Protein AF-A0A0F9KUA9-F1 (afdb_monomer_lite)

Sequence (643 aa):
MSDSLEKLKPSRFKREIIPFIIISVITISSLIYFSYQDSTGSIIYSPEIPIINIELSNEISNSSQQCFIKFEPISFEFMQTNWANRYLAADIRRRNSDGGFSFELYQNENLFDIRDDDDWLLLPSGNNLAALRIKMAFDVYNMLRENSPNYRLPNSKLVEVYINGKYQGFYLLSERIDRKMMNLDQENFVNIEENDIIFKASNWEGDFYNIPNSTDSQWDQIFPNAINFSHVPLYLTQYIHNASEEDFFNEDSGIFTIFDKNSIIDNLLFGLLIGHEIIEGSSFYLINNHKIDPGFFILPWNFEKSFGFYEDGIIPSDLWLNGEKNEINSVVWSKLYYRLLFPKNSSTNQKFIIEIKNRWNSIRTNFWKSDNLIAYFDNLYSSIHKAIIRTSNSEDFVLNFAENIRNWLNIRGNLIDEILNEQATIFTNDLEAPYRANPEVFGFSSSTARRNYFKSAVLFSTQEIHEVSVVIQRDYFDDMVLRKLDPYRWNERLFMPSIITIDNYSMDNVGFRIRSNYNRNYPKDSFKLKFSETEFYLGDNSYKNIPENKDRRFLGLRRLNLRAAPTDFSFMNEVTGYEIYKILGIPHTRISWTKLYITEIDENGNIVKPKEYKGLYLLTEDIDKTFLNYNFKNPEGNLYKTC

InterPro domains:
  IPR014867 Spore coat protein CotH/Invasin CotH2/3/7 [PF08757] (113-409)
  IPR014867 Spore coat protein CotH/Invasin CotH2/3/7 [PF08757] (513-642)
  IPR014867 Spore coat protein CotH/Invasin CotH2/3/7 [PTHR40050] (489-642)

pLDDT: mean 85.86, std 12.48, range [37.69, 98.38]

Secondary structure (DSSP, 8-state):
--------PPPHHHHHHHHHHHHHHHHHHHHHHHHHHHHHT---PPPSS-EEEEE-SS---SS-EEEEEEEE-SSHHHHTSTTBTSEEEEEEEE-TTTS-EEEEEEEEEEGGGS-EEEEEEEEE-TTTTHHHHHHHHHHHHHTTGGG-TTS-PPPEEEEEEEETTEEEEEEEEE--SSTTTTTPPPP-SSSGGG--EEEE--SGGGG--PPPSSSS-SSEEEESSSS--THHHHHHHHHHHHS-HHHHT-TTTSHHHHB-HHHHHHHHHHHHHHT-GGGGT-SEEEEE-TTSSS-EEEEE--TTS-TTEETTEE--TTTTEETTTTEE------HHHHHHH--SSTTTTHHHHHHHHHHHHHHHHHT--HHHHHHHHHHHHHHTHHHHHHH-S-HHHHHHHHHHHHHHHHHHHHHHHHHHHSTT-EE----S-S--S-TTTBS-SSHHHHHHHHHHHGGG-SSS-EEEEEEEEHHHHHHHHHHTT-TT-SGGG--EEEEEEETTEEEEEEEEEEE-SSGGGSSS-EEEEETT--EEEEETTEEEE-GGGGG--BTTBSEEEEE--TT-TTS-HHHHHHHHHHHTT-----EEEEEEEEEEE-TTS-EEEEEEEEEEEEEEE--SHHHHHHHBS---S------

Structure (mmCIF, N/CA/C/O backbone):
data_AF-A0A0F9KUA9-F1
#
_entry.id   AF-A0A0F9KUA9-F1
#
loop_
_atom_site.group_PDB
_atom_site.id
_atom_site.type_symbol
_atom_site.label_atom_id
_atom_site.label_alt_id
_atom_site.label_comp_id
_atom_site.label_asym_id
_atom_site.label_entity_id
_atom_site.label_seq_id
_atom_site.pdbx_PDB_ins_code
_atom_site.Cartn_x
_atom_site.Cartn_y
_atom_site.Cartn_z
_atom_site.occupancy
_atom_site.B_iso_or_equiv
_atom_site.auth_seq_id
_atom_site.auth_comp_id
_atom_site.auth_asym_id
_atom_site.auth_atom_id
_atom_site.pdbx_PDB_model_num
ATOM 1 N N . MET A 1 1 ? -100.866 21.939 23.675 1.00 41.53 1 MET A N 1
ATOM 2 C CA . MET A 1 1 ? -100.216 20.620 23.505 1.00 41.53 1 MET A CA 1
ATOM 3 C C . MET A 1 1 ? -98.831 20.865 22.929 1.00 41.53 1 MET A C 1
ATOM 5 O O . MET A 1 1 ? -98.735 21.664 22.012 1.00 41.53 1 MET A O 1
ATOM 9 N N . SER A 1 2 ? -97.828 20.204 23.516 1.00 37.69 2 SER A N 1
ATOM 10 C CA . SER A 1 2 ? -96.374 20.246 23.256 1.00 37.69 2 SER A CA 1
ATOM 11 C C . SER A 1 2 ? -95.643 21.564 23.543 1.00 37.69 2 SER A C 1
ATOM 13 O O . SER A 1 2 ? -95.377 22.353 22.639 1.00 37.69 2 SER A O 1
ATOM 15 N N . ASP A 1 3 ? -95.267 21.730 24.813 1.00 39.53 3 ASP A N 1
ATOM 16 C CA . ASP A 1 3 ? -94.182 22.615 25.232 1.00 39.53 3 ASP A CA 1
ATOM 17 C C . ASP A 1 3 ? -92.817 22.037 24.838 1.00 39.53 3 ASP A C 1
ATOM 19 O O . ASP A 1 3 ? -92.579 20.826 24.826 1.00 39.53 3 ASP A O 1
ATOM 23 N N . SER A 1 4 ? -91.941 22.964 24.484 1.00 39.31 4 SER A N 1
ATOM 24 C CA . SER A 1 4 ? -90.611 22.820 23.913 1.00 39.31 4 SER A CA 1
ATOM 25 C C . SER A 1 4 ? -89.591 22.169 24.853 1.00 39.31 4 SER A C 1
ATOM 27 O O . SER A 1 4 ? -89.305 22.689 25.929 1.00 39.31 4 SER A O 1
ATOM 29 N N . LEU A 1 5 ? -88.949 21.090 24.389 1.00 40.50 5 LEU A N 1
ATOM 30 C CA . LEU A 1 5 ? -87.692 20.594 24.953 1.00 40.50 5 LEU A CA 1
ATOM 31 C C . LEU A 1 5 ? -86.553 21.582 24.639 1.00 40.50 5 LEU A C 1
ATOM 33 O O . LEU A 1 5 ? -86.027 21.616 23.523 1.00 40.50 5 LEU A O 1
ATOM 37 N N . GLU A 1 6 ? -86.127 22.348 25.641 1.00 41.94 6 GLU A N 1
ATOM 38 C CA . GLU A 1 6 ? -84.818 22.998 25.648 1.00 41.94 6 GLU A CA 1
ATOM 39 C C . GLU A 1 6 ? -83.709 21.933 25.643 1.00 41.94 6 GLU A C 1
ATOM 41 O O . GLU A 1 6 ? -83.516 21.175 26.595 1.00 41.94 6 GLU A O 1
ATOM 46 N N . LYS A 1 7 ? -82.939 21.874 24.552 1.00 45.97 7 LYS A N 1
ATOM 47 C CA . LYS A 1 7 ? -81.674 21.134 24.503 1.00 45.97 7 LYS A CA 1
ATOM 48 C C . LYS A 1 7 ? -80.641 21.853 25.375 1.00 45.97 7 LYS A C 1
ATOM 50 O O . LYS A 1 7 ? -80.093 22.879 24.973 1.00 45.97 7 LYS A O 1
ATOM 55 N N . LEU A 1 8 ? -80.332 21.278 26.535 1.00 45.28 8 LEU A N 1
ATOM 56 C CA . LEU A 1 8 ? -79.187 21.645 27.372 1.00 45.28 8 LEU A CA 1
ATOM 57 C C . LEU A 1 8 ? -77.886 21.585 26.548 1.00 45.28 8 LEU A C 1
ATOM 59 O O . LEU A 1 8 ? -77.398 20.510 26.195 1.00 45.28 8 LEU A O 1
ATOM 63 N N . LYS A 1 9 ? -77.313 22.753 26.231 1.00 49.97 9 LYS A N 1
ATOM 64 C CA . LYS A 1 9 ? -75.947 22.872 25.699 1.00 49.97 9 LYS A CA 1
ATOM 65 C C . LYS A 1 9 ? -74.958 22.355 26.758 1.00 49.97 9 LYS A C 1
ATOM 67 O O . LYS A 1 9 ? -75.071 22.762 27.915 1.00 49.97 9 LYS A O 1
ATOM 72 N N . PRO A 1 10 ? -73.963 21.519 26.403 1.00 50.31 10 PRO A N 1
ATOM 73 C CA . PRO A 1 10 ? -72.904 21.160 27.340 1.00 50.31 10 PRO A CA 1
ATOM 74 C C . PRO A 1 10 ? -72.169 22.436 27.766 1.00 50.31 10 PRO A C 1
ATOM 76 O O . PRO A 1 10 ? -71.852 23.283 26.926 1.00 50.31 10 PRO A O 1
ATOM 79 N N . SER A 1 11 ? -71.949 22.599 29.074 1.00 54.81 11 SER A N 1
ATOM 80 C CA . SER A 1 11 ? -71.312 23.791 29.634 1.00 54.81 11 SER A CA 1
ATOM 81 C C . SER A 1 11 ? -69.968 24.051 28.949 1.00 54.81 11 SER A C 1
ATOM 83 O O . SER A 1 11 ? -69.199 23.124 28.683 1.00 54.81 11 SER A O 1
ATOM 85 N N . ARG A 1 12 ? -69.681 25.327 28.662 1.00 54.50 12 ARG A N 1
ATOM 86 C CA . ARG A 1 12 ? -68.444 25.802 28.008 1.00 54.50 12 ARG A CA 1
ATOM 87 C C . ARG A 1 12 ? -67.177 25.206 28.650 1.00 54.50 12 ARG A C 1
ATOM 89 O O . ARG A 1 12 ? -66.224 24.891 27.952 1.00 54.50 12 ARG A O 1
ATOM 96 N N . PHE A 1 13 ? -67.252 24.920 29.950 1.00 56.72 13 PHE A N 1
ATOM 97 C CA . PHE A 1 13 ? -66.224 24.274 30.764 1.00 56.72 13 PHE A CA 1
ATOM 98 C C . PHE A 1 13 ? -65.814 22.868 30.275 1.00 56.72 13 PHE A C 1
ATOM 100 O O . PHE A 1 13 ? -64.638 22.530 30.294 1.00 56.72 13 PHE A O 1
ATOM 107 N N . LYS A 1 14 ? -66.745 22.042 29.770 1.00 54.00 14 LYS A N 1
ATOM 108 C CA . LYS A 1 14 ? -66.417 20.686 29.279 1.00 54.00 14 LYS A CA 1
ATOM 109 C C . LYS A 1 14 ? -65.752 20.681 27.898 1.00 54.00 14 LYS A C 1
ATOM 111 O O . LYS A 1 14 ? -65.076 19.715 27.561 1.00 54.00 14 LYS A O 1
ATOM 116 N N . ARG A 1 15 ? -65.936 21.737 27.096 1.00 57.16 15 ARG A N 1
ATOM 117 C CA . ARG A 1 15 ? -65.458 21.797 25.703 1.00 57.16 15 ARG A CA 1
ATOM 118 C C . ARG A 1 15 ? -63.973 22.156 25.585 1.00 57.16 15 ARG A C 1
ATOM 120 O O . ARG A 1 15 ? -63.352 21.775 24.603 1.00 57.16 15 ARG A O 1
ATOM 127 N N . GLU A 1 16 ? -63.419 22.831 26.590 1.00 62.31 16 GLU A N 1
ATOM 128 C CA . GLU A 1 16 ? -62.005 23.240 26.637 1.00 62.31 16 GLU A CA 1
ATOM 129 C C . GLU A 1 16 ? -61.139 22.285 27.477 1.00 62.31 16 GLU A C 1
ATOM 131 O O . GLU A 1 16 ? -59.962 22.103 27.182 1.00 62.31 16 GLU A O 1
ATOM 136 N N . ILE A 1 17 ? -61.728 21.592 28.459 1.00 71.00 17 ILE A N 1
ATOM 137 C CA . ILE A 1 17 ? -61.003 20.652 29.331 1.00 71.00 17 ILE A CA 1
ATOM 138 C C . ILE A 1 17 ? -60.661 19.339 28.623 1.00 71.00 17 ILE A C 1
ATOM 140 O O . ILE A 1 17 ? -59.581 18.801 28.838 1.00 71.00 17 ILE A O 1
ATOM 144 N N . ILE A 1 18 ? -61.542 18.814 27.765 1.00 72.50 18 ILE A N 1
ATOM 145 C CA . ILE A 1 18 ? -61.289 17.539 27.072 1.00 72.50 18 ILE A CA 1
ATOM 146 C C . ILE A 1 18 ? -60.042 17.612 26.165 1.00 72.50 18 ILE A C 1
ATOM 148 O O . ILE A 1 18 ? -59.184 16.740 26.300 1.00 72.50 18 ILE A O 1
ATOM 152 N N . PRO A 1 19 ? -59.868 18.634 25.300 1.00 76.12 19 PRO A N 1
ATOM 153 C CA . PRO A 1 19 ? -58.634 18.802 24.532 1.00 76.12 19 PRO A CA 1
ATOM 154 C C . PRO A 1 19 ? -57.399 18.937 25.424 1.00 76.12 19 PRO A C 1
ATOM 156 O O . PRO A 1 19 ? -56.366 18.350 25.122 1.00 76.12 19 PRO A O 1
ATOM 159 N N . PHE A 1 20 ? -57.517 19.660 26.542 1.00 76.94 20 PHE A N 1
ATOM 160 C CA . PHE A 1 20 ? -56.413 19.857 27.478 1.00 76.94 20 PHE A CA 1
ATOM 161 C C . PHE A 1 20 ? -55.989 18.540 28.131 1.00 76.94 20 PHE A C 1
ATOM 163 O O . PHE A 1 20 ? -54.808 18.223 28.143 1.00 76.94 20 PHE A O 1
ATOM 170 N N . ILE A 1 21 ? -56.948 17.722 28.579 1.00 79.31 21 ILE A N 1
ATOM 171 C CA . ILE A 1 21 ? -56.683 16.386 29.127 1.00 79.31 21 ILE A CA 1
ATOM 172 C C . ILE A 1 21 ? -56.036 15.489 28.069 1.00 79.31 21 ILE A C 1
ATOM 174 O O . ILE A 1 21 ? -55.079 14.793 28.384 1.00 79.31 21 ILE A O 1
ATOM 178 N N . ILE A 1 22 ? -56.504 15.519 26.818 1.00 79.19 22 ILE A N 1
ATOM 179 C CA . ILE A 1 22 ? -55.914 14.714 25.738 1.00 79.19 22 ILE A CA 1
ATOM 180 C C . ILE A 1 22 ? -54.466 15.144 25.469 1.00 79.19 22 ILE A C 1
ATOM 182 O O . ILE A 1 22 ? -53.582 14.294 25.406 1.00 79.19 22 ILE A O 1
ATOM 186 N N . ILE A 1 23 ? -54.198 16.450 25.377 1.00 79.38 23 ILE A N 1
ATOM 187 C CA . ILE A 1 23 ? -52.842 16.983 25.180 1.00 79.38 23 ILE A CA 1
ATOM 188 C C . ILE A 1 23 ? -51.949 16.633 26.372 1.00 79.38 23 ILE A C 1
ATOM 190 O O . ILE A 1 23 ? -50.814 16.207 26.167 1.00 79.38 23 ILE A O 1
ATOM 194 N N . SER A 1 24 ? -52.454 16.751 27.603 1.00 75.75 24 SER A N 1
ATOM 195 C CA . SER A 1 24 ? -51.740 16.370 28.826 1.00 75.75 24 SER A CA 1
ATOM 196 C C . SER A 1 24 ? -51.434 14.873 28.874 1.00 75.75 24 SER A C 1
ATOM 198 O O . SER A 1 24 ? -50.331 14.489 29.237 1.00 75.75 24 SER A O 1
ATOM 200 N N . VAL A 1 25 ? -52.365 14.012 28.460 1.00 82.50 25 VAL A N 1
ATOM 201 C CA . VAL A 1 25 ? -52.134 12.563 28.389 1.00 82.50 25 VAL A CA 1
ATOM 202 C C . VAL A 1 25 ? -51.090 12.236 27.324 1.00 82.50 25 VAL A C 1
ATOM 204 O O . VAL A 1 25 ? -50.194 11.442 27.594 1.00 82.50 25 VAL A O 1
ATOM 207 N N . ILE A 1 26 ? -51.144 12.872 26.150 1.00 80.75 26 ILE A N 1
ATOM 208 C CA . ILE A 1 26 ? -50.145 12.682 25.088 1.00 80.75 26 ILE A CA 1
ATOM 209 C C . ILE A 1 26 ? -48.763 13.145 25.557 1.00 80.75 26 ILE A C 1
ATOM 211 O O . ILE A 1 26 ? -47.800 12.398 25.400 1.00 80.75 26 ILE A O 1
ATOM 215 N N . THR A 1 27 ? -48.660 14.327 26.171 1.00 75.75 27 THR A N 1
ATOM 216 C CA . THR A 1 27 ? -47.388 14.869 26.691 1.00 75.75 27 THR A CA 1
ATOM 217 C C . THR A 1 27 ? -46.825 14.033 27.833 1.00 75.75 27 THR A C 1
ATOM 219 O O . THR A 1 27 ? -45.641 13.725 27.817 1.00 75.75 27 THR A O 1
ATOM 222 N N . ILE A 1 28 ? -47.651 13.588 28.782 1.00 77.31 28 ILE A N 1
ATOM 223 C CA . ILE A 1 28 ? -47.204 12.713 29.877 1.00 77.31 28 ILE A CA 1
ATOM 224 C C . ILE A 1 28 ? -46.783 11.342 29.338 1.00 77.31 28 ILE A C 1
ATOM 226 O O . ILE A 1 28 ? -45.756 10.819 29.754 1.00 77.31 28 ILE A O 1
ATOM 230 N N . SER A 1 29 ? -47.517 10.779 28.375 1.00 74.44 29 SER A N 1
ATOM 231 C CA . SER A 1 29 ? -47.159 9.493 27.758 1.00 74.44 29 SER A CA 1
ATOM 232 C C . SER A 1 29 ? -45.855 9.585 26.969 1.00 74.44 29 SER A C 1
ATOM 234 O O . SER A 1 29 ? -45.046 8.665 27.022 1.00 74.44 29 SER A O 1
ATOM 236 N N . SER A 1 30 ? -45.618 10.702 26.278 1.00 65.50 30 SER A N 1
ATOM 237 C CA . SER A 1 30 ? -44.354 10.931 25.572 1.00 65.50 30 SER A CA 1
ATOM 238 C C . SER A 1 30 ? -43.199 11.195 26.539 1.00 65.50 30 SER A C 1
ATOM 240 O O . SER A 1 30 ? -42.134 10.629 26.342 1.00 65.50 30 SER A O 1
ATOM 242 N N . LEU A 1 31 ? -43.406 11.936 27.632 1.00 71.69 31 LEU A N 1
ATOM 243 C CA . LEU A 1 31 ? -42.411 12.104 28.702 1.00 71.69 31 LEU A CA 1
ATOM 244 C C . LEU A 1 31 ? -42.045 10.777 29.371 1.00 71.69 31 LEU A C 1
ATOM 246 O O . LEU A 1 31 ? -40.866 10.486 29.522 1.00 71.69 31 LEU A O 1
ATOM 250 N N . ILE A 1 32 ? -43.033 9.948 29.717 1.00 72.69 32 ILE A N 1
ATOM 251 C CA . ILE A 1 32 ? -42.799 8.612 30.281 1.00 72.69 32 ILE A CA 1
ATOM 252 C C . ILE A 1 32 ? -42.063 7.730 29.270 1.00 72.69 32 ILE A C 1
ATOM 254 O O . ILE A 1 32 ? -41.144 7.018 29.656 1.00 72.69 32 ILE A O 1
ATOM 258 N N . TYR A 1 33 ? -42.418 7.802 27.984 1.00 68.56 33 TYR A N 1
ATOM 259 C CA . TYR A 1 33 ? -41.705 7.096 26.922 1.00 68.56 33 TYR A CA 1
ATOM 260 C C . TYR A 1 33 ? -40.243 7.558 26.816 1.00 68.56 33 TYR A C 1
ATOM 262 O O . TYR A 1 33 ? -39.355 6.718 26.848 1.00 68.56 33 TYR A O 1
ATOM 270 N N . PHE A 1 34 ? -39.966 8.865 26.782 1.00 56.78 34 PHE A N 1
ATOM 271 C CA . PHE A 1 34 ? -38.597 9.396 26.735 1.00 56.78 34 PHE A CA 1
ATOM 272 C C . PHE A 1 34 ? -37.784 9.045 27.991 1.00 56.78 34 PHE A C 1
ATOM 274 O O . PHE A 1 34 ? -36.655 8.584 27.871 1.00 56.78 34 PHE A O 1
ATOM 281 N N . SER A 1 35 ? -38.365 9.170 29.188 1.00 59.84 35 SER A N 1
ATOM 282 C CA . SER A 1 35 ? -37.699 8.782 30.440 1.00 59.84 35 SER A CA 1
ATOM 283 C C . SER A 1 35 ? -37.468 7.271 30.547 1.00 59.84 35 SER A C 1
ATOM 285 O O . SER A 1 35 ? -36.468 6.844 31.118 1.00 59.84 35 SER A O 1
ATOM 287 N N . TYR A 1 36 ? -38.366 6.453 29.987 1.00 62.38 36 TYR A N 1
ATOM 288 C CA . TYR A 1 36 ? -38.175 5.007 29.891 1.00 62.38 36 TYR A CA 1
ATOM 289 C C . TYR A 1 36 ? -37.010 4.669 28.948 1.00 62.38 36 TYR A C 1
ATOM 291 O O . TYR A 1 36 ? -36.153 3.883 29.339 1.00 62.38 36 TYR A O 1
ATOM 299 N N . GLN A 1 37 ? -36.913 5.326 27.785 1.00 53.31 37 GLN A N 1
ATOM 300 C CA . GLN A 1 37 ? -35.814 5.148 26.820 1.00 53.31 37 GLN A CA 1
ATOM 301 C C . GLN A 1 37 ? -34.438 5.537 27.393 1.00 53.31 37 GLN A C 1
ATOM 303 O O . GLN A 1 37 ? -33.473 4.792 27.212 1.00 53.31 37 GLN A O 1
ATOM 308 N N . ASP A 1 38 ? -34.352 6.647 28.137 1.00 46.94 38 ASP A N 1
ATOM 309 C CA . ASP A 1 38 ? -33.120 7.055 28.838 1.00 46.94 38 ASP A CA 1
ATOM 310 C C . ASP A 1 38 ? -32.713 6.039 29.920 1.00 46.94 38 ASP A C 1
ATOM 312 O O . ASP A 1 38 ? -31.528 5.793 30.138 1.00 46.94 38 ASP A O 1
ATOM 316 N N . SER A 1 39 ? -33.689 5.409 30.586 1.00 45.53 39 SER A N 1
ATOM 317 C CA . SER A 1 39 ? -33.433 4.437 31.657 1.00 45.53 39 SER A CA 1
ATOM 318 C C . SER A 1 39 ? -33.001 3.051 31.159 1.00 45.53 39 SER A C 1
ATOM 320 O O . SER A 1 39 ? -32.333 2.322 31.892 1.00 45.53 39 SER A O 1
ATOM 322 N N . THR A 1 40 ? -33.361 2.678 29.925 1.00 42.12 40 THR A N 1
ATOM 323 C CA . THR A 1 40 ? -33.035 1.374 29.319 1.00 42.12 40 THR A CA 1
ATOM 324 C C . THR A 1 40 ? -31.785 1.404 28.438 1.00 42.12 40 THR A C 1
ATOM 326 O O . THR A 1 40 ? -31.397 0.363 27.911 1.00 42.12 40 THR A O 1
ATOM 329 N N . GLY A 1 41 ? -31.146 2.568 28.257 1.00 38.41 41 GLY A N 1
ATOM 330 C CA . GLY A 1 41 ? -29.986 2.728 27.370 1.00 38.41 41 GLY A CA 1
ATOM 331 C C . GLY A 1 41 ? -30.303 2.504 25.885 1.00 38.41 41 GLY A C 1
ATOM 332 O O . GLY A 1 41 ? -29.396 2.423 25.058 1.00 38.41 41 GLY A O 1
ATOM 333 N N . SER A 1 42 ? -31.584 2.403 25.524 1.00 39.16 42 SER A N 1
ATOM 334 C CA . SER A 1 42 ? -32.049 2.226 24.151 1.00 39.16 42 SER A CA 1
ATOM 335 C C . SER A 1 42 ? -32.250 3.587 23.497 1.00 39.16 42 SER A C 1
ATOM 337 O O . SER A 1 42 ? -33.361 3.991 23.173 1.00 39.16 42 SER A O 1
ATOM 339 N N . ILE A 1 43 ? -31.160 4.318 23.276 1.00 39.78 43 ILE A N 1
ATOM 340 C CA . ILE A 1 43 ? -31.192 5.437 22.336 1.00 39.78 43 ILE A CA 1
ATOM 341 C C . ILE A 1 43 ? -31.539 4.823 20.972 1.00 39.78 43 ILE A C 1
ATOM 343 O O . ILE A 1 43 ? -30.729 4.102 20.389 1.00 39.78 43 ILE A O 1
ATOM 347 N N . ILE A 1 44 ? -32.756 5.056 20.468 1.00 41.34 44 ILE A N 1
ATOM 348 C CA . ILE A 1 44 ? -33.067 4.818 19.054 1.00 41.34 44 ILE A CA 1
ATOM 349 C C . ILE A 1 44 ? -32.252 5.855 18.284 1.00 41.34 44 ILE A C 1
ATOM 351 O O . ILE A 1 44 ? -32.687 6.985 18.058 1.00 41.34 44 ILE A O 1
ATOM 355 N N . TYR A 1 45 ? -31.017 5.492 17.954 1.00 50.19 45 TYR A N 1
ATOM 356 C CA . TYR A 1 45 ? -30.187 6.261 17.048 1.00 50.19 45 TYR A CA 1
ATOM 357 C C . TYR A 1 45 ? -30.900 6.300 15.699 1.00 50.19 45 TYR A C 1
ATOM 359 O O . TYR A 1 45 ? -31.224 5.259 15.131 1.00 50.19 45 TYR A O 1
ATOM 367 N N . SER A 1 46 ? -31.169 7.502 15.189 1.00 54.78 46 SER A N 1
ATOM 368 C CA . SER A 1 46 ? -31.491 7.640 13.770 1.00 54.78 46 SER A CA 1
ATOM 369 C C . SER A 1 46 ? -30.201 7.374 12.993 1.00 54.78 46 SER A C 1
ATOM 371 O O . SER A 1 46 ? -29.223 8.088 13.241 1.00 54.78 46 SER A O 1
ATOM 373 N N . PRO A 1 47 ? -30.153 6.346 12.130 1.00 59.53 47 PRO A N 1
ATOM 374 C CA . PRO A 1 47 ? -28.946 6.031 11.380 1.00 59.53 47 PRO A CA 1
ATOM 375 C C . PRO A 1 47 ? -28.567 7.193 10.457 1.00 59.53 47 PRO A C 1
ATOM 377 O O . PRO A 1 47 ? -29.434 7.802 9.831 1.00 59.53 47 PRO A O 1
ATOM 380 N N . GLU A 1 48 ? -27.270 7.502 10.392 1.00 81.81 48 GLU A N 1
ATOM 381 C CA . GLU A 1 48 ? -26.697 8.563 9.538 1.00 81.81 48 GLU A CA 1
ATOM 382 C C . GLU A 1 48 ? -26.137 8.015 8.215 1.00 81.81 48 GLU A C 1
ATOM 384 O O . GLU A 1 48 ? -26.037 8.743 7.226 1.00 81.81 48 GLU A O 1
ATOM 389 N N . ILE A 1 49 ? -25.888 6.701 8.166 1.00 90.94 49 ILE A N 1
ATOM 390 C CA . ILE A 1 49 ? -25.623 5.916 6.954 1.00 90.94 49 ILE A CA 1
ATOM 391 C C . ILE A 1 49 ? -26.592 4.721 6.849 1.00 90.94 49 ILE A C 1
ATOM 393 O O . ILE A 1 49 ? -27.111 4.278 7.873 1.00 90.94 49 ILE A O 1
ATOM 397 N N . PRO A 1 50 ? -26.876 4.199 5.639 1.00 94.94 50 PRO A N 1
ATOM 398 C CA . PRO A 1 50 ? -27.777 3.059 5.465 1.00 94.94 50 PRO A CA 1
ATOM 399 C C . PRO A 1 50 ? -27.384 1.843 6.310 1.00 94.94 50 PRO A C 1
ATOM 401 O O . PRO A 1 50 ? -26.198 1.600 6.528 1.00 94.94 50 PRO A O 1
ATOM 404 N N . ILE A 1 51 ? -28.370 1.050 6.724 1.00 95.44 51 ILE A N 1
ATOM 405 C CA . ILE A 1 51 ? -28.147 -0.177 7.498 1.00 95.44 51 ILE A CA 1
ATOM 406 C C . ILE A 1 51 ? -28.300 -1.404 6.595 1.00 95.44 51 ILE A C 1
ATOM 408 O O . ILE A 1 51 ? -29.182 -1.462 5.739 1.00 95.44 51 ILE A O 1
ATOM 412 N N . ILE A 1 52 ? -27.457 -2.410 6.811 1.00 97.38 52 ILE A N 1
ATOM 413 C CA . ILE A 1 52 ? -27.587 -3.755 6.259 1.00 97.38 52 ILE A CA 1
ATOM 414 C C . ILE A 1 52 ? -27.756 -4.736 7.420 1.00 97.38 52 ILE A C 1
ATOM 416 O O . ILE A 1 52 ? -26.850 -4.919 8.235 1.00 97.38 52 ILE A O 1
ATOM 420 N N . ASN A 1 53 ? -28.912 -5.389 7.480 1.00 97.31 53 ASN A N 1
ATOM 421 C CA . ASN A 1 53 ? -29.196 -6.459 8.429 1.00 97.31 53 ASN A CA 1
ATOM 422 C C . ASN A 1 53 ? -29.056 -7.808 7.726 1.00 97.31 53 ASN A C 1
ATOM 424 O O . ASN A 1 53 ? -29.701 -8.038 6.707 1.00 97.31 53 ASN A O 1
ATOM 428 N N . ILE A 1 54 ? -28.229 -8.693 8.272 1.00 97.38 54 ILE A N 1
ATOM 429 C CA . ILE A 1 54 ? -27.940 -10.016 7.718 1.00 97.38 54 ILE A CA 1
ATOM 430 C C . ILE A 1 54 ? -28.399 -11.075 8.726 1.00 97.38 54 ILE A C 1
ATOM 432 O O . ILE A 1 54 ? -27.961 -11.076 9.880 1.00 97.38 54 ILE A O 1
ATOM 436 N N . GLU A 1 55 ? -29.270 -11.982 8.289 1.00 96.44 55 GLU A N 1
ATOM 437 C CA . GLU A 1 55 ? -29.809 -13.090 9.080 1.00 96.44 55 GLU A CA 1
ATOM 438 C C . GLU A 1 55 ? -29.330 -14.440 8.543 1.00 96.44 55 GLU A C 1
ATOM 440 O O . GLU A 1 55 ? -29.483 -14.752 7.362 1.00 96.44 55 GLU A O 1
ATOM 445 N N . LEU A 1 56 ? -28.739 -15.244 9.426 1.00 93.94 56 LEU A N 1
ATOM 446 C CA . LEU A 1 56 ? -28.107 -16.530 9.120 1.00 93.94 56 LEU A CA 1
ATOM 447 C C . LEU A 1 56 ? -28.250 -17.504 10.289 1.00 93.94 56 LEU A C 1
ATOM 449 O O . LEU A 1 56 ? -28.184 -17.120 11.456 1.00 93.94 56 LEU A O 1
ATOM 453 N N . SER A 1 57 ? -28.372 -18.794 9.972 1.00 88.56 57 SER A N 1
ATOM 454 C CA . SER A 1 57 ? -28.542 -19.855 10.973 1.00 88.56 57 SER A CA 1
ATOM 455 C C . SER A 1 57 ? -27.261 -20.207 11.739 1.00 88.56 57 SER A C 1
ATOM 457 O O . SER A 1 57 ? -27.343 -20.692 12.862 1.00 88.56 57 SER A O 1
ATOM 459 N N . ASN A 1 58 ? -26.090 -19.992 11.136 1.00 85.00 58 ASN A N 1
ATOM 460 C CA . ASN A 1 58 ? -24.772 -20.351 11.672 1.00 85.00 58 ASN A CA 1
ATOM 461 C C . ASN A 1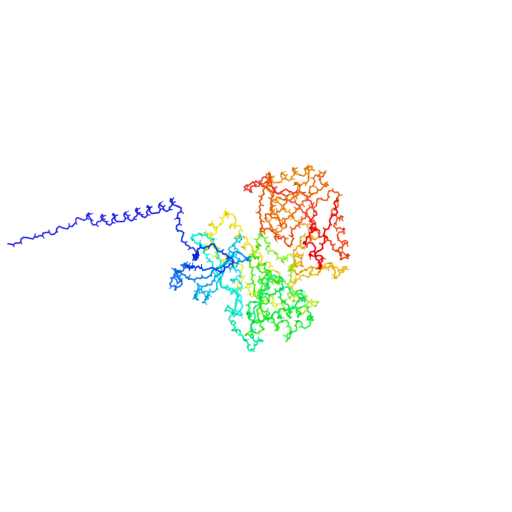 58 ? -23.796 -19.191 11.467 1.00 85.00 58 ASN A C 1
ATOM 463 O O . ASN A 1 58 ? -24.018 -18.395 10.566 1.00 85.00 58 ASN A O 1
ATOM 467 N N . GLU A 1 59 ? -22.699 -19.125 12.228 1.00 85.25 59 GLU A N 1
ATOM 468 C CA . GLU A 1 59 ? -21.655 -18.111 12.012 1.00 85.25 59 GLU A CA 1
ATOM 469 C C . GLU A 1 59 ? -21.114 -18.110 10.572 1.00 85.25 59 GLU A C 1
ATOM 471 O O . GLU A 1 59 ? -20.988 -19.164 9.934 1.00 85.25 59 GLU A O 1
ATOM 476 N N . ILE A 1 60 ? -20.773 -16.911 10.078 1.00 85.12 60 ILE A N 1
ATOM 477 C CA . ILE A 1 60 ? -20.251 -16.743 8.721 1.00 85.12 60 ILE A CA 1
ATOM 478 C C . ILE A 1 60 ? -18.872 -17.393 8.617 1.00 85.12 60 ILE A C 1
ATOM 480 O O . ILE A 1 60 ? -17.935 -17.038 9.336 1.00 85.12 60 ILE A O 1
ATOM 484 N N . SER A 1 61 ? -18.743 -18.316 7.671 1.00 87.44 61 SER A N 1
ATOM 485 C CA . SER A 1 61 ? -17.498 -19.010 7.348 1.00 87.44 61 SER A CA 1
ATOM 486 C C . SER A 1 61 ? -16.941 -18.563 5.995 1.00 87.44 61 SER A C 1
ATOM 488 O O . SER A 1 61 ? -17.560 -17.789 5.270 1.00 87.44 61 SER A O 1
ATOM 490 N N . ASN A 1 62 ? -15.777 -19.090 5.617 1.00 86.81 62 ASN A N 1
ATOM 491 C CA . ASN A 1 62 ? -15.177 -18.835 4.302 1.00 86.81 62 ASN A CA 1
ATOM 492 C C . ASN A 1 62 ? -15.882 -19.620 3.173 1.00 86.81 62 ASN A C 1
ATOM 494 O O . ASN A 1 62 ? -15.562 -19.446 1.998 1.00 86.81 62 ASN A O 1
ATOM 498 N N . SER A 1 63 ? -16.826 -20.500 3.525 1.00 89.75 63 SER A N 1
ATOM 499 C CA . SER A 1 63 ? -17.688 -21.215 2.583 1.00 89.75 63 SER A CA 1
ATOM 500 C C . SER A 1 63 ? -19.015 -20.483 2.396 1.00 89.75 63 SER A C 1
ATOM 502 O O . SER A 1 63 ? -19.485 -19.818 3.317 1.00 89.75 63 SER A O 1
ATOM 504 N N . SER A 1 64 ? -19.595 -20.607 1.199 1.00 93.06 64 SER A N 1
ATOM 505 C CA . SER A 1 64 ? -20.880 -19.987 0.865 1.00 93.06 64 SER A CA 1
ATOM 506 C C . SER A 1 64 ? -21.999 -20.516 1.761 1.00 93.06 64 SER A C 1
ATOM 508 O O . SER A 1 64 ? -22.113 -21.728 1.958 1.00 93.06 64 SER A O 1
ATOM 510 N N . GLN A 1 65 ? -22.814 -19.615 2.305 1.00 94.44 65 GLN A N 1
ATOM 511 C CA . GLN A 1 65 ? -23.920 -19.925 3.206 1.00 94.44 65 GLN A CA 1
ATOM 512 C C . GLN A 1 65 ? -25.149 -19.101 2.837 1.00 94.44 65 GLN A C 1
ATOM 514 O O . GLN A 1 65 ? -25.047 -17.895 2.635 1.00 94.44 65 GLN A O 1
ATOM 519 N N . GLN A 1 66 ? -26.313 -19.746 2.830 1.00 96.75 66 GLN A N 1
ATOM 520 C CA . GLN A 1 66 ? -27.584 -19.063 2.609 1.00 96.75 66 GLN A CA 1
ATOM 521 C C . GLN A 1 66 ? -27.882 -18.096 3.756 1.00 96.75 66 GLN A C 1
ATOM 523 O O . GLN A 1 66 ? -27.713 -18.433 4.934 1.00 96.75 66 GLN A O 1
ATOM 528 N N . CYS A 1 67 ? -28.362 -16.909 3.415 1.00 96.31 67 CYS A N 1
ATOM 529 C CA . CYS A 1 67 ? -28.769 -15.883 4.358 1.00 96.31 67 CYS A CA 1
ATOM 530 C C . CYS A 1 67 ? -29.916 -15.032 3.798 1.00 96.31 67 CYS A C 1
ATOM 532 O O . CYS A 1 67 ? -30.298 -15.128 2.628 1.00 96.31 67 CYS A O 1
ATOM 534 N N . PHE A 1 68 ? -30.468 -14.186 4.662 1.00 97.50 68 PHE A N 1
ATOM 535 C CA . PHE A 1 68 ? -31.376 -13.119 4.267 1.00 97.50 68 PHE A CA 1
ATOM 536 C C . PHE A 1 68 ? -30.747 -11.767 4.582 1.00 97.50 68 PHE A C 1
ATOM 538 O O . PHE A 1 68 ? -30.285 -11.541 5.699 1.00 97.50 68 PHE A O 1
ATOM 545 N N . ILE A 1 69 ? -30.751 -10.858 3.610 1.00 97.88 69 ILE A N 1
ATOM 546 C CA . ILE A 1 69 ? -30.173 -9.521 3.742 1.00 97.88 69 ILE A CA 1
ATOM 547 C C . ILE A 1 69 ? -31.274 -8.482 3.569 1.00 97.88 69 ILE A C 1
ATOM 549 O O . ILE A 1 69 ? -32.000 -8.493 2.579 1.00 97.88 69 ILE A O 1
ATOM 553 N N . LYS A 1 70 ? -31.395 -7.566 4.526 1.00 97.69 70 LYS A N 1
ATOM 554 C CA . LYS A 1 70 ? -32.302 -6.422 4.466 1.00 97.69 70 LYS A CA 1
ATOM 555 C C . LYS A 1 70 ? -31.500 -5.130 4.435 1.00 97.69 70 LYS A C 1
ATOM 557 O O . LYS A 1 70 ? -30.710 -4.868 5.338 1.00 97.69 70 LYS A O 1
ATOM 562 N N . PHE A 1 71 ? -31.763 -4.308 3.427 1.00 96.69 71 PHE A N 1
ATOM 563 C CA . PHE A 1 71 ? -31.148 -2.995 3.256 1.00 96.69 71 PHE A CA 1
ATOM 564 C C . PHE A 1 71 ? -32.125 -1.904 3.699 1.00 96.69 71 PHE A C 1
ATOM 566 O O . PHE A 1 71 ? -33.250 -1.836 3.207 1.00 96.69 71 PHE A O 1
ATOM 573 N N . GLU A 1 72 ? -31.702 -1.042 4.614 1.00 95.62 72 GLU A N 1
ATOM 574 C CA . GLU A 1 72 ? -32.508 0.044 5.176 1.00 95.62 72 GLU A CA 1
ATOM 575 C C . GLU A 1 72 ? -31.862 1.387 4.796 1.00 95.62 72 GLU A C 1
ATOM 577 O O . GLU A 1 72 ? -30.936 1.860 5.466 1.00 95.62 72 GLU A O 1
ATOM 582 N N . PRO A 1 73 ? -32.273 1.988 3.666 1.00 91.75 73 PRO A N 1
ATOM 583 C CA . PRO A 1 73 ? -31.732 3.262 3.220 1.00 91.75 73 PRO A CA 1
ATOM 584 C C . PRO A 1 73 ? -32.247 4.435 4.058 1.00 91.75 73 PRO A C 1
ATOM 586 O O . PRO A 1 73 ? -33.338 4.391 4.619 1.00 91.75 73 PRO A O 1
ATOM 589 N N . ILE A 1 74 ? -31.486 5.531 4.057 1.00 87.56 74 ILE A N 1
ATOM 590 C CA . ILE A 1 74 ? -31.878 6.787 4.720 1.00 87.56 74 ILE A CA 1
ATOM 591 C C . ILE A 1 74 ? -32.623 7.727 3.775 1.00 87.56 74 ILE A C 1
ATOM 593 O O . ILE A 1 74 ? -33.519 8.454 4.202 1.00 87.56 74 ILE A O 1
ATOM 597 N N . SER A 1 75 ? -32.248 7.763 2.490 1.00 85.00 75 SER A N 1
ATOM 598 C CA . SER A 1 75 ? -32.885 8.692 1.557 1.00 85.00 75 SER A CA 1
ATOM 599 C C . SER A 1 75 ? -34.315 8.246 1.258 1.00 85.00 75 SER A C 1
ATOM 601 O O . SER A 1 75 ? -34.596 7.065 1.044 1.00 85.00 75 SER A O 1
ATOM 603 N N . PHE A 1 76 ? -35.229 9.215 1.225 1.00 82.75 76 PHE A N 1
ATOM 604 C CA . PHE A 1 76 ? -36.633 8.963 0.908 1.00 82.75 76 PHE A CA 1
ATOM 605 C C . PHE A 1 76 ? -36.829 8.380 -0.494 1.00 82.75 76 PHE A C 1
ATOM 607 O O . PHE A 1 76 ? -37.727 7.569 -0.699 1.00 82.75 76 PHE A O 1
ATOM 614 N N . GLU A 1 77 ? -35.962 8.756 -1.431 1.00 86.81 77 GLU A N 1
ATOM 615 C CA . GLU A 1 77 ? -35.907 8.184 -2.775 1.00 86.81 77 GLU A CA 1
ATOM 616 C C . GLU A 1 77 ? -35.617 6.678 -2.734 1.00 86.81 77 GLU A C 1
ATOM 618 O O . GLU A 1 77 ? -36.399 5.885 -3.254 1.00 86.81 77 GLU A O 1
ATOM 623 N N . PHE A 1 78 ? -34.567 6.256 -2.021 1.00 88.19 78 PHE A N 1
ATOM 624 C CA . PHE A 1 78 ? -34.225 4.838 -1.926 1.00 88.19 78 PHE A CA 1
ATOM 625 C C . PHE A 1 78 ? -35.236 4.037 -1.106 1.00 88.19 78 PHE A C 1
ATOM 627 O O . PHE A 1 78 ? -35.459 2.869 -1.407 1.00 88.19 78 PHE A O 1
ATOM 634 N N . MET A 1 79 ? -35.905 4.638 -0.117 1.00 87.94 79 MET A N 1
ATOM 635 C CA . MET A 1 79 ? -36.953 3.955 0.656 1.00 87.94 79 MET A CA 1
ATOM 636 C C . MET A 1 79 ? -38.147 3.488 -0.192 1.00 87.94 79 MET A C 1
ATOM 638 O O . MET A 1 79 ? -38.879 2.607 0.252 1.00 87.94 79 MET A O 1
ATOM 642 N N . GLN A 1 80 ? -38.351 4.055 -1.386 1.00 86.88 80 GLN A N 1
ATOM 643 C CA . GLN A 1 80 ? -39.423 3.660 -2.310 1.00 86.88 80 GLN A CA 1
ATOM 644 C C . GLN A 1 80 ? -39.012 2.562 -3.297 1.00 86.88 80 GLN A C 1
ATOM 646 O O . GLN A 1 80 ? -39.844 2.087 -4.069 1.00 86.88 80 GLN A O 1
ATOM 651 N N . THR A 1 81 ? -37.739 2.170 -3.306 1.00 90.44 81 THR A N 1
ATOM 652 C CA . THR A 1 81 ? -37.243 1.123 -4.202 1.00 90.44 81 THR A CA 1
ATOM 653 C C . THR A 1 81 ? -37.720 -0.256 -3.756 1.00 90.44 81 THR A C 1
ATOM 655 O O . THR A 1 81 ? -37.977 -0.500 -2.577 1.00 90.44 81 THR A O 1
ATOM 658 N N . ASN A 1 82 ? -37.815 -1.189 -4.705 1.00 89.56 82 ASN A N 1
ATOM 659 C CA . ASN A 1 82 ? -38.340 -2.525 -4.427 1.00 89.56 82 ASN A CA 1
ATOM 660 C C . ASN A 1 82 ? -37.448 -3.336 -3.479 1.00 89.56 82 ASN A C 1
ATOM 662 O O . ASN A 1 82 ? -37.975 -4.161 -2.740 1.00 89.56 82 ASN A O 1
ATOM 666 N N . TRP A 1 83 ? -36.130 -3.118 -3.487 1.00 93.19 83 TRP A N 1
ATOM 667 C CA . TRP A 1 83 ? -35.176 -3.822 -2.625 1.00 93.19 83 TRP A CA 1
ATOM 668 C C . TRP A 1 83 ? -35.163 -3.312 -1.179 1.00 93.19 83 TRP A C 1
ATOM 670 O O . TRP A 1 83 ? -34.759 -4.044 -0.274 1.00 93.19 83 TRP A O 1
ATOM 680 N N . ALA A 1 84 ? -35.593 -2.071 -0.941 1.00 93.75 84 ALA A N 1
ATOM 681 C CA . ALA A 1 84 ? -35.489 -1.437 0.364 1.00 93.75 84 ALA A CA 1
ATOM 682 C C . ALA A 1 84 ? -36.447 -2.049 1.394 1.00 93.75 84 ALA A C 1
ATOM 684 O O . ALA A 1 84 ? -37.589 -2.403 1.105 1.00 93.75 84 ALA A O 1
ATOM 685 N N . ASN A 1 85 ? -35.989 -2.118 2.644 1.00 93.50 85 ASN A N 1
ATOM 686 C CA . ASN A 1 85 ? -36.772 -2.495 3.821 1.00 93.50 85 ASN A CA 1
ATOM 687 C C . ASN A 1 85 ? -37.448 -3.880 3.759 1.00 93.50 85 ASN A C 1
ATOM 689 O O . ASN A 1 85 ? -38.357 -4.153 4.547 1.00 93.50 85 ASN A O 1
ATOM 693 N N . ARG A 1 86 ? -36.968 -4.784 2.898 1.00 93.75 86 ARG A N 1
ATOM 694 C CA . ARG A 1 86 ? -37.386 -6.193 2.830 1.00 93.75 86 ARG A CA 1
ATOM 695 C C . ARG A 1 86 ? -36.183 -7.130 2.893 1.00 93.75 86 ARG A C 1
ATOM 697 O O . ARG A 1 86 ? -35.072 -6.731 2.567 1.00 93.75 86 ARG A O 1
ATOM 704 N N . TYR A 1 87 ? -36.423 -8.376 3.288 1.00 95.06 87 TYR A N 1
ATOM 705 C CA . TYR A 1 87 ? -35.400 -9.417 3.265 1.00 95.06 87 TYR A CA 1
ATOM 706 C C . TYR A 1 87 ? -35.259 -10.002 1.860 1.00 95.06 87 TYR A C 1
ATOM 708 O O . TYR A 1 87 ? -36.231 -10.487 1.279 1.00 95.06 87 TYR A O 1
ATOM 716 N N . LEU A 1 88 ? -34.038 -9.959 1.340 1.00 96.94 88 LEU A N 1
ATOM 717 C CA . LEU A 1 88 ? -33.614 -10.559 0.084 1.00 96.94 88 LEU A CA 1
ATOM 718 C C . LEU A 1 88 ? -32.843 -11.844 0.382 1.00 96.94 88 LEU A C 1
ATOM 720 O O . LEU A 1 88 ? -31.988 -11.856 1.264 1.00 96.94 88 LEU A O 1
ATOM 724 N N . ALA A 1 89 ? -33.152 -12.921 -0.337 1.00 97.38 89 ALA A N 1
ATOM 725 C CA . ALA A 1 89 ? -32.392 -14.162 -0.235 1.00 97.38 89 ALA A CA 1
ATOM 726 C C . ALA A 1 89 ? -31.031 -13.999 -0.921 1.00 97.38 89 ALA A C 1
ATOM 728 O O . ALA A 1 89 ? -30.951 -13.434 -2.017 1.00 97.38 89 ALA A O 1
ATOM 729 N N . ALA A 1 90 ? -29.981 -14.481 -0.267 1.00 97.50 90 ALA A N 1
ATOM 730 C CA . ALA A 1 90 ? -28.615 -14.345 -0.737 1.00 97.50 90 ALA A CA 1
ATOM 731 C C . ALA A 1 90 ? -27.748 -15.508 -0.258 1.00 97.50 90 ALA A C 1
ATOM 733 O O . ALA A 1 90 ? -28.075 -16.185 0.717 1.00 97.50 90 ALA A O 1
ATOM 734 N N . ASP A 1 91 ? -26.604 -15.675 -0.903 1.00 97.50 91 ASP A N 1
ATOM 735 C CA . ASP A 1 91 ? -25.497 -16.462 -0.389 1.00 97.50 91 ASP A CA 1
ATOM 736 C C . ASP A 1 91 ? -24.381 -15.518 0.073 1.00 97.50 91 ASP A C 1
ATOM 738 O O . ASP A 1 91 ? -24.005 -14.583 -0.631 1.00 97.50 91 ASP A O 1
ATOM 742 N N . ILE A 1 92 ? -23.834 -15.742 1.267 1.00 96.50 92 ILE A N 1
ATOM 743 C CA . ILE A 1 92 ? -22.752 -14.942 1.851 1.00 96.50 92 ILE A CA 1
ATOM 744 C C . ILE A 1 92 ? -21.563 -15.822 2.224 1.00 96.50 92 ILE A C 1
ATOM 746 O O . ILE A 1 92 ? -21.714 -16.965 2.652 1.00 96.50 92 ILE A O 1
ATOM 750 N N . ARG A 1 93 ? -20.356 -15.268 2.100 1.00 95.12 93 ARG A N 1
ATOM 751 C CA . ARG A 1 93 ? -19.120 -15.874 2.607 1.00 95.12 93 ARG A CA 1
ATOM 752 C C . ARG A 1 93 ? -18.181 -14.818 3.169 1.00 95.12 93 ARG A C 1
ATOM 754 O O . ARG A 1 93 ? -18.138 -13.678 2.694 1.00 95.12 93 ARG A O 1
ATOM 761 N N . ARG A 1 94 ? -17.377 -15.221 4.147 1.00 93.12 94 ARG A N 1
ATOM 762 C CA . ARG A 1 94 ? -16.253 -14.439 4.659 1.00 93.12 94 ARG A CA 1
ATOM 763 C C . ARG A 1 94 ? -15.099 -14.460 3.662 1.00 93.12 94 ARG A C 1
ATOM 765 O O . ARG A 1 94 ? -14.787 -15.489 3.065 1.00 93.12 94 ARG A O 1
ATOM 772 N N . ARG A 1 95 ? -14.458 -13.309 3.490 1.00 89.31 95 ARG A N 1
ATOM 773 C CA . ARG A 1 95 ? -13.256 -13.141 2.675 1.00 89.31 95 ARG A CA 1
ATOM 774 C C . ARG A 1 95 ? -12.019 -13.423 3.522 1.00 89.31 95 ARG A C 1
ATOM 776 O O . ARG A 1 95 ? -11.874 -12.906 4.628 1.00 89.31 95 ARG A O 1
ATOM 783 N N . ASN A 1 96 ? -11.111 -14.229 2.977 1.00 68.88 96 ASN A N 1
ATOM 784 C CA . ASN A 1 96 ? -9.905 -14.673 3.683 1.00 68.88 96 ASN A CA 1
ATOM 785 C C . ASN A 1 96 ? -8.853 -13.567 3.851 1.00 68.88 96 ASN A C 1
ATOM 787 O O . ASN A 1 96 ? -7.985 -13.701 4.706 1.00 68.88 96 ASN A O 1
ATOM 791 N N . SER A 1 97 ? -8.893 -12.526 3.014 1.00 64.69 97 SER A N 1
ATOM 792 C CA . SER A 1 97 ? -7.818 -11.536 2.892 1.00 64.69 97 SER A CA 1
ATOM 793 C C . SER A 1 97 ? -7.931 -10.363 3.861 1.00 64.69 97 SER A C 1
ATOM 795 O O . SER A 1 97 ? -6.912 -9.846 4.287 1.00 64.69 97 SER A O 1
ATOM 797 N N . ASP A 1 98 ? -9.151 -9.934 4.182 1.00 70.69 98 ASP A N 1
ATOM 798 C CA . ASP A 1 98 ? -9.416 -8.655 4.859 1.00 70.69 98 ASP A CA 1
ATOM 799 C C . ASP A 1 98 ? -10.442 -8.776 5.996 1.00 70.69 98 ASP A C 1
ATOM 801 O O . ASP A 1 98 ? -10.749 -7.801 6.671 1.00 70.69 98 ASP A O 1
ATOM 805 N N . GLY A 1 99 ? -11.005 -9.970 6.222 1.00 76.31 99 GLY A N 1
ATOM 806 C CA . GLY A 1 99 ? -12.084 -10.168 7.189 1.00 76.31 99 GLY A CA 1
ATOM 807 C C . GLY A 1 99 ? -13.434 -9.592 6.748 1.00 76.31 99 GLY A C 1
ATOM 808 O O . GLY A 1 99 ? -14.370 -9.611 7.545 1.00 76.31 99 GLY A O 1
ATOM 809 N N . GLY A 1 100 ? -13.548 -9.119 5.502 1.00 90.00 100 GLY A N 1
ATOM 810 C CA . GLY A 1 100 ? -14.789 -8.646 4.902 1.00 90.00 100 GLY A CA 1
ATOM 811 C C . GLY A 1 100 ? -15.725 -9.769 4.473 1.00 90.00 100 GLY A C 1
ATOM 812 O O . GLY A 1 100 ? -15.457 -10.958 4.670 1.00 90.00 100 GLY A O 1
ATOM 813 N N . PHE A 1 101 ? -16.815 -9.388 3.813 1.00 94.94 101 PHE A N 1
ATOM 814 C CA . PHE A 1 101 ? -17.789 -10.327 3.262 1.00 94.94 101 PHE A CA 1
ATOM 815 C C . PHE A 1 101 ? -17.965 -10.117 1.762 1.00 94.94 101 PHE A C 1
ATOM 817 O O . PHE A 1 101 ? -17.833 -9.012 1.238 1.00 94.94 101 PHE A O 1
ATOM 824 N N . SER A 1 102 ? -18.276 -11.195 1.059 1.00 95.88 102 SER A N 1
ATOM 825 C CA . SER A 1 102 ? -18.836 -11.134 -0.287 1.00 95.88 102 SER A CA 1
ATOM 826 C C . SER A 1 102 ? -20.183 -11.831 -0.259 1.00 95.88 102 SER A C 1
ATOM 828 O O . SER A 1 102 ? -20.272 -12.914 0.326 1.00 95.88 102 SER A O 1
ATOM 830 N N . PHE A 1 103 ? -21.189 -11.235 -0.884 1.00 96.25 103 PHE A N 1
ATOM 831 C CA . PHE A 1 103 ? -22.506 -11.844 -1.005 1.00 96.25 103 PHE A CA 1
ATOM 832 C C . PHE A 1 103 ? -23.007 -11.793 -2.448 1.00 96.25 103 PHE A C 1
ATOM 834 O O . PHE A 1 103 ? -22.578 -10.932 -3.220 1.00 96.25 103 PHE A O 1
ATOM 841 N N . GLU A 1 104 ? -23.870 -12.744 -2.777 1.00 97.38 104 GLU A N 1
ATOM 842 C CA . GLU A 1 104 ? -24.538 -12.916 -4.064 1.00 97.38 104 GLU A CA 1
ATOM 843 C C . GLU A 1 104 ? -26.047 -12.980 -3.800 1.00 97.38 104 GLU A C 1
ATOM 845 O O . GLU A 1 104 ? -26.527 -13.865 -3.090 1.00 97.38 104 GLU A O 1
ATOM 850 N N . LEU A 1 105 ? -26.795 -11.995 -4.288 1.00 97.19 105 LEU A N 1
ATOM 851 C CA . LEU A 1 105 ? -28.251 -11.960 -4.180 1.00 97.19 105 LEU A CA 1
ATOM 852 C C . LEU A 1 105 ? -28.870 -12.938 -5.182 1.00 97.19 105 LEU A C 1
ATOM 854 O O . LEU A 1 105 ? -28.388 -13.089 -6.296 1.00 97.19 105 LEU A O 1
ATOM 858 N N . TYR A 1 106 ? -29.999 -13.556 -4.837 1.00 97.00 106 TYR A N 1
ATOM 859 C CA . TYR A 1 106 ? -30.673 -14.486 -5.762 1.00 97.00 106 TYR A CA 1
ATOM 860 C C . TYR A 1 106 ? -31.367 -13.783 -6.939 1.00 97.00 106 TYR A C 1
ATOM 862 O O . TYR A 1 106 ? -31.867 -14.438 -7.855 1.00 97.00 106 TYR A O 1
ATOM 870 N N . GLN A 1 107 ? -31.456 -12.456 -6.887 1.00 94.94 107 GLN A N 1
ATOM 871 C CA . GLN A 1 107 ? -31.969 -11.598 -7.945 1.00 94.94 107 GLN A CA 1
ATOM 872 C C . GLN A 1 107 ? -31.070 -10.371 -8.038 1.00 94.94 107 GLN A C 1
ATOM 874 O O . GLN A 1 107 ? -30.606 -9.877 -7.010 1.00 94.94 107 GLN A O 1
ATOM 879 N N . ASN A 1 108 ? -30.872 -9.867 -9.255 1.00 94.94 108 ASN A N 1
ATOM 880 C CA . ASN A 1 108 ? -30.201 -8.591 -9.453 1.00 94.94 108 ASN A CA 1
ATOM 881 C C . ASN A 1 108 ? -31.002 -7.481 -8.776 1.00 94.94 108 ASN A C 1
ATOM 883 O O . ASN A 1 108 ? -32.227 -7.417 -8.914 1.00 94.94 108 ASN A O 1
ATOM 887 N N . GLU A 1 109 ? -30.303 -6.609 -8.060 1.00 94.50 109 GLU A N 1
ATOM 888 C CA . GLU A 1 109 ? -30.898 -5.440 -7.434 1.00 94.50 109 GLU A CA 1
ATOM 889 C C . GLU A 1 109 ? -29.992 -4.230 -7.657 1.00 94.50 109 GLU A C 1
ATOM 891 O O . GLU A 1 109 ? -28.788 -4.278 -7.409 1.00 94.50 109 GLU A O 1
ATOM 896 N N . ASN A 1 110 ? -30.575 -3.106 -8.076 1.00 93.00 110 ASN A N 1
ATOM 897 C CA . ASN A 1 110 ? -29.849 -1.844 -8.196 1.00 93.00 110 ASN A CA 1
ATOM 898 C C . ASN A 1 110 ? -29.719 -1.150 -6.831 1.00 93.00 110 ASN A C 1
ATOM 900 O O . ASN A 1 110 ? -30.422 -0.178 -6.527 1.00 93.00 110 ASN A O 1
ATOM 904 N N . LEU A 1 111 ? -28.850 -1.692 -5.975 1.00 93.56 111 LEU A N 1
ATOM 905 C CA . LEU A 1 111 ? -28.640 -1.182 -4.623 1.00 93.56 111 LEU A CA 1
ATOM 906 C C . LEU A 1 111 ? -28.017 0.220 -4.666 1.00 93.56 111 LEU A C 1
ATOM 908 O O . LEU A 1 111 ? -26.919 0.412 -5.187 1.00 93.56 111 LEU A O 1
ATOM 912 N N . PHE A 1 112 ? -28.705 1.196 -4.067 1.00 93.06 112 PHE A N 1
ATOM 913 C CA . PHE A 1 112 ? -28.250 2.590 -3.936 1.00 93.06 112 PHE A CA 1
ATOM 914 C C . PHE A 1 112 ? -27.820 3.267 -5.254 1.00 93.06 112 PHE A C 1
ATOM 916 O O . PHE A 1 112 ? -26.931 4.119 -5.229 1.00 93.06 112 PHE A O 1
ATOM 923 N N . ASP A 1 113 ? -28.421 2.882 -6.385 1.00 91.06 113 ASP A N 1
ATOM 924 C CA . ASP A 1 113 ? -28.055 3.347 -7.734 1.00 91.06 113 ASP A CA 1
ATOM 925 C C . ASP A 1 113 ? -26.583 3.120 -8.113 1.00 91.06 113 ASP A C 1
ATOM 927 O O . ASP A 1 113 ? -25.990 3.874 -8.887 1.00 91.06 113 ASP A O 1
ATOM 931 N N . ILE A 1 114 ? -25.967 2.071 -7.562 1.00 91.88 114 ILE A N 1
ATOM 932 C CA . ILE A 1 114 ? -24.592 1.699 -7.897 1.00 91.88 114 ILE A CA 1
ATOM 933 C C . ILE A 1 114 ? -24.543 0.930 -9.223 1.00 91.88 114 ILE A C 1
ATOM 935 O O . ILE A 1 114 ? -23.809 1.332 -10.130 1.00 91.88 114 ILE A O 1
ATOM 939 N N . ARG A 1 115 ? -25.280 -0.185 -9.312 1.00 90.31 115 ARG A N 1
ATOM 940 C CA . ARG A 1 115 ? -25.339 -1.103 -10.459 1.00 90.31 115 ARG A CA 1
ATOM 941 C C . ARG A 1 115 ? -26.486 -2.091 -10.252 1.00 90.31 115 ARG A C 1
ATOM 943 O O . ARG A 1 115 ? -26.660 -2.565 -9.136 1.00 90.31 115 ARG A O 1
ATOM 950 N N . ASP A 1 116 ? -27.214 -2.433 -11.315 1.00 92.50 116 ASP A N 1
ATOM 951 C CA . ASP A 1 116 ? -28.154 -3.563 -11.308 1.00 92.50 116 ASP A CA 1
ATOM 952 C C . ASP A 1 116 ? -27.379 -4.885 -11.308 1.00 92.50 116 ASP A C 1
ATOM 954 O O . ASP A 1 116 ? -26.835 -5.285 -12.342 1.00 92.50 116 ASP A O 1
ATOM 958 N N . ASP A 1 117 ? -27.248 -5.507 -10.133 1.00 93.44 117 ASP A N 1
ATOM 959 C CA . ASP A 1 117 ? -26.379 -6.667 -9.967 1.00 93.44 117 ASP A CA 1
ATOM 960 C C . ASP A 1 117 ? -26.714 -7.549 -8.762 1.00 93.44 117 ASP A C 1
ATOM 962 O O . ASP A 1 117 ? -27.361 -7.127 -7.801 1.00 93.44 117 ASP A O 1
ATOM 966 N N . ASP A 1 118 ? -26.232 -8.784 -8.814 1.00 94.44 118 ASP A N 1
ATOM 967 C CA . ASP A 1 118 ? -26.331 -9.795 -7.765 1.00 94.44 118 ASP A CA 1
ATOM 968 C C . ASP A 1 118 ? -25.079 -9.858 -6.877 1.00 94.44 118 ASP A C 1
ATOM 970 O O . ASP A 1 118 ? -25.182 -10.164 -5.690 1.00 94.44 118 ASP A O 1
ATOM 974 N N . ASP A 1 119 ? -23.909 -9.512 -7.409 1.00 94.94 119 ASP A N 1
ATOM 975 C CA . ASP A 1 119 ? -22.614 -9.696 -6.757 1.00 94.94 119 ASP A CA 1
ATOM 976 C C . ASP A 1 119 ? -22.069 -8.443 -6.053 1.00 94.94 119 ASP A C 1
ATOM 978 O O . ASP A 1 119 ? -21.647 -7.465 -6.672 1.00 94.94 119 ASP A O 1
ATOM 982 N N . TRP A 1 120 ? -21.918 -8.519 -4.729 1.00 96.19 120 TRP A N 1
ATOM 983 C CA . TRP A 1 120 ? -21.494 -7.375 -3.915 1.00 96.19 120 TRP A CA 1
ATOM 984 C C . TRP A 1 120 ? -20.360 -7.710 -2.945 1.00 96.19 120 TRP A C 1
ATOM 986 O O . TRP A 1 120 ? -20.087 -8.877 -2.628 1.00 96.19 120 TRP A O 1
ATOM 996 N N . LEU A 1 121 ? -19.667 -6.667 -2.482 1.00 96.06 121 LEU A N 1
ATOM 997 C CA . LEU A 1 121 ? -18.632 -6.727 -1.449 1.00 96.06 121 LEU A CA 1
ATOM 998 C C . LEU A 1 121 ? -18.998 -5.848 -0.255 1.00 96.06 121 LEU A C 1
ATOM 1000 O O . LEU A 1 121 ? -19.448 -4.721 -0.435 1.00 96.06 121 LEU A O 1
ATOM 1004 N N . LEU A 1 122 ? -18.710 -6.336 0.952 1.00 96.00 122 LEU A N 1
ATOM 1005 C CA . LEU A 1 122 ? -18.677 -5.556 2.188 1.00 96.00 122 LEU A CA 1
ATOM 1006 C C . LEU A 1 122 ? -17.240 -5.514 2.696 1.00 96.00 122 LEU A C 1
ATOM 1008 O O . LEU A 1 122 ? -16.742 -6.489 3.265 1.00 96.00 122 LEU A O 1
ATOM 1012 N N . LEU A 1 123 ? -16.576 -4.384 2.476 1.00 94.12 123 LEU A N 1
ATOM 1013 C CA . LEU A 1 123 ? -15.201 -4.167 2.914 1.00 94.12 123 LEU A CA 1
ATOM 1014 C C . LEU A 1 123 ? -15.211 -3.611 4.347 1.00 94.12 123 LEU A C 1
ATOM 1016 O O . LEU A 1 123 ? -15.930 -2.643 4.612 1.00 94.12 123 LEU A O 1
ATOM 1020 N N . PRO A 1 124 ? -14.471 -4.218 5.285 1.00 91.44 124 PRO A N 1
ATOM 1021 C CA . PRO A 1 124 ? -14.527 -3.841 6.686 1.00 91.44 124 PRO A CA 1
ATOM 1022 C C . PRO A 1 124 ? -13.764 -2.547 6.949 1.00 91.44 124 PRO A C 1
ATOM 1024 O O . PRO A 1 124 ? -12.847 -2.161 6.225 1.00 91.44 124 PRO A O 1
ATOM 1027 N N . SER A 1 125 ? -14.137 -1.879 8.035 1.00 86.06 125 SER A N 1
ATOM 1028 C CA . SER A 1 125 ? -13.427 -0.694 8.508 1.00 86.06 125 SER A CA 1
ATOM 1029 C C . SER A 1 125 ? -12.048 -1.022 9.100 1.00 86.06 125 SER A C 1
ATOM 1031 O O . SER A 1 125 ? -11.101 -0.263 8.910 1.00 86.06 125 SER A O 1
ATOM 1033 N N . GLY A 1 126 ? -11.888 -2.172 9.761 1.00 78.69 126 GLY A N 1
ATOM 1034 C CA . GLY A 1 126 ? -10.622 -2.548 10.405 1.00 78.69 126 GLY A CA 1
ATOM 1035 C C . GLY A 1 126 ? -10.153 -1.540 11.471 1.00 78.69 126 GLY A C 1
ATOM 1036 O O . GLY A 1 126 ? -10.905 -0.660 11.888 1.00 78.69 126 GLY A O 1
ATOM 1037 N N . ASN A 1 127 ? -8.895 -1.659 11.909 1.00 69.88 127 ASN A N 1
ATOM 1038 C CA . ASN A 1 127 ? -8.348 -0.853 13.014 1.00 69.88 127 ASN A CA 1
ATOM 1039 C C . ASN A 1 127 ? -8.154 0.630 12.662 1.00 69.88 127 ASN A C 1
ATOM 1041 O O . ASN A 1 127 ? -8.208 1.477 13.542 1.00 69.88 127 ASN A O 1
ATOM 1045 N N . ASN A 1 128 ? -7.950 0.950 11.382 1.00 77.31 128 ASN A N 1
ATOM 1046 C CA . ASN A 1 128 ? -7.613 2.296 10.922 1.00 77.31 128 ASN A CA 1
ATOM 1047 C C . ASN A 1 128 ? -8.706 2.924 10.044 1.00 77.31 128 ASN A C 1
ATOM 1049 O O . ASN A 1 128 ? -8.401 3.771 9.224 1.00 77.31 128 ASN A O 1
ATOM 1053 N N . LEU A 1 129 ? -9.973 2.529 10.149 1.00 87.94 129 LEU A N 1
ATOM 1054 C CA . LEU A 1 129 ? -11.051 3.073 9.303 1.00 87.94 129 LEU A CA 1
ATOM 1055 C C . LEU A 1 129 ? -10.815 2.905 7.783 1.00 87.94 129 LEU A C 1
ATOM 1057 O O . LEU A 1 129 ? -11.138 3.781 6.976 1.00 87.94 129 LEU A O 1
ATOM 1061 N N . ALA A 1 130 ? -10.251 1.767 7.376 1.00 88.81 130 ALA A N 1
ATOM 1062 C CA . ALA A 1 130 ? -9.933 1.405 5.998 1.00 88.81 130 ALA A CA 1
ATOM 1063 C C . ALA A 1 130 ? -11.130 1.563 5.048 1.00 88.81 130 ALA A C 1
ATOM 1065 O O . ALA A 1 130 ? -10.960 2.111 3.965 1.00 88.81 130 ALA A O 1
ATOM 1066 N N . ALA A 1 131 ? -12.348 1.191 5.458 1.00 92.19 131 ALA A N 1
ATOM 1067 C CA . ALA A 1 131 ? -13.566 1.389 4.662 1.00 92.19 131 ALA A CA 1
ATOM 1068 C C . ALA A 1 131 ? -13.769 2.855 4.224 1.00 92.19 131 ALA A C 1
ATOM 1070 O O . ALA A 1 131 ? -14.105 3.115 3.068 1.00 92.19 131 ALA A O 1
ATOM 1071 N N . LEU A 1 132 ? -13.511 3.822 5.113 1.00 92.94 132 LEU A N 1
ATOM 1072 C CA . LEU A 1 132 ? -13.580 5.249 4.785 1.00 92.94 132 LEU A CA 1
ATOM 1073 C C . LEU A 1 132 ? -12.470 5.650 3.803 1.00 92.94 132 LEU A C 1
ATOM 1075 O O . LEU A 1 132 ? -12.735 6.359 2.833 1.00 92.94 132 LEU A O 1
ATOM 1079 N N . ARG A 1 133 ? -11.236 5.182 4.026 1.00 93.69 133 ARG A N 1
ATOM 1080 C CA . ARG A 1 133 ? -10.109 5.467 3.122 1.00 93.69 133 ARG A CA 1
ATOM 1081 C C . ARG A 1 133 ? -10.305 4.866 1.733 1.00 93.69 133 ARG A C 1
ATOM 1083 O O . ARG A 1 133 ? -10.012 5.534 0.749 1.00 93.69 133 ARG A O 1
ATOM 1090 N N . ILE A 1 134 ? -10.831 3.644 1.641 1.00 94.56 134 ILE A N 1
ATOM 1091 C CA . ILE A 1 134 ? -11.145 2.983 0.369 1.00 94.56 134 ILE A CA 1
ATOM 1092 C C . ILE A 1 134 ? -12.224 3.776 -0.373 1.00 94.56 134 ILE A C 1
ATOM 1094 O O . ILE A 1 134 ? -12.047 4.055 -1.556 1.00 94.56 134 ILE A O 1
ATOM 1098 N N . LYS A 1 135 ? -13.293 4.210 0.319 1.00 95.88 135 LYS A N 1
ATOM 1099 C CA . LYS A 1 135 ? -14.323 5.089 -0.265 1.00 95.88 135 LYS A CA 1
ATOM 1100 C C . LYS A 1 135 ? -13.679 6.341 -0.851 1.00 95.88 135 LYS A C 1
ATOM 1102 O O . LYS A 1 135 ? -13.857 6.633 -2.029 1.00 95.88 135 LYS A O 1
ATOM 1107 N N . MET A 1 136 ? -12.867 7.026 -0.047 1.00 95.94 136 MET A N 1
ATOM 1108 C CA . MET A 1 136 ? -12.166 8.230 -0.473 1.00 95.94 136 MET A CA 1
ATOM 1109 C C . MET A 1 136 ? -11.262 7.972 -1.686 1.00 95.94 136 MET A C 1
ATOM 1111 O O . MET A 1 136 ? -11.318 8.728 -2.648 1.00 95.94 136 MET A O 1
ATOM 1115 N N . ALA A 1 137 ? -10.472 6.898 -1.684 1.00 96.44 137 ALA A N 1
ATOM 1116 C CA . ALA A 1 137 ? -9.603 6.539 -2.800 1.00 96.44 137 ALA A CA 1
ATOM 1117 C C . ALA A 1 137 ? -10.392 6.268 -4.092 1.00 96.44 137 ALA A C 1
ATOM 1119 O O . ALA A 1 137 ? -10.017 6.778 -5.148 1.00 96.44 137 ALA A O 1
ATOM 1120 N N . PHE A 1 138 ? -11.499 5.519 -4.008 1.00 96.25 138 PHE A N 1
ATOM 1121 C CA . PHE A 1 138 ? -12.386 5.259 -5.144 1.00 96.25 138 PHE A CA 1
ATOM 1122 C C . PHE A 1 138 ? -12.916 6.553 -5.753 1.00 96.25 138 PHE A C 1
ATOM 1124 O O . PHE A 1 138 ? -12.830 6.749 -6.965 1.00 96.25 138 PHE A O 1
ATOM 1131 N N . ASP A 1 139 ? -13.426 7.456 -4.919 1.00 95.38 139 ASP A N 1
ATOM 1132 C CA . ASP A 1 139 ? -14.019 8.699 -5.402 1.00 95.38 139 ASP A CA 1
ATOM 1133 C C . ASP A 1 139 ? -12.968 9.656 -5.962 1.00 95.38 139 ASP A C 1
ATOM 1135 O O . ASP A 1 139 ? -13.168 10.210 -7.038 1.00 95.38 139 ASP A O 1
ATOM 1139 N N . VAL A 1 140 ? -11.830 9.809 -5.275 1.00 95.06 140 VAL A N 1
ATOM 1140 C CA . VAL A 1 140 ? -10.720 10.671 -5.715 1.00 95.06 140 VAL A CA 1
ATOM 1141 C C . VAL A 1 140 ? -10.170 10.207 -7.060 1.00 95.06 140 VAL A C 1
ATOM 1143 O O . VAL A 1 140 ? -9.940 11.042 -7.933 1.00 95.06 140 VAL A O 1
ATOM 1146 N N . TYR A 1 141 ? -10.014 8.896 -7.268 1.00 95.00 141 TYR A N 1
ATOM 1147 C CA . TYR A 1 141 ? -9.637 8.355 -8.576 1.00 95.00 141 TYR A CA 1
ATOM 1148 C C . TYR A 1 141 ? -10.714 8.633 -9.629 1.00 95.00 141 TYR A C 1
ATOM 1150 O O . TYR A 1 141 ? -10.418 9.079 -10.733 1.00 95.00 141 TYR A O 1
ATOM 1158 N N . ASN A 1 142 ? -11.986 8.423 -9.280 1.00 93.31 142 ASN A N 1
ATOM 1159 C CA . ASN A 1 142 ? -13.111 8.632 -10.189 1.00 93.31 142 ASN A CA 1
ATOM 1160 C C . ASN A 1 142 ? -13.309 10.100 -10.606 1.00 93.31 142 ASN A C 1
ATOM 1162 O O . ASN A 1 142 ? -13.936 10.344 -11.635 1.00 93.31 142 ASN A O 1
ATOM 1166 N N . MET A 1 143 ? -12.744 11.071 -9.882 1.00 91.62 143 MET A N 1
ATOM 1167 C CA . MET A 1 143 ? -12.707 12.473 -10.324 1.00 91.62 143 MET A CA 1
ATOM 1168 C C . MET A 1 143 ? -11.865 12.680 -11.597 1.00 91.62 143 MET A C 1
ATOM 1170 O O . MET A 1 143 ? -12.055 13.677 -12.284 1.00 91.62 143 MET A O 1
ATOM 1174 N N . LEU A 1 144 ? -10.968 11.750 -11.950 1.00 88.88 144 LEU A N 1
ATOM 1175 C CA . LEU A 1 144 ? -10.123 11.838 -13.152 1.00 88.88 144 LEU A CA 1
ATOM 1176 C C . LEU A 1 144 ? -10.852 11.481 -14.460 1.00 88.88 144 LEU A C 1
ATOM 1178 O O . LEU A 1 144 ? -10.301 11.684 -15.545 1.00 88.88 144 LEU A O 1
ATOM 1182 N N . ARG A 1 145 ? -12.084 10.960 -14.363 1.00 74.75 145 ARG A N 1
ATOM 1183 C CA . ARG A 1 145 ? -12.845 10.307 -15.443 1.00 74.75 145 ARG A CA 1
ATOM 1184 C C . ARG A 1 145 ? -13.202 11.164 -16.654 1.00 74.75 145 ARG A C 1
ATOM 1186 O O . ARG A 1 145 ? -13.707 10.589 -17.615 1.00 74.75 145 ARG A O 1
ATOM 1193 N N . GLU A 1 146 ? -12.969 12.478 -16.651 1.00 59.62 146 GLU A N 1
ATOM 1194 C CA . GLU A 1 146 ? -13.338 13.350 -17.784 1.00 59.62 146 GLU A CA 1
ATOM 1195 C C . GLU A 1 146 ? -12.830 12.835 -19.145 1.00 59.62 146 GLU A C 1
ATOM 1197 O O . GLU A 1 146 ? -13.428 13.144 -20.172 1.00 59.62 146 GLU A O 1
ATOM 1202 N N . ASN A 1 147 ? -11.788 11.995 -19.155 1.00 54.16 147 ASN A N 1
ATOM 1203 C CA . ASN A 1 147 ? -11.146 11.520 -20.374 1.00 54.16 147 ASN A CA 1
ATOM 1204 C C . ASN A 1 147 ? -11.611 10.141 -20.882 1.00 54.16 147 ASN A C 1
ATOM 1206 O O . ASN A 1 147 ? -11.407 9.872 -22.063 1.00 54.16 147 ASN A O 1
ATOM 1210 N N . SER A 1 148 ? -12.199 9.258 -20.055 1.00 61.59 148 SER A N 1
ATOM 1211 C CA . SER A 1 148 ? -12.630 7.926 -20.523 1.00 61.59 148 SER A CA 1
ATOM 1212 C C . SER A 1 148 ? -13.510 7.161 -19.506 1.00 61.59 148 SER A C 1
ATOM 1214 O O . SER A 1 148 ? -13.053 6.854 -18.402 1.00 61.59 148 SER A O 1
ATOM 1216 N N . PRO A 1 149 ? -14.766 6.794 -19.839 1.00 62.00 149 PRO A N 1
ATOM 1217 C CA . PRO A 1 149 ? -15.715 6.206 -18.882 1.00 62.00 149 PRO A CA 1
ATOM 1218 C C . PRO A 1 149 ? -15.362 4.777 -18.436 1.00 62.00 149 PRO A C 1
ATOM 1220 O O . PRO A 1 149 ? -15.885 4.312 -17.422 1.00 62.00 149 PRO A O 1
ATOM 1223 N N . ASN A 1 150 ? -14.470 4.096 -19.162 1.00 66.00 150 ASN A N 1
ATOM 1224 C CA . ASN A 1 150 ? -14.084 2.704 -18.908 1.00 66.00 150 ASN A CA 1
ATOM 1225 C C . ASN A 1 150 ? -12.969 2.560 -17.849 1.00 66.00 150 ASN A C 1
ATOM 1227 O O . ASN A 1 150 ? -12.633 1.446 -17.462 1.00 66.00 150 ASN A O 1
ATOM 1231 N N . TYR A 1 151 ? -12.418 3.674 -17.354 1.00 80.75 151 TYR A N 1
ATOM 1232 C CA . TYR A 1 151 ? -11.270 3.713 -16.444 1.00 80.75 151 TYR A CA 1
ATOM 1233 C C . TYR A 1 151 ? -11.720 4.262 -15.100 1.00 80.75 151 TYR A C 1
ATOM 1235 O O . TYR A 1 151 ? -11.629 5.457 -14.812 1.00 80.75 151 TYR A O 1
ATOM 1243 N N . ARG A 1 152 ? -12.302 3.379 -14.291 1.00 89.62 152 ARG A N 1
ATOM 1244 C CA . ARG A 1 152 ? -12.949 3.776 -13.051 1.00 89.62 152 ARG A CA 1
ATOM 1245 C C . ARG A 1 152 ? -12.729 2.798 -11.922 1.00 89.62 152 ARG A C 1
ATOM 1247 O O . ARG A 1 152 ? -12.742 1.591 -12.133 1.00 89.62 152 ARG A O 1
ATOM 1254 N N . LEU A 1 153 ? -12.637 3.326 -10.709 1.00 94.00 153 LEU A N 1
ATOM 1255 C CA . LEU A 1 153 ? -12.754 2.517 -9.505 1.00 94.00 153 LEU A CA 1
ATOM 1256 C C . LEU A 1 153 ? -14.231 2.282 -9.142 1.00 94.00 153 LEU A C 1
ATOM 1258 O O . LEU A 1 153 ? -15.106 3.021 -9.622 1.00 94.00 153 LEU A O 1
ATOM 1262 N N . PRO A 1 154 ? -14.518 1.248 -8.329 1.00 94.38 154 PRO A N 1
ATOM 1263 C CA . PRO A 1 154 ? -15.876 0.887 -7.945 1.00 94.38 154 PRO A CA 1
ATOM 1264 C C . PRO A 1 154 ? -16.670 2.046 -7.339 1.00 94.38 154 PRO A C 1
ATOM 1266 O O . PRO A 1 154 ? -16.175 2.818 -6.516 1.00 94.38 154 PRO A O 1
ATOM 1269 N N . ASN A 1 155 ? -17.938 2.134 -7.717 1.00 94.19 155 ASN A N 1
ATOM 1270 C CA . ASN A 1 155 ? -18.937 2.888 -6.984 1.00 94.19 155 ASN A CA 1
ATOM 1271 C C . ASN A 1 155 ? -19.245 2.150 -5.675 1.00 94.19 155 ASN A C 1
ATOM 1273 O O . ASN A 1 155 ? -19.254 0.917 -5.608 1.00 94.19 155 ASN A O 1
ATOM 1277 N N . SER A 1 156 ? -19.471 2.912 -4.610 1.00 95.88 156 SER A N 1
ATOM 1278 C CA . SER A 1 156 ? -19.569 2.343 -3.269 1.00 95.88 156 SER A CA 1
ATOM 1279 C C . SER A 1 156 ? -20.360 3.227 -2.305 1.00 95.88 156 SER A C 1
ATOM 1281 O O . SER A 1 156 ? -20.564 4.422 -2.546 1.00 95.88 156 SER A O 1
ATOM 1283 N N . LYS A 1 157 ? -20.810 2.640 -1.191 1.00 95.94 157 LYS A N 1
ATOM 1284 C CA . LYS A 1 157 ? -21.608 3.292 -0.148 1.00 95.94 157 LYS A CA 1
ATOM 1285 C C . LYS A 1 157 ? -21.165 2.834 1.243 1.00 95.94 157 LYS A C 1
ATOM 1287 O O . LYS A 1 157 ? -21.067 1.638 1.497 1.00 95.94 157 LYS A O 1
ATOM 1292 N N . LEU A 1 158 ? -20.910 3.780 2.148 1.00 95.50 158 LEU A N 1
ATOM 1293 C CA . LEU A 1 158 ? -20.700 3.468 3.566 1.00 95.50 158 LEU A CA 1
ATOM 1294 C C . LEU A 1 158 ? -22.028 3.028 4.188 1.00 95.50 158 LEU A C 1
ATOM 1296 O O . LEU A 1 158 ? -23.055 3.660 3.935 1.00 95.50 158 LEU A O 1
ATOM 1300 N N . VAL A 1 159 ? -21.994 1.954 4.972 1.00 95.44 159 VAL A N 1
ATOM 1301 C CA . VAL A 1 159 ? -23.171 1.312 5.574 1.00 95.44 159 VAL A CA 1
ATOM 1302 C C . VAL A 1 159 ? -22.854 0.788 6.973 1.00 95.44 159 VAL A C 1
ATOM 1304 O O . VAL A 1 159 ? -21.720 0.403 7.242 1.00 95.44 159 VAL A O 1
ATOM 1307 N N . GLU A 1 160 ? -23.839 0.728 7.863 1.00 94.50 160 GLU A N 1
ATOM 1308 C CA . GLU A 1 160 ? -23.745 -0.047 9.106 1.00 94.50 160 GLU A CA 1
ATOM 1309 C C . GLU A 1 160 ? -24.150 -1.500 8.857 1.00 94.50 160 GLU A C 1
ATOM 1311 O O . GLU A 1 160 ? -25.100 -1.759 8.122 1.00 94.50 160 GLU A O 1
ATOM 1316 N N . VAL A 1 161 ? -23.468 -2.455 9.492 1.00 94.19 161 VAL A N 1
ATOM 1317 C CA . VAL A 1 161 ? -23.771 -3.884 9.339 1.00 94.19 161 VAL A CA 1
ATOM 1318 C C . VAL A 1 161 ? -24.185 -4.496 10.671 1.00 94.19 161 VAL A C 1
ATOM 1320 O O . VAL A 1 161 ? -23.509 -4.342 11.691 1.00 94.19 161 VAL A O 1
ATOM 1323 N N . TYR A 1 162 ? -25.281 -5.249 10.641 1.00 94.56 162 TYR A N 1
ATOM 1324 C CA . TYR A 1 162 ? -25.761 -6.071 11.746 1.00 94.56 162 TYR A CA 1
ATOM 1325 C C . TYR A 1 162 ? -25.851 -7.517 11.274 1.00 94.56 162 TYR A C 1
ATOM 1327 O O . TYR A 1 162 ? -26.430 -7.800 10.229 1.00 94.56 162 TYR A O 1
ATOM 1335 N N . ILE A 1 163 ? -25.300 -8.438 12.058 1.00 94.50 163 ILE A N 1
ATOM 1336 C CA . ILE A 1 163 ? -25.387 -9.879 11.811 1.00 94.50 163 ILE A CA 1
ATOM 1337 C C . ILE A 1 163 ? -26.163 -10.494 12.968 1.00 94.50 163 ILE A C 1
ATOM 1339 O O . ILE A 1 163 ? -25.738 -10.371 14.119 1.00 94.50 163 ILE A O 1
ATOM 1343 N N . ASN A 1 164 ? -27.302 -11.129 12.677 1.00 94.56 164 ASN A N 1
ATOM 1344 C CA . ASN A 1 164 ? -28.204 -11.717 13.675 1.00 94.56 164 ASN A CA 1
ATOM 1345 C C . ASN A 1 164 ? -28.541 -10.737 14.819 1.00 94.56 164 ASN A C 1
ATOM 1347 O O . ASN A 1 164 ? -28.469 -11.074 16.000 1.00 94.56 164 ASN A O 1
ATOM 1351 N N . GLY A 1 165 ? -28.830 -9.480 14.463 1.00 91.44 165 GLY A N 1
ATOM 1352 C CA . GLY A 1 165 ? -29.134 -8.396 15.405 1.00 91.44 165 GLY A CA 1
ATOM 1353 C C . GLY A 1 165 ? -27.926 -7.812 16.151 1.00 91.44 165 GLY A C 1
ATOM 1354 O O . GLY A 1 165 ? -28.065 -6.802 16.841 1.00 91.44 165 GLY A O 1
ATOM 1355 N N . LYS A 1 166 ? -26.724 -8.386 16.007 1.00 91.62 166 LYS A N 1
ATOM 1356 C CA . LYS A 1 166 ? -25.498 -7.870 16.624 1.00 91.62 166 LYS A CA 1
ATOM 1357 C C . LYS A 1 166 ? -24.795 -6.892 15.688 1.00 91.62 166 LYS A C 1
ATOM 1359 O O . LYS A 1 166 ? -24.407 -7.264 14.580 1.00 91.62 166 LYS A O 1
ATOM 1364 N N . TYR A 1 167 ? -24.572 -5.673 16.170 1.00 90.88 167 TYR A N 1
ATOM 1365 C CA . TYR A 1 167 ? -23.812 -4.643 15.463 1.00 90.88 167 TYR A CA 1
ATOM 1366 C C . TYR A 1 167 ? -22.365 -5.087 15.209 1.00 90.88 167 TYR A C 1
ATOM 1368 O O . TYR A 1 167 ? -21.687 -5.545 16.130 1.00 90.88 167 TYR A O 1
ATOM 1376 N N . GLN A 1 168 ? -21.910 -4.946 13.965 1.00 89.06 168 GLN A N 1
ATOM 1377 C CA . GLN A 1 168 ? -20.565 -5.326 13.516 1.00 89.06 168 GLN A CA 1
ATOM 1378 C C . GLN A 1 168 ? -19.665 -4.122 13.223 1.00 89.06 168 GLN A C 1
ATOM 1380 O O . GLN A 1 168 ? -18.488 -4.307 12.924 1.00 89.06 168 GLN A O 1
ATOM 1385 N N . GLY A 1 169 ? -20.204 -2.904 13.280 1.00 89.25 169 GLY A N 1
ATOM 1386 C CA . GLY A 1 169 ? -19.522 -1.699 12.819 1.00 89.25 169 GLY A CA 1
ATOM 1387 C C . GLY A 1 169 ? -19.979 -1.245 11.438 1.00 89.25 169 GLY A C 1
ATOM 1388 O O . GLY A 1 169 ? -20.908 -1.806 10.849 1.00 89.25 169 GLY A O 1
ATOM 1389 N N . PHE A 1 170 ? -19.312 -0.215 10.924 1.00 91.44 170 PHE A N 1
ATOM 1390 C CA . PHE A 1 170 ? -19.538 0.258 9.565 1.00 91.44 170 PHE A CA 1
ATOM 1391 C C . PHE A 1 170 ? -18.611 -0.439 8.564 1.00 91.44 170 PHE A C 1
ATOM 1393 O O . PHE A 1 170 ? -17.483 -0.820 8.877 1.00 91.44 170 PHE A O 1
ATOM 1400 N N . TYR A 1 171 ? -19.118 -0.607 7.350 1.00 94.31 171 TYR A N 1
ATOM 1401 C CA . TYR A 1 171 ? -18.473 -1.257 6.217 1.00 94.31 171 TYR A CA 1
ATOM 1402 C C . TYR A 1 171 ? -18.621 -0.369 4.980 1.00 94.31 171 TYR A C 1
ATOM 1404 O O . TYR A 1 171 ? -19.411 0.578 4.951 1.00 94.31 171 TYR A O 1
ATOM 1412 N N . LEU A 1 172 ? -17.871 -0.698 3.936 1.00 95.81 172 LEU A N 1
ATOM 1413 C CA . LEU A 1 172 ? -18.050 -0.150 2.602 1.00 95.81 172 LEU A CA 1
ATOM 1414 C C . LEU A 1 172 ? -18.713 -1.202 1.707 1.00 95.81 172 LEU A C 1
ATOM 1416 O O . LEU A 1 172 ? -18.081 -2.195 1.344 1.00 95.81 172 LEU A O 1
ATOM 1420 N N . LEU A 1 173 ? -19.975 -0.970 1.344 1.00 97.44 173 LEU A N 1
ATOM 1421 C CA . LEU A 1 173 ? -20.647 -1.704 0.276 1.00 97.44 173 LEU A CA 1
ATOM 1422 C C . LEU A 1 173 ? -20.066 -1.252 -1.065 1.00 97.44 173 LEU A C 1
ATOM 1424 O O . LEU A 1 173 ? -20.066 -0.058 -1.358 1.00 97.44 173 LEU A O 1
ATOM 1428 N N . SER A 1 174 ? -19.578 -2.183 -1.877 1.00 96.06 174 SER A N 1
ATOM 1429 C CA . SER A 1 174 ? -18.923 -1.886 -3.154 1.00 96.06 174 SER A CA 1
ATOM 1430 C C . SER A 1 174 ? -19.341 -2.879 -4.230 1.00 96.06 174 SER A C 1
ATOM 1432 O O . SER A 1 174 ? -19.476 -4.074 -3.949 1.00 96.06 174 SER A O 1
ATOM 1434 N N . GLU A 1 175 ? -19.455 -2.399 -5.471 1.00 93.50 175 GLU A N 1
ATOM 1435 C CA . GLU A 1 175 ? -19.427 -3.285 -6.642 1.00 93.50 175 GLU A CA 1
ATOM 1436 C C . GLU A 1 175 ? -18.040 -3.947 -6.781 1.00 93.50 175 GLU A C 1
ATOM 1438 O O . GLU A 1 175 ? -17.057 -3.528 -6.148 1.00 93.50 175 GLU A O 1
ATOM 1443 N N . ARG A 1 176 ? -17.952 -5.000 -7.598 1.00 90.94 176 ARG A N 1
ATOM 1444 C CA . ARG A 1 176 ? -16.705 -5.723 -7.881 1.00 90.94 176 ARG A CA 1
ATOM 1445 C C . ARG A 1 176 ? -16.059 -5.214 -9.164 1.00 90.94 176 ARG A C 1
ATOM 1447 O O . ARG A 1 176 ? -16.746 -4.893 -10.125 1.00 90.94 176 ARG A O 1
ATOM 1454 N N . ILE A 1 177 ? -14.725 -5.216 -9.193 1.00 91.69 177 ILE A N 1
ATOM 1455 C CA . ILE A 1 177 ? -13.978 -5.095 -10.450 1.00 91.69 177 ILE A CA 1
ATOM 1456 C C . ILE A 1 177 ? -14.116 -6.422 -11.190 1.00 91.69 177 ILE A C 1
ATOM 1458 O O . ILE A 1 177 ? -13.503 -7.422 -10.819 1.00 91.69 177 ILE A O 1
ATOM 1462 N N . ASP A 1 178 ? -14.974 -6.422 -12.202 1.00 91.88 178 ASP A N 1
ATOM 1463 C CA . ASP A 1 178 ? -15.328 -7.585 -13.003 1.00 91.88 178 ASP A CA 1
ATOM 1464 C C . ASP A 1 178 ? -15.685 -7.177 -14.444 1.00 91.88 178 ASP A C 1
ATOM 1466 O O . ASP A 1 178 ? -15.692 -5.998 -14.815 1.00 91.88 178 ASP A O 1
ATOM 1470 N N . ARG A 1 179 ? -16.015 -8.181 -15.262 1.00 92.12 179 ARG A N 1
ATOM 1471 C CA . ARG A 1 179 ? -16.453 -8.017 -16.653 1.00 92.12 179 ARG A CA 1
ATOM 1472 C C . ARG A 1 179 ? -17.639 -7.050 -16.793 1.00 92.12 179 ARG A C 1
ATOM 1474 O O . ARG A 1 179 ? -17.644 -6.224 -17.704 1.00 92.12 179 ARG A O 1
ATOM 1481 N N . LYS A 1 180 ? -18.640 -7.145 -15.903 1.00 90.12 180 LYS A N 1
ATOM 1482 C CA . LYS A 1 180 ? -19.858 -6.313 -15.938 1.00 90.12 180 LYS A CA 1
ATOM 1483 C C . LYS A 1 180 ? -19.514 -4.841 -15.658 1.00 90.12 180 LYS A C 1
ATOM 1485 O O . LYS A 1 180 ? -20.030 -3.961 -16.337 1.00 90.12 180 LYS A O 1
ATOM 1490 N N . MET A 1 181 ? -18.621 -4.562 -14.703 1.00 90.12 181 MET A N 1
ATOM 1491 C CA . MET A 1 181 ? -18.216 -3.206 -14.299 1.00 90.12 181 MET A CA 1
ATOM 1492 C C . MET A 1 181 ? -17.487 -2.487 -15.432 1.00 90.12 181 MET A C 1
ATOM 1494 O O . MET A 1 181 ? -17.693 -1.290 -15.637 1.00 90.12 181 MET A O 1
ATOM 1498 N N . MET A 1 182 ? -16.655 -3.240 -16.152 1.00 87.69 182 MET A N 1
ATOM 1499 C CA . MET A 1 182 ? -15.846 -2.767 -17.274 1.00 87.69 182 MET A CA 1
ATOM 1500 C C . MET A 1 182 ? -16.595 -2.787 -18.614 1.00 87.69 182 MET A C 1
ATOM 1502 O O . MET A 1 182 ? -16.031 -2.382 -19.627 1.00 87.69 182 MET A O 1
ATOM 1506 N N . ASN A 1 183 ? -17.856 -3.242 -18.632 1.00 86.69 183 ASN A N 1
ATOM 1507 C CA . ASN A 1 183 ? -18.676 -3.376 -19.840 1.00 86.69 183 ASN A CA 1
ATOM 1508 C C . ASN A 1 183 ? -17.981 -4.186 -20.962 1.00 86.69 183 ASN A C 1
ATOM 1510 O O . ASN A 1 183 ? -18.059 -3.847 -22.151 1.00 86.69 183 ASN A O 1
ATOM 1514 N N . LEU A 1 184 ? -17.267 -5.245 -20.566 1.00 89.69 184 LEU A N 1
ATOM 1515 C CA . LEU A 1 184 ? -16.572 -6.144 -21.489 1.00 89.69 184 LEU A CA 1
ATOM 1516 C C . LEU A 1 184 ? -17.548 -7.162 -22.078 1.00 89.69 184 LEU A C 1
ATOM 1518 O O . LEU A 1 184 ? -18.534 -7.557 -21.433 1.00 89.69 184 LEU A O 1
ATOM 1522 N N . ASP A 1 185 ? -17.253 -7.602 -23.296 1.00 90.56 185 ASP A N 1
ATOM 1523 C CA . ASP A 1 185 ? -18.086 -8.580 -23.989 1.00 90.56 185 ASP A CA 1
ATOM 1524 C C . ASP A 1 185 ? -18.018 -9.963 -23.321 1.00 90.56 185 ASP A C 1
ATOM 1526 O O . ASP A 1 185 ? -17.175 -10.240 -22.468 1.00 90.56 185 ASP A O 1
ATOM 1530 N N . GLN A 1 186 ? -18.989 -10.819 -23.643 1.00 92.19 186 GLN A N 1
ATOM 1531 C CA . GLN A 1 186 ? -18.986 -12.211 -23.188 1.00 92.19 186 GLN A CA 1
ATOM 1532 C C . GLN A 1 186 ? -17.839 -12.988 -23.834 1.00 92.19 186 GLN A C 1
ATOM 1534 O O . GLN A 1 186 ? -17.366 -12.626 -24.910 1.00 92.19 186 GLN A O 1
ATOM 1539 N N . GLU A 1 187 ? -17.445 -14.089 -23.197 1.00 93.25 187 GLU A N 1
ATOM 1540 C CA . GLU A 1 187 ? -16.339 -14.911 -23.685 1.00 93.25 187 GLU A CA 1
ATOM 1541 C C . GLU A 1 187 ? -16.606 -15.445 -25.098 1.00 93.25 187 GLU A C 1
ATOM 1543 O O . GLU A 1 187 ? -17.622 -16.097 -25.363 1.00 93.25 187 GLU A O 1
ATOM 1548 N N . ASN A 1 188 ? -15.673 -15.179 -26.008 1.00 92.25 188 ASN A N 1
ATOM 1549 C CA . ASN A 1 188 ? -15.710 -15.642 -27.383 1.00 92.25 188 ASN A CA 1
ATOM 1550 C C . ASN A 1 188 ? -14.887 -16.930 -27.527 1.00 92.25 188 ASN A C 1
ATOM 1552 O O . ASN A 1 188 ? -13.660 -16.905 -27.609 1.00 92.25 188 ASN A O 1
ATOM 1556 N N . PHE A 1 189 ? -15.576 -18.070 -27.584 1.00 92.69 189 PHE A N 1
ATOM 1557 C CA . PHE A 1 189 ? -14.952 -19.387 -27.764 1.00 92.69 189 PHE A CA 1
ATOM 1558 C C . PHE A 1 189 ? -14.550 -19.695 -29.215 1.00 92.69 189 PHE A C 1
ATOM 1560 O O . PHE A 1 189 ? -13.896 -20.708 -29.458 1.00 92.69 189 PHE A O 1
ATOM 1567 N N . VAL A 1 190 ? -14.962 -18.868 -30.183 1.00 92.75 190 VAL A N 1
ATOM 1568 C CA . VAL A 1 190 ? -14.654 -19.055 -31.611 1.00 92.75 190 VAL A CA 1
ATOM 1569 C C . VAL A 1 190 ? -13.396 -18.277 -31.983 1.00 92.75 190 VAL A C 1
ATOM 1571 O O . VAL A 1 190 ? -12.441 -18.865 -32.485 1.00 92.75 190 VAL A O 1
ATOM 1574 N N . ASN A 1 191 ? -13.375 -16.979 -31.679 1.00 90.81 191 ASN A N 1
ATOM 1575 C CA . ASN A 1 191 ? -12.222 -16.109 -31.888 1.00 90.81 191 ASN A CA 1
ATOM 1576 C C . ASN A 1 191 ? -11.609 -15.773 -30.531 1.00 90.81 191 ASN A C 1
ATOM 1578 O O . ASN A 1 191 ? -11.903 -14.743 -29.928 1.00 90.81 191 ASN A O 1
ATOM 1582 N N . ILE A 1 192 ? -10.766 -16.678 -30.037 1.00 89.81 192 ILE A N 1
ATOM 1583 C CA . ILE A 1 192 ? -10.184 -16.564 -28.698 1.00 89.81 192 ILE A CA 1
ATOM 1584 C C . ILE A 1 192 ? -9.406 -15.247 -28.538 1.00 89.81 192 ILE A C 1
ATOM 1586 O O . ILE A 1 192 ? -9.543 -14.583 -27.519 1.00 89.81 192 ILE A O 1
ATOM 1590 N N . GLU A 1 193 ? -8.657 -14.821 -29.552 1.00 86.06 193 GLU A N 1
ATOM 1591 C CA . GLU A 1 193 ? -7.827 -13.607 -29.499 1.00 86.06 193 GLU A CA 1
ATOM 1592 C C . GLU A 1 193 ? -8.628 -12.297 -29.382 1.00 86.06 193 GLU A C 1
ATOM 1594 O O . GLU A 1 193 ? -8.061 -11.283 -28.996 1.00 86.06 193 GLU A O 1
ATOM 1599 N N . GLU A 1 194 ? -9.939 -12.308 -29.652 1.00 89.19 194 GLU A N 1
ATOM 1600 C CA . GLU A 1 194 ? -10.814 -11.132 -29.505 1.00 89.19 194 GLU A CA 1
ATOM 1601 C C . GLU A 1 194 ? -11.308 -10.929 -28.058 1.00 89.19 194 GLU A C 1
ATOM 1603 O O . GLU A 1 194 ? -12.019 -9.965 -27.780 1.00 89.19 194 GLU A O 1
ATOM 1608 N N . ASN A 1 195 ? -10.980 -11.837 -27.129 1.00 92.50 195 ASN A N 1
ATOM 1609 C CA . ASN A 1 195 ? -11.431 -11.727 -25.741 1.00 92.50 195 ASN A CA 1
ATOM 1610 C C . ASN A 1 195 ? -10.684 -10.625 -24.991 1.00 92.50 195 ASN A C 1
ATOM 1612 O O . ASN A 1 195 ? -9.461 -10.664 -24.865 1.00 92.50 195 ASN A O 1
ATOM 1616 N N . ASP A 1 196 ? -11.438 -9.709 -24.387 1.00 94.25 196 ASP A N 1
ATOM 1617 C CA . ASP A 1 196 ? -10.926 -8.824 -23.343 1.00 94.25 196 ASP A CA 1
ATOM 1618 C C . ASP A 1 196 ? -10.398 -9.632 -22.152 1.00 94.25 196 ASP A C 1
ATOM 1620 O O . ASP A 1 196 ? -10.857 -10.743 -21.879 1.00 94.25 196 ASP A O 1
ATOM 1624 N N . ILE A 1 197 ? -9.458 -9.059 -21.403 1.00 94.62 197 ILE A N 1
ATOM 1625 C CA . ILE A 1 197 ? -8.843 -9.743 -20.260 1.00 94.62 197 ILE A CA 1
ATOM 1626 C C . ILE A 1 197 ? -8.805 -8.856 -19.023 1.00 94.62 197 ILE A C 1
ATOM 1628 O O . ILE A 1 197 ? -8.610 -7.643 -19.101 1.00 94.62 197 ILE A O 1
ATOM 1632 N N . ILE A 1 198 ? -8.944 -9.491 -17.862 1.00 95.12 198 ILE A N 1
ATOM 1633 C CA . ILE A 1 198 ? -8.720 -8.894 -16.549 1.00 95.12 198 ILE A CA 1
ATOM 1634 C C . ILE A 1 198 ? -7.805 -9.832 -15.771 1.00 95.12 198 ILE A C 1
ATOM 1636 O O . ILE A 1 198 ? -8.186 -10.951 -15.426 1.00 95.12 198 ILE A O 1
ATOM 1640 N N . PHE A 1 199 ? -6.619 -9.343 -15.440 1.00 94.06 199 PHE A N 1
ATOM 1641 C CA . PHE A 1 199 ? -5.710 -9.970 -14.494 1.00 94.06 199 PHE A CA 1
ATOM 1642 C C . PHE A 1 199 ? -5.632 -9.140 -13.226 1.00 94.06 199 PHE A C 1
ATOM 1644 O O . PHE A 1 199 ? -5.691 -7.913 -13.259 1.00 94.06 199 PHE A O 1
ATOM 1651 N N . LYS A 1 200 ? -5.448 -9.808 -12.099 1.00 92.38 200 LYS A N 1
ATOM 1652 C CA . LYS A 1 200 ? -5.193 -9.192 -10.809 1.00 92.38 200 LYS A CA 1
ATOM 1653 C C . LYS A 1 200 ? -3.780 -9.559 -10.368 1.00 92.38 200 LYS A C 1
ATOM 1655 O O . LYS A 1 200 ? -3.435 -10.737 -10.310 1.00 92.38 200 LYS A O 1
ATOM 1660 N N . ALA A 1 201 ? -2.968 -8.552 -10.062 1.00 86.94 201 ALA A N 1
ATOM 1661 C CA . ALA A 1 201 ? -1.714 -8.773 -9.356 1.00 86.94 201 ALA A CA 1
ATOM 1662 C C . ALA A 1 201 ? -2.052 -9.092 -7.895 1.00 86.94 201 ALA A C 1
ATOM 1664 O O . ALA A 1 201 ? -2.697 -8.277 -7.223 1.00 86.94 201 ALA A O 1
ATOM 1665 N N . SER A 1 202 ? -1.672 -10.282 -7.433 1.00 65.00 202 SER A N 1
ATOM 1666 C CA . SER A 1 202 ? -2.032 -10.791 -6.103 1.00 65.00 202 SER A CA 1
ATOM 1667 C C . SER A 1 202 ? -0.953 -10.523 -5.059 1.00 65.00 202 SER A C 1
ATOM 1669 O O . SER A 1 202 ? -1.255 -10.493 -3.869 1.00 65.00 202 SER A O 1
ATOM 1671 N N . ASN A 1 203 ? 0.266 -10.228 -5.504 1.00 69.00 203 ASN A N 1
ATOM 1672 C CA . ASN A 1 203 ? 1.364 -9.634 -4.760 1.00 69.00 203 ASN A CA 1
ATOM 1673 C C . ASN A 1 203 ? 2.182 -8.709 -5.698 1.00 69.00 203 ASN A C 1
ATOM 1675 O O . ASN A 1 203 ? 1.654 -7.895 -6.453 1.00 69.00 203 ASN A O 1
ATOM 1679 N N . TRP A 1 204 ? 3.508 -8.834 -5.632 1.00 73.00 204 TRP A N 1
ATOM 1680 C CA . TRP A 1 204 ? 4.508 -8.011 -6.310 1.00 73.00 204 TRP A CA 1
ATOM 1681 C C . TRP A 1 204 ? 4.802 -8.470 -7.743 1.00 73.00 204 TRP A C 1
ATOM 1683 O O . TRP A 1 204 ? 5.834 -8.099 -8.298 1.00 73.00 204 TRP A O 1
ATOM 1693 N N . GLU A 1 205 ? 3.947 -9.305 -8.338 1.00 70.44 205 GLU A N 1
ATOM 1694 C CA . GLU A 1 205 ? 4.189 -9.888 -9.665 1.00 70.44 205 GLU A CA 1
ATOM 1695 C C . GLU A 1 205 ? 3.984 -8.880 -10.805 1.00 70.44 205 GLU A C 1
ATOM 1697 O O . GLU A 1 205 ? 4.449 -9.099 -11.923 1.00 70.44 205 GLU A O 1
ATOM 1702 N N . GLY A 1 206 ? 3.339 -7.747 -10.508 1.00 80.62 206 GLY A N 1
ATOM 1703 C CA . GLY A 1 206 ? 3.205 -6.597 -11.398 1.00 80.62 206 GLY A CA 1
ATOM 1704 C C . GLY A 1 206 ? 4.390 -5.629 -11.385 1.00 80.62 206 GLY A C 1
ATOM 1705 O O . GLY A 1 206 ? 4.290 -4.543 -11.957 1.00 80.62 206 GLY A O 1
ATOM 1706 N N . ASP A 1 207 ? 5.508 -5.975 -10.737 1.00 85.62 207 ASP A N 1
ATOM 1707 C CA . ASP A 1 207 ? 6.701 -5.122 -10.706 1.00 85.62 207 ASP A CA 1
ATOM 1708 C C . ASP A 1 207 ? 7.527 -5.185 -11.996 1.00 85.62 207 ASP A C 1
ATOM 1710 O O . ASP A 1 207 ? 8.361 -4.309 -12.226 1.00 85.62 207 ASP A O 1
ATOM 1714 N N . PHE A 1 208 ? 7.280 -6.187 -12.846 1.00 87.00 208 PHE A N 1
ATOM 1715 C CA . PHE A 1 208 ? 7.937 -6.418 -14.133 1.00 87.00 208 PHE A CA 1
ATOM 1716 C C . PHE A 1 208 ? 9.478 -6.562 -14.069 1.00 87.00 208 PHE A C 1
ATOM 1718 O O . PHE A 1 208 ? 10.157 -6.436 -15.092 1.00 87.00 208 PHE A O 1
ATOM 1725 N N . TYR A 1 209 ? 10.075 -6.820 -12.896 1.00 81.19 209 TYR A N 1
ATOM 1726 C CA . TYR A 1 209 ? 11.529 -7.030 -12.782 1.00 81.19 209 TYR A CA 1
ATOM 1727 C C . TYR A 1 209 ? 11.944 -8.474 -13.034 1.00 81.19 209 TYR A C 1
ATOM 1729 O O . TYR A 1 209 ? 13.008 -8.702 -13.611 1.00 81.19 209 TYR A O 1
ATOM 1737 N N . ASN A 1 210 ? 11.128 -9.431 -12.601 1.00 76.75 210 ASN A N 1
ATOM 1738 C CA . ASN A 1 210 ? 11.437 -10.849 -12.701 1.00 76.75 210 ASN A CA 1
ATOM 1739 C C . ASN A 1 210 ? 10.662 -11.476 -13.855 1.00 76.75 210 ASN A C 1
ATOM 1741 O O . ASN A 1 210 ? 9.437 -11.442 -13.866 1.00 76.75 210 ASN A O 1
ATOM 1745 N N . ILE A 1 211 ? 11.380 -12.074 -14.806 1.00 76.19 211 ILE A N 1
ATOM 1746 C CA . ILE A 1 211 ? 10.774 -12.911 -15.843 1.00 76.19 211 ILE A CA 1
ATOM 1747 C C . ILE A 1 211 ? 10.553 -14.299 -15.217 1.00 76.19 211 ILE A C 1
ATOM 1749 O O . ILE A 1 211 ? 11.539 -14.931 -14.827 1.00 76.19 211 ILE A O 1
ATOM 1753 N N . PRO A 1 212 ? 9.305 -14.780 -15.069 1.00 67.50 212 PRO A N 1
ATOM 1754 C CA . PRO A 1 212 ? 9.044 -16.105 -14.517 1.00 67.50 212 PRO A CA 1
ATOM 1755 C C . PRO A 1 212 ? 9.726 -17.200 -15.351 1.00 67.50 212 PRO A C 1
ATOM 1757 O O . PRO A 1 212 ? 9.649 -17.194 -16.577 1.00 67.50 212 PRO A O 1
ATOM 1760 N N . ASN A 1 213 ? 10.361 -18.169 -14.682 1.00 61.03 213 ASN A N 1
ATOM 1761 C CA . ASN A 1 213 ? 10.931 -19.360 -15.331 1.00 61.03 213 ASN A CA 1
ATOM 1762 C C . ASN A 1 213 ? 9.862 -20.417 -15.687 1.00 61.03 213 ASN A C 1
ATOM 1764 O O . ASN A 1 213 ? 10.187 -21.433 -16.300 1.00 61.03 213 ASN A O 1
ATOM 1768 N N . SER A 1 214 ? 8.607 -20.214 -15.270 1.00 63.91 214 SER A N 1
ATOM 1769 C CA . SER A 1 214 ? 7.456 -21.082 -15.541 1.00 63.91 214 SER A CA 1
ATOM 1770 C C . SER A 1 214 ? 6.565 -20.512 -16.642 1.00 63.91 214 SER A C 1
ATOM 1772 O O . SER A 1 214 ? 6.488 -19.301 -16.830 1.00 63.91 214 SER A O 1
ATOM 1774 N N . THR A 1 215 ? 5.842 -21.393 -17.335 1.00 54.84 215 THR A N 1
ATOM 1775 C CA . THR A 1 215 ? 4.784 -21.013 -18.288 1.00 54.84 215 THR A CA 1
ATOM 1776 C C . THR A 1 215 ? 3.535 -20.459 -17.603 1.00 54.84 215 THR A C 1
ATOM 1778 O O . THR A 1 215 ? 2.754 -19.763 -18.245 1.00 54.84 215 THR A O 1
ATOM 1781 N N . ASP A 1 216 ? 3.356 -20.742 -16.310 1.00 53.59 216 ASP A N 1
ATOM 1782 C CA . ASP A 1 216 ? 2.223 -20.250 -15.535 1.00 53.59 216 ASP A CA 1
ATOM 1783 C C . ASP A 1 216 ? 2.564 -18.895 -14.913 1.00 53.59 216 ASP A C 1
ATOM 1785 O O . ASP A 1 216 ? 3.530 -18.758 -14.151 1.00 53.59 216 ASP A O 1
ATOM 1789 N N . SER A 1 217 ? 1.767 -17.893 -15.279 1.00 59.69 217 SER A N 1
ATOM 1790 C CA . SER A 1 217 ? 1.780 -16.572 -14.663 1.00 59.69 217 SER A CA 1
ATOM 1791 C C . SER A 1 217 ? 1.281 -16.674 -13.226 1.00 59.69 217 SER A C 1
ATOM 1793 O O . SER A 1 217 ? 0.301 -17.357 -12.949 1.00 59.69 217 SER A O 1
ATOM 1795 N N . GLN A 1 218 ? 1.938 -15.960 -12.316 1.00 69.75 218 GLN A N 1
ATOM 1796 C CA . GLN A 1 218 ? 1.505 -15.823 -10.922 1.00 69.75 218 GLN A CA 1
ATOM 1797 C C . GLN A 1 218 ? 0.386 -14.778 -10.747 1.00 69.75 218 GLN A C 1
ATOM 1799 O O . GLN A 1 218 ? -0.033 -14.503 -9.627 1.00 69.75 218 GLN A O 1
ATOM 1804 N N . TRP A 1 219 ? -0.077 -14.174 -11.844 1.00 85.38 219 TRP A N 1
ATOM 1805 C CA . TRP A 1 219 ? -1.224 -13.275 -11.845 1.00 85.38 219 TRP A CA 1
ATOM 1806 C C . TRP A 1 219 ? -2.522 -14.072 -11.805 1.00 85.38 219 TRP A C 1
ATOM 1808 O O . TRP A 1 219 ? -2.690 -15.029 -12.564 1.00 85.38 219 TRP A O 1
ATOM 1818 N N . ASP A 1 220 ? -3.477 -13.608 -11.007 1.00 88.56 220 ASP A N 1
ATOM 1819 C CA . ASP A 1 220 ? -4.802 -14.209 -10.964 1.00 88.56 220 ASP A CA 1
ATOM 1820 C C . ASP A 1 220 ? -5.618 -13.720 -12.160 1.00 88.56 220 ASP A C 1
ATOM 1822 O O . ASP A 1 220 ? -5.938 -12.534 -12.278 1.00 88.56 220 ASP A O 1
ATOM 1826 N N . GLN A 1 221 ? -5.965 -14.630 -13.064 1.00 92.38 221 GLN A N 1
ATOM 1827 C CA . GLN A 1 221 ? -6.859 -14.315 -14.170 1.00 92.38 221 GLN A CA 1
ATOM 1828 C C . GLN A 1 221 ? -8.306 -14.264 -13.673 1.00 92.38 221 GLN A C 1
ATOM 1830 O O . GLN A 1 221 ? -8.854 -15.265 -13.216 1.00 92.38 221 GLN A O 1
ATOM 1835 N N . ILE A 1 222 ? -8.922 -13.089 -13.764 1.00 93.38 222 ILE A N 1
ATOM 1836 C CA . ILE A 1 222 ? -10.307 -12.845 -13.348 1.00 93.38 222 ILE A CA 1
ATOM 1837 C C . ILE A 1 222 ? -11.267 -13.031 -14.525 1.00 93.38 222 ILE A C 1
ATOM 1839 O O . ILE A 1 222 ? -12.372 -13.540 -14.349 1.00 93.38 222 ILE A O 1
ATOM 1843 N N . PHE A 1 223 ? -10.849 -12.612 -15.721 1.00 94.50 223 PHE A N 1
ATOM 1844 C CA . PHE A 1 223 ? -11.624 -12.734 -16.952 1.00 94.50 223 PHE A CA 1
ATOM 1845 C C . PHE A 1 223 ? -10.686 -12.897 -18.161 1.00 94.50 223 PHE A C 1
ATOM 1847 O O . PHE A 1 223 ? -9.657 -12.214 -18.192 1.00 94.50 223 PHE A O 1
ATOM 1854 N N . PRO A 1 224 ? -11.010 -13.753 -19.148 1.00 94.25 224 PRO A N 1
ATOM 1855 C CA . PRO A 1 224 ? -12.066 -14.772 -19.132 1.00 94.25 224 PRO A CA 1
ATOM 1856 C C . PRO A 1 224 ? -11.804 -15.852 -18.074 1.00 94.25 224 PRO A C 1
ATOM 1858 O O . PRO A 1 224 ? -10.691 -15.978 -17.575 1.00 94.25 224 PRO A O 1
ATOM 1861 N N . ASN A 1 225 ? -12.818 -16.607 -17.670 1.00 91.06 225 ASN A N 1
ATOM 1862 C CA . ASN A 1 225 ? -12.689 -17.654 -16.658 1.00 91.06 225 ASN A CA 1
ATOM 1863 C C . ASN A 1 225 ? -12.450 -19.045 -17.267 1.00 91.06 225 ASN A C 1
ATOM 1865 O O . ASN A 1 225 ? -11.844 -19.891 -16.609 1.00 91.06 225 ASN A O 1
ATOM 1869 N N . ALA A 1 226 ? -12.875 -19.286 -18.513 1.00 92.12 226 ALA A N 1
ATOM 1870 C CA . ALA A 1 226 ? -12.778 -20.599 -19.149 1.00 92.12 226 ALA A CA 1
ATOM 1871 C C . ALA A 1 226 ? -11.559 -20.751 -20.073 1.00 92.12 226 ALA A C 1
ATOM 1873 O O . ALA A 1 226 ? -11.171 -21.875 -20.400 1.00 92.12 226 ALA A O 1
ATOM 1874 N N . ILE A 1 227 ? -10.945 -19.644 -20.500 1.00 91.44 227 ILE A N 1
ATOM 1875 C CA . ILE A 1 227 ? -9.841 -19.632 -21.469 1.00 91.44 227 ILE A CA 1
ATOM 1876 C C . ILE A 1 227 ? -8.585 -19.065 -20.816 1.00 91.44 227 ILE A C 1
ATOM 1878 O O . ILE A 1 227 ? -8.634 -17.987 -20.249 1.00 91.44 227 ILE A O 1
ATOM 1882 N N . ASN A 1 228 ? -7.444 -19.747 -20.913 1.00 90.94 228 ASN A N 1
ATOM 1883 C CA . ASN A 1 228 ? -6.201 -19.320 -20.265 1.00 90.94 228 ASN A CA 1
ATOM 1884 C C . ASN A 1 228 ? -5.409 -18.299 -21.115 1.00 90.94 228 ASN A C 1
ATOM 1886 O O . ASN A 1 228 ? -4.966 -18.609 -22.220 1.00 90.94 228 ASN A O 1
ATOM 1890 N N . PHE A 1 229 ? -5.164 -17.116 -20.546 1.00 92.06 229 PHE A N 1
ATOM 1891 C CA . PHE A 1 229 ? -4.367 -16.016 -21.097 1.00 92.06 229 PHE A CA 1
ATOM 1892 C C . PHE A 1 229 ? -3.118 -15.692 -20.263 1.00 92.06 229 PHE A C 1
ATOM 1894 O O . PHE A 1 229 ? -2.539 -14.616 -20.405 1.00 92.06 229 PHE A O 1
ATOM 1901 N N . SER A 1 230 ? -2.649 -16.598 -19.403 1.00 87.88 230 SER A N 1
ATOM 1902 C CA . SER A 1 230 ? -1.475 -16.382 -18.542 1.00 87.88 230 SER A CA 1
ATOM 1903 C C . SER A 1 230 ? -0.204 -15.990 -19.314 1.00 87.88 230 SER A C 1
ATOM 1905 O O . SER A 1 230 ? 0.700 -15.384 -18.743 1.00 87.88 230 SER A O 1
ATOM 1907 N N . HIS A 1 231 ? -0.138 -16.269 -20.619 1.00 87.81 231 HIS A N 1
ATOM 1908 C CA . HIS A 1 231 ? 0.939 -15.807 -21.495 1.00 87.81 231 HIS A CA 1
ATOM 1909 C C . HIS A 1 231 ? 0.985 -14.276 -21.660 1.00 87.81 231 HIS A C 1
ATOM 1911 O O . HIS A 1 231 ? 2.057 -13.730 -21.909 1.00 87.81 231 HIS A O 1
ATOM 1917 N N . VAL A 1 232 ? -0.134 -13.562 -21.496 1.00 90.50 232 VAL A N 1
ATOM 1918 C CA . VAL A 1 232 ? -0.205 -12.113 -21.731 1.00 90.50 232 VAL A CA 1
ATOM 1919 C C . VAL A 1 232 ? 0.638 -11.320 -20.719 1.00 90.50 232 VAL A C 1
ATOM 1921 O O . VAL A 1 232 ? 1.545 -10.604 -21.156 1.00 90.50 232 VAL A O 1
ATOM 1924 N N . PRO A 1 233 ? 0.463 -11.469 -19.386 1.00 89.50 233 PRO A N 1
ATOM 1925 C CA . PRO A 1 233 ? 1.366 -10.835 -18.420 1.00 89.50 233 PRO A CA 1
ATOM 1926 C C . PRO A 1 233 ? 2.840 -11.228 -18.605 1.00 89.50 233 PRO A C 1
ATOM 1928 O O . PRO A 1 233 ? 3.732 -10.406 -18.372 1.00 89.50 233 PRO A O 1
ATOM 1931 N N . LEU A 1 234 ? 3.116 -12.461 -19.054 1.00 87.38 234 LEU A N 1
ATOM 1932 C CA . LEU A 1 234 ? 4.475 -12.928 -19.336 1.00 87.38 234 LEU A CA 1
ATOM 1933 C C . LEU A 1 234 ? 5.101 -12.163 -20.510 1.00 87.38 234 LEU A C 1
ATOM 1935 O O . LEU A 1 234 ? 6.216 -11.659 -20.372 1.00 87.38 234 LEU A O 1
ATOM 1939 N N . TYR A 1 235 ? 4.391 -12.026 -21.634 1.00 89.38 235 TYR A N 1
ATOM 1940 C CA . TYR A 1 235 ? 4.877 -11.270 -22.791 1.00 89.38 235 TYR A CA 1
ATOM 1941 C C . TYR A 1 235 ? 5.075 -9.789 -22.472 1.00 89.38 235 TYR A C 1
ATOM 1943 O O . TYR A 1 235 ? 6.102 -9.225 -22.846 1.00 89.38 235 TYR A O 1
ATOM 1951 N N . LEU A 1 236 ? 4.162 -9.174 -21.714 1.00 91.81 236 LEU A N 1
ATOM 1952 C CA . LEU A 1 236 ? 4.327 -7.794 -21.247 1.00 91.81 236 LEU A CA 1
ATOM 1953 C C . LEU A 1 236 ? 5.581 -7.639 -20.384 1.00 91.81 236 LEU A C 1
ATOM 1955 O O . LEU A 1 236 ? 6.375 -6.724 -20.597 1.00 91.81 236 LEU A O 1
ATOM 1959 N N . THR A 1 237 ? 5.800 -8.568 -19.451 1.00 90.31 237 THR A N 1
ATOM 1960 C CA . THR A 1 237 ? 6.995 -8.582 -18.600 1.00 90.31 237 THR A CA 1
ATOM 1961 C C . THR A 1 237 ? 8.265 -8.723 -19.433 1.00 90.31 237 THR A C 1
ATOM 1963 O O . THR A 1 237 ? 9.208 -7.958 -19.244 1.00 90.31 237 THR A O 1
ATOM 1966 N N . GLN A 1 238 ? 8.291 -9.649 -20.394 1.00 90.12 238 GLN A N 1
ATOM 1967 C CA . GLN A 1 238 ? 9.429 -9.839 -21.294 1.00 90.12 238 GLN A CA 1
ATOM 1968 C C . GLN A 1 238 ? 9.697 -8.598 -22.148 1.00 90.12 238 GLN A C 1
ATOM 1970 O O . GLN A 1 238 ? 10.852 -8.198 -22.275 1.00 90.12 238 GLN A O 1
ATOM 1975 N N . TYR A 1 239 ? 8.657 -7.965 -22.694 1.00 93.88 239 TYR A N 1
ATOM 1976 C CA . TYR A 1 239 ? 8.789 -6.742 -23.480 1.00 93.88 239 TYR A CA 1
ATOM 1977 C C . TYR A 1 239 ? 9.349 -5.591 -22.634 1.00 93.88 239 TYR A C 1
ATOM 1979 O O . TYR A 1 239 ? 10.379 -5.010 -22.976 1.00 93.88 239 TYR A O 1
ATOM 1987 N N . ILE A 1 240 ? 8.739 -5.316 -21.476 1.00 93.56 240 ILE A N 1
ATOM 1988 C CA . ILE A 1 240 ? 9.191 -4.267 -20.551 1.00 93.56 240 ILE A CA 1
ATOM 1989 C C . ILE A 1 240 ? 10.631 -4.529 -20.094 1.00 93.56 240 ILE A C 1
ATOM 1991 O O . ILE A 1 240 ? 11.416 -3.587 -19.984 1.00 93.56 240 ILE A O 1
ATOM 1995 N N . HIS A 1 241 ? 11.010 -5.785 -19.859 1.00 89.31 241 HIS A N 1
ATOM 1996 C CA . HIS A 1 241 ? 12.352 -6.132 -19.404 1.00 89.31 241 HIS A CA 1
ATOM 1997 C C . HIS A 1 241 ? 13.411 -6.032 -20.513 1.00 89.31 241 HIS A C 1
ATOM 1999 O O . HIS A 1 241 ? 14.484 -5.480 -20.269 1.00 89.31 241 HIS A O 1
ATOM 2005 N N . ASN A 1 242 ? 13.117 -6.557 -21.708 1.00 91.50 242 ASN A N 1
ATOM 2006 C CA . ASN A 1 242 ? 14.118 -6.829 -22.745 1.00 91.50 242 ASN A CA 1
ATOM 2007 C C . ASN A 1 242 ? 14.150 -5.811 -23.889 1.00 91.50 242 ASN A C 1
ATOM 2009 O O . ASN A 1 242 ? 15.186 -5.710 -24.546 1.00 91.50 242 ASN A O 1
ATOM 2013 N N . ALA A 1 243 ? 13.055 -5.087 -24.163 1.00 95.00 243 ALA A N 1
ATOM 2014 C CA . ALA A 1 243 ? 13.010 -4.157 -25.294 1.00 95.00 243 ALA A CA 1
ATOM 2015 C C . ALA A 1 243 ? 14.128 -3.113 -25.179 1.00 95.00 243 ALA A C 1
ATOM 2017 O O . ALA A 1 243 ? 14.384 -2.606 -24.080 1.00 95.00 243 ALA A O 1
ATOM 2018 N N . SER A 1 244 ? 14.765 -2.759 -26.299 1.00 94.31 244 SER A N 1
ATOM 2019 C CA . SER A 1 244 ? 15.752 -1.678 -26.314 1.00 94.31 244 SER A CA 1
ATOM 2020 C C . SER A 1 244 ? 15.095 -0.347 -25.922 1.00 94.31 244 SER A C 1
ATOM 2022 O O . SER A 1 244 ? 13.871 -0.243 -25.831 1.00 94.31 244 SER A O 1
ATOM 2024 N N . GLU A 1 245 ? 15.883 0.680 -25.609 1.00 91.44 245 GLU A N 1
ATOM 2025 C CA . GLU A 1 245 ? 15.297 1.997 -25.318 1.00 91.44 245 GLU A CA 1
ATOM 2026 C C . GLU A 1 245 ? 14.627 2.610 -26.547 1.00 91.44 245 GLU A C 1
ATOM 2028 O O . GLU A 1 245 ? 13.557 3.192 -26.411 1.00 91.44 245 GLU A O 1
ATOM 2033 N N . GLU A 1 246 ? 15.217 2.422 -27.728 1.00 92.31 246 GLU A N 1
ATOM 2034 C CA . GLU A 1 246 ? 14.656 2.886 -28.998 1.00 92.31 246 GLU A CA 1
ATOM 2035 C C . GLU A 1 246 ? 13.300 2.229 -29.278 1.00 92.31 246 GLU A C 1
ATOM 2037 O O . GLU A 1 246 ? 12.322 2.934 -29.515 1.00 92.31 246 GLU A O 1
ATOM 2042 N N . ASP A 1 247 ? 13.207 0.902 -29.145 1.00 95.50 247 ASP A N 1
ATOM 2043 C CA . ASP A 1 247 ? 11.952 0.172 -29.370 1.00 95.50 247 ASP A CA 1
ATOM 2044 C C . ASP A 1 247 ? 10.893 0.539 -28.326 1.00 95.50 247 ASP A C 1
ATOM 2046 O O . ASP A 1 247 ? 9.725 0.737 -28.646 1.00 95.50 247 ASP A O 1
ATOM 2050 N N . PHE A 1 248 ? 11.293 0.665 -27.058 1.00 95.62 248 PHE A N 1
ATOM 2051 C CA . PHE A 1 248 ? 10.359 0.911 -25.961 1.00 95.62 248 PHE A CA 1
ATOM 2052 C C . PHE A 1 248 ? 9.689 2.284 -26.040 1.00 95.62 248 PHE A C 1
ATOM 2054 O O . PHE A 1 248 ? 8.510 2.393 -25.707 1.00 95.62 248 PHE A O 1
ATOM 2061 N N . PHE A 1 249 ? 10.413 3.315 -26.483 1.00 94.31 249 PHE A N 1
ATOM 2062 C CA . PHE A 1 249 ? 9.889 4.675 -26.642 1.00 94.31 249 PHE A CA 1
ATOM 2063 C C . PHE A 1 249 ? 9.423 4.996 -28.071 1.00 94.31 249 PHE A C 1
ATOM 2065 O O . PHE A 1 249 ? 9.037 6.136 -28.330 1.00 94.31 249 PHE A O 1
ATOM 2072 N N . ASN A 1 250 ? 9.436 4.023 -28.986 1.00 94.00 250 ASN A N 1
ATOM 2073 C CA . ASN A 1 250 ? 8.948 4.208 -30.348 1.00 94.00 250 ASN A CA 1
ATOM 2074 C C . ASN A 1 250 ? 7.468 4.651 -30.345 1.00 94.00 250 ASN A C 1
ATOM 2076 O O . ASN A 1 250 ? 6.646 4.072 -29.635 1.00 94.00 250 ASN A O 1
ATOM 2080 N N . GLU A 1 251 ? 7.115 5.682 -31.115 1.00 92.25 251 GLU A N 1
ATOM 2081 C CA . GLU A 1 251 ? 5.745 6.219 -31.117 1.00 92.25 251 GLU A CA 1
ATOM 2082 C C . GLU A 1 251 ? 4.735 5.285 -31.811 1.00 92.25 251 GLU A C 1
ATOM 2084 O O . GLU A 1 251 ? 3.571 5.271 -31.419 1.00 92.25 251 GLU A O 1
ATOM 2089 N N . ASP A 1 252 ? 5.185 4.470 -32.771 1.00 93.88 252 ASP A N 1
ATOM 2090 C CA . ASP A 1 252 ? 4.341 3.615 -33.619 1.00 93.88 252 ASP A CA 1
ATOM 2091 C C . ASP A 1 252 ? 4.302 2.145 -33.172 1.00 93.88 252 ASP A C 1
ATOM 2093 O O . ASP A 1 252 ? 3.421 1.392 -33.586 1.00 93.88 252 ASP A O 1
ATOM 2097 N N . SER A 1 253 ? 5.256 1.708 -32.345 1.00 94.50 253 SER A N 1
ATOM 2098 C CA . SER A 1 253 ? 5.344 0.314 -31.876 1.00 94.50 253 SER A CA 1
ATOM 2099 C C . SER A 1 253 ? 5.773 0.158 -30.415 1.00 94.50 253 SER A C 1
ATOM 2101 O O . SER A 1 253 ? 5.983 -0.961 -29.948 1.00 94.50 253 SER A O 1
ATOM 2103 N N . GLY A 1 254 ? 5.987 1.266 -29.704 1.00 95.00 254 GLY A N 1
ATOM 2104 C CA . GLY A 1 254 ? 6.545 1.267 -28.356 1.00 95.00 254 GLY A CA 1
ATOM 2105 C C . GLY A 1 254 ? 5.516 0.999 -27.263 1.00 95.00 254 GLY A C 1
ATOM 2106 O O . GLY A 1 254 ? 4.373 0.618 -27.510 1.00 95.00 254 GLY A O 1
ATOM 2107 N N . ILE A 1 255 ? 5.915 1.224 -26.011 1.00 95.62 255 ILE A N 1
ATOM 2108 C CA . ILE A 1 255 ? 5.110 0.892 -24.825 1.00 95.62 255 ILE A CA 1
ATOM 2109 C C . ILE A 1 255 ? 3.720 1.544 -24.822 1.00 95.62 255 ILE A C 1
ATOM 2111 O O . ILE A 1 255 ? 2.770 0.948 -24.323 1.00 95.62 255 ILE A O 1
ATOM 2115 N N . PHE A 1 256 ? 3.582 2.733 -25.412 1.00 95.12 256 PHE A N 1
ATOM 2116 C CA . PHE A 1 256 ? 2.314 3.467 -25.472 1.00 95.12 256 PHE A CA 1
ATOM 2117 C C . PHE A 1 256 ? 1.391 3.042 -26.621 1.00 95.12 256 PHE A C 1
ATOM 2119 O O . PHE A 1 256 ? 0.286 3.557 -26.719 1.00 95.12 256 PHE A O 1
ATOM 2126 N N . THR A 1 257 ? 1.816 2.090 -27.457 1.00 94.31 257 THR A N 1
ATOM 2127 C CA . THR A 1 257 ? 0.912 1.347 -28.357 1.00 94.31 257 THR A CA 1
ATOM 2128 C C . THR A 1 257 ? 0.296 0.128 -27.673 1.00 94.31 257 THR A C 1
ATOM 2130 O O . THR A 1 257 ? -0.661 -0.455 -28.166 1.00 94.31 257 THR A O 1
ATOM 2133 N N . ILE A 1 258 ? 0.835 -0.244 -26.506 1.00 94.12 258 ILE A N 1
ATOM 2134 C CA . ILE A 1 258 ? 0.351 -1.347 -25.677 1.00 94.12 258 ILE A CA 1
ATOM 2135 C C . ILE A 1 258 ? -0.505 -0.788 -24.539 1.00 94.12 258 ILE A C 1
ATOM 2137 O O . ILE A 1 258 ? -1.649 -1.198 -24.378 1.00 94.12 258 ILE A O 1
ATOM 2141 N N . PHE A 1 259 ? 0.041 0.154 -23.762 1.00 94.06 259 PHE A N 1
ATOM 2142 C CA . PHE A 1 259 ? -0.624 0.771 -22.614 1.00 94.06 259 PHE A CA 1
ATOM 2143 C C . PHE A 1 259 ? -1.192 2.149 -22.932 1.00 94.06 259 PHE A C 1
ATOM 2145 O O . PHE A 1 259 ? -0.498 2.993 -23.501 1.00 94.06 259 PHE A O 1
ATOM 2152 N N . ASP A 1 260 ? -2.390 2.429 -22.418 1.00 91.94 260 ASP A N 1
ATOM 2153 C CA . ASP A 1 260 ? -2.934 3.782 -22.379 1.00 91.94 260 ASP A CA 1
ATOM 2154 C C . ASP A 1 260 ? -2.049 4.672 -21.506 1.00 91.94 260 ASP A C 1
ATOM 2156 O O . ASP A 1 260 ? -1.993 4.562 -20.275 1.00 91.94 260 ASP A O 1
ATOM 2160 N N . LYS A 1 261 ? -1.362 5.594 -22.181 1.00 92.94 261 LYS A N 1
ATOM 2161 C CA . LYS A 1 261 ? -0.476 6.573 -21.568 1.00 92.94 261 LYS A CA 1
ATOM 2162 C C . LYS A 1 261 ? -1.186 7.397 -20.492 1.00 92.94 261 LYS A C 1
ATOM 2164 O O . LYS A 1 261 ? -0.583 7.649 -19.449 1.00 92.94 261 LYS A O 1
ATOM 2169 N N . ASN A 1 262 ? -2.435 7.810 -20.718 1.00 91.56 262 ASN A N 1
ATOM 2170 C CA . ASN A 1 262 ? -3.166 8.640 -19.760 1.00 91.56 262 ASN A CA 1
ATOM 2171 C C . ASN A 1 262 ? -3.420 7.865 -18.471 1.00 91.56 262 ASN A C 1
ATOM 2173 O O . ASN A 1 262 ? -3.128 8.376 -17.394 1.00 91.56 262 ASN A O 1
ATOM 2177 N N . SER A 1 263 ? -3.851 6.607 -18.582 1.00 91.69 263 SER A N 1
ATOM 2178 C CA . SER A 1 263 ? -3.957 5.701 -17.438 1.00 91.69 263 SER A CA 1
ATOM 2179 C C . SER A 1 263 ? -2.624 5.562 -16.689 1.00 91.69 263 SER A C 1
ATOM 2181 O O . SER A 1 263 ? -2.608 5.620 -15.460 1.00 91.69 263 SER A O 1
ATOM 2183 N N . ILE A 1 264 ? -1.491 5.399 -17.382 1.00 94.06 264 ILE A N 1
ATOM 2184 C CA . ILE A 1 264 ? -0.174 5.298 -16.723 1.00 94.06 264 ILE A CA 1
ATOM 2185 C C . ILE A 1 264 ? 0.175 6.583 -15.954 1.00 94.06 264 ILE A C 1
ATOM 2187 O O . ILE A 1 264 ? 0.616 6.513 -14.806 1.00 94.06 264 ILE A O 1
ATOM 2191 N N . ILE A 1 265 ? -0.046 7.759 -16.546 1.00 94.75 265 ILE A N 1
ATOM 2192 C CA . ILE A 1 265 ? 0.214 9.047 -15.884 1.00 94.75 265 ILE A CA 1
ATOM 2193 C C . ILE A 1 265 ? -0.727 9.249 -14.689 1.00 94.75 265 ILE A C 1
ATOM 2195 O O . ILE A 1 265 ? -0.275 9.614 -13.604 1.00 94.75 265 ILE A O 1
ATOM 2199 N N . ASP A 1 266 ? -2.018 8.976 -14.856 1.00 94.38 266 ASP A N 1
ATOM 2200 C CA . ASP A 1 266 ? -3.024 9.160 -13.811 1.00 94.38 266 ASP A CA 1
ATOM 2201 C C . ASP A 1 266 ? -2.769 8.231 -12.616 1.00 94.38 266 ASP A C 1
ATOM 2203 O O . ASP A 1 266 ? -2.847 8.666 -11.468 1.00 94.38 266 ASP A O 1
ATOM 2207 N N . ASN A 1 267 ? -2.357 6.983 -12.859 1.00 94.44 267 ASN A N 1
ATOM 2208 C CA . ASN A 1 267 ? -1.976 6.052 -11.797 1.00 94.44 267 ASN A CA 1
ATOM 2209 C C . ASN A 1 267 ? -0.677 6.452 -11.079 1.00 94.44 267 ASN A C 1
ATOM 2211 O O . ASN A 1 267 ? -0.583 6.268 -9.861 1.00 94.44 267 ASN A O 1
ATOM 2215 N N . LEU A 1 268 ? 0.299 7.029 -11.791 1.00 94.19 268 LEU A N 1
ATOM 2216 C CA . LEU A 1 268 ? 1.498 7.611 -11.180 1.00 94.19 268 LEU A CA 1
ATOM 2217 C C . LEU A 1 268 ? 1.131 8.744 -10.220 1.00 94.19 268 LEU A C 1
ATOM 2219 O O . LEU A 1 268 ? 1.504 8.711 -9.047 1.00 94.19 268 LEU A O 1
ATOM 2223 N N . LEU A 1 269 ? 0.374 9.728 -10.708 1.00 94.69 269 LEU A N 1
ATOM 2224 C CA . LEU A 1 269 ? -0.019 10.905 -9.933 1.00 94.69 269 LEU A CA 1
ATOM 2225 C C . LEU A 1 269 ? -0.931 10.539 -8.762 1.00 94.69 269 LEU A C 1
ATOM 2227 O O . LEU A 1 269 ? -0.761 11.061 -7.661 1.00 94.69 269 LEU A O 1
ATOM 2231 N N . PHE A 1 270 ? -1.859 9.607 -8.970 1.00 95.69 270 PHE A N 1
ATOM 2232 C CA . PHE A 1 270 ? -2.714 9.089 -7.911 1.00 95.69 270 PHE A CA 1
ATOM 2233 C C . PHE A 1 270 ? -1.900 8.371 -6.834 1.00 95.69 270 PHE A C 1
ATOM 2235 O O . PHE A 1 270 ? -2.024 8.693 -5.652 1.00 95.69 270 PHE A O 1
ATOM 2242 N N . GLY A 1 271 ? -1.018 7.446 -7.228 1.00 94.00 271 GLY A N 1
ATOM 2243 C CA . GLY A 1 271 ? -0.147 6.728 -6.300 1.00 94.00 271 GLY A CA 1
ATOM 2244 C C . GLY A 1 271 ? 0.744 7.669 -5.491 1.00 94.00 271 GLY A C 1
ATOM 2245 O O . GLY A 1 271 ? 0.863 7.501 -4.274 1.00 94.00 271 GLY A O 1
ATOM 2246 N N . LEU A 1 272 ? 1.288 8.707 -6.135 1.00 93.12 272 LEU A N 1
ATOM 2247 C CA . LEU A 1 272 ? 2.013 9.778 -5.459 1.00 93.12 272 LEU A CA 1
ATOM 2248 C C . LEU A 1 272 ? 1.111 10.534 -4.484 1.00 93.12 272 LEU A C 1
ATOM 2250 O O . LEU A 1 272 ? 1.486 10.623 -3.326 1.00 93.12 272 LEU A O 1
ATOM 2254 N N . LEU A 1 273 ? -0.075 11.012 -4.870 1.00 94.81 273 LEU A N 1
ATOM 2255 C CA . LEU A 1 273 ? -0.957 11.782 -3.980 1.00 94.81 273 LEU A CA 1
ATOM 2256 C C . LEU A 1 273 ? -1.393 10.989 -2.740 1.00 94.81 273 LEU A C 1
ATOM 2258 O O . LEU A 1 273 ? -1.359 11.511 -1.626 1.00 94.81 273 LEU A O 1
ATOM 2262 N N . ILE A 1 274 ? -1.804 9.732 -2.907 1.00 94.38 274 ILE A N 1
ATOM 2263 C CA . ILE A 1 274 ? -2.388 8.958 -1.803 1.00 94.38 274 ILE A CA 1
ATOM 2264 C C . ILE A 1 274 ? -1.377 8.056 -1.080 1.00 94.38 274 ILE A C 1
ATOM 2266 O O . ILE A 1 274 ? -1.719 7.484 -0.049 1.00 94.38 274 ILE A O 1
ATOM 2270 N N . GLY A 1 275 ? -0.131 7.950 -1.565 1.00 90.81 275 GLY A N 1
ATOM 2271 C CA . GLY A 1 275 ? 0.930 7.133 -0.950 1.00 90.81 275 GLY A CA 1
ATOM 2272 C C . GLY A 1 275 ? 0.806 5.630 -1.237 1.00 90.81 275 GLY A C 1
ATOM 2273 O O . GLY A 1 275 ? 1.229 4.796 -0.427 1.00 90.81 275 GLY A O 1
ATOM 2274 N N . HIS A 1 276 ? 0.212 5.286 -2.380 1.00 90.69 276 HIS A N 1
ATOM 2275 C CA . HIS A 1 276 ? -0.199 3.930 -2.734 1.00 90.69 276 HIS A CA 1
ATOM 2276 C C . HIS A 1 276 ? 0.848 3.178 -3.561 1.00 90.69 276 HIS A C 1
ATOM 2278 O O . HIS A 1 276 ? 1.578 3.753 -4.363 1.00 90.69 276 HIS A O 1
ATOM 2284 N N . GLU A 1 277 ? 0.902 1.860 -3.393 1.00 87.56 277 GLU A N 1
ATOM 2285 C CA . GLU A 1 277 ? 1.932 0.987 -3.968 1.00 87.56 277 GLU A CA 1
ATOM 2286 C C . GLU A 1 277 ? 1.726 0.594 -5.440 1.00 87.56 277 GLU A C 1
ATOM 2288 O O . GLU A 1 277 ? 2.522 -0.157 -5.995 1.00 87.56 277 GLU A O 1
ATOM 2293 N N . ILE A 1 278 ? 0.719 1.154 -6.110 1.00 90.50 278 ILE A N 1
ATOM 2294 C CA . ILE A 1 278 ? 0.508 0.948 -7.552 1.00 90.50 278 ILE A CA 1
ATOM 2295 C C . ILE A 1 278 ? 1.740 1.334 -8.385 1.00 90.50 278 ILE A C 1
ATOM 2297 O O . ILE A 1 278 ? 2.096 0.641 -9.336 1.00 90.50 278 ILE A O 1
ATOM 2301 N N . ILE A 1 279 ? 2.449 2.395 -7.990 1.00 88.38 279 ILE A N 1
ATOM 2302 C CA . ILE A 1 279 ? 3.688 2.838 -8.652 1.00 88.38 279 ILE A CA 1
ATOM 2303 C C . ILE A 1 279 ? 4.866 1.885 -8.417 1.00 88.38 279 ILE A C 1
ATOM 2305 O O . ILE A 1 279 ? 5.864 1.926 -9.137 1.00 88.38 279 ILE A O 1
ATOM 2309 N N . GLU A 1 280 ? 4.736 1.004 -7.426 1.00 85.19 280 GLU A N 1
ATOM 2310 C CA . GLU A 1 280 ? 5.706 -0.036 -7.101 1.00 85.19 280 GLU A CA 1
ATOM 2311 C C . GLU A 1 280 ? 5.416 -1.359 -7.833 1.00 85.19 280 GLU A C 1
ATOM 2313 O O . GLU A 1 280 ? 6.225 -2.283 -7.772 1.00 85.19 280 GLU A O 1
ATOM 2318 N N . GLY A 1 281 ? 4.293 -1.452 -8.556 1.00 84.75 281 GLY A N 1
ATOM 2319 C CA . GLY A 1 281 ? 3.913 -2.649 -9.306 1.00 84.75 281 GLY A CA 1
ATOM 2320 C C . GLY A 1 281 ? 3.171 -3.704 -8.480 1.00 84.75 281 GLY A C 1
ATOM 2321 O O . GLY A 1 281 ? 3.277 -4.893 -8.761 1.00 84.75 281 GLY A O 1
ATOM 2322 N N . SER A 1 282 ? 2.418 -3.285 -7.462 1.00 85.00 282 SER A N 1
ATOM 2323 C CA . SER A 1 282 ? 1.534 -4.160 -6.677 1.00 85.00 282 SER A CA 1
ATOM 2324 C C . SER A 1 282 ? 0.146 -3.561 -6.553 1.00 85.00 282 SER A C 1
ATOM 2326 O O . SER A 1 282 ? -0.058 -2.371 -6.806 1.00 85.00 282 SER A O 1
ATOM 2328 N N . SER A 1 283 ? -0.799 -4.396 -6.129 1.00 88.38 283 SER A N 1
ATOM 2329 C CA . SER A 1 283 ? -2.150 -3.981 -5.781 1.00 88.38 283 SER A CA 1
ATOM 2330 C C . SER A 1 283 ? -2.858 -3.276 -6.939 1.00 88.38 283 SER A C 1
ATOM 2332 O O . SER A 1 283 ? -3.427 -2.194 -6.792 1.00 88.38 283 SER A O 1
ATOM 2334 N N . PHE A 1 284 ? -2.819 -3.892 -8.125 1.00 92.94 284 PHE A N 1
ATOM 2335 C CA . PHE A 1 284 ? -3.559 -3.411 -9.285 1.00 92.94 284 PHE A CA 1
ATOM 2336 C C . PHE A 1 284 ? -4.153 -4.536 -10.149 1.00 92.94 284 PHE A C 1
ATOM 2338 O O . PHE A 1 284 ? -3.708 -5.684 -10.106 1.00 92.94 284 PHE A O 1
ATOM 2345 N N . TYR A 1 285 ? -5.180 -4.188 -10.921 1.00 94.38 285 TYR A N 1
ATOM 2346 C CA . TYR A 1 285 ? -5.725 -4.991 -12.010 1.00 94.38 285 TYR A CA 1
ATOM 2347 C C . TYR A 1 285 ? -5.113 -4.532 -13.329 1.00 94.38 285 TYR A C 1
ATOM 2349 O O . TYR A 1 285 ? -5.082 -3.332 -13.592 1.00 94.38 285 TYR A O 1
ATOM 2357 N N . LEU A 1 286 ? -4.644 -5.473 -14.141 1.00 94.50 286 LEU A N 1
ATOM 2358 C CA . LEU A 1 286 ? -4.262 -5.254 -15.530 1.00 94.50 286 LEU A CA 1
ATOM 2359 C C . LEU A 1 286 ? -5.454 -5.626 -16.408 1.00 94.50 286 LEU A C 1
ATOM 2361 O O . LEU A 1 286 ? -5.924 -6.761 -16.358 1.00 94.50 286 LEU A O 1
ATOM 2365 N N . ILE A 1 287 ? -5.933 -4.679 -17.201 1.00 94.00 287 ILE A N 1
ATOM 2366 C CA . ILE A 1 287 ? -7.114 -4.856 -18.043 1.00 94.00 287 ILE A CA 1
ATOM 2367 C C . ILE A 1 287 ? -6.707 -4.585 -19.483 1.00 94.00 287 ILE A C 1
ATOM 2369 O O . ILE A 1 287 ? -6.030 -3.593 -19.727 1.00 94.00 287 ILE A O 1
ATOM 2373 N N . ASN A 1 288 ? -7.114 -5.449 -20.412 1.00 92.94 288 ASN A N 1
ATOM 2374 C CA . ASN A 1 288 ? -7.086 -5.160 -21.844 1.00 92.94 288 ASN A CA 1
ATOM 2375 C C . ASN A 1 288 ? -8.523 -5.106 -22.347 1.00 92.94 288 ASN A C 1
ATOM 2377 O O . ASN A 1 288 ? -9.237 -6.105 -22.237 1.00 92.94 288 ASN A O 1
ATOM 2381 N N . ASN A 1 289 ? -8.930 -3.958 -22.873 1.00 90.19 289 ASN A N 1
ATOM 2382 C CA . ASN A 1 289 ? -10.234 -3.771 -23.487 1.00 90.19 289 ASN A CA 1
ATOM 2383 C C . ASN A 1 289 ? -10.037 -3.418 -24.962 1.00 90.19 289 ASN A C 1
ATOM 2385 O O . ASN A 1 289 ? -9.638 -2.300 -25.279 1.00 90.19 289 ASN A O 1
ATOM 2389 N N . HIS A 1 290 ? -10.364 -4.346 -25.858 1.00 88.00 290 HIS A N 1
ATOM 2390 C CA . HIS A 1 290 ? -10.173 -4.196 -27.301 1.00 88.00 290 HIS A CA 1
ATOM 2391 C C . HIS A 1 290 ? -11.068 -3.119 -27.929 1.00 88.00 290 HIS A C 1
ATOM 2393 O O . HIS A 1 290 ? -10.842 -2.716 -29.069 1.00 88.00 290 HIS A O 1
ATOM 2399 N N . LYS A 1 291 ? -12.075 -2.613 -27.203 1.00 85.12 291 LYS A N 1
ATOM 2400 C CA . LYS A 1 291 ? -12.888 -1.464 -27.637 1.00 85.12 291 LYS A CA 1
ATOM 2401 C C . LYS A 1 291 ? -12.152 -0.131 -27.476 1.00 85.12 291 LYS A C 1
ATOM 2403 O O . LYS A 1 291 ? -12.684 0.900 -27.888 1.00 85.12 291 LYS A O 1
ATOM 2408 N N . ILE A 1 292 ? -10.984 -0.134 -26.837 1.00 80.50 292 ILE A N 1
ATOM 2409 C CA . ILE A 1 292 ? -10.180 1.048 -26.549 1.00 80.50 292 ILE A CA 1
ATOM 2410 C C . ILE A 1 292 ? -8.804 0.864 -27.183 1.00 80.50 292 ILE A C 1
ATOM 2412 O O . ILE A 1 292 ? -8.241 -0.224 -27.144 1.00 80.50 292 ILE A O 1
ATOM 2416 N N . ASP A 1 293 ? -8.275 1.929 -27.777 1.00 80.62 293 ASP A N 1
ATOM 2417 C CA . ASP A 1 293 ? -6.948 1.937 -28.388 1.00 80.62 293 ASP A CA 1
ATOM 2418 C C . ASP A 1 293 ? -6.083 3.024 -27.726 1.00 80.62 293 ASP A C 1
ATOM 2420 O O . ASP A 1 293 ? -6.477 4.198 -27.751 1.00 80.62 293 ASP A O 1
ATOM 2424 N N . PRO A 1 294 ? -4.938 2.674 -27.111 1.00 80.81 294 PRO A N 1
ATOM 2425 C CA . PRO A 1 294 ? -4.444 1.315 -26.848 1.00 80.81 294 PRO A CA 1
ATOM 2426 C C . PRO A 1 294 ? -5.258 0.591 -25.755 1.00 80.81 294 PRO A C 1
ATOM 2428 O O . PRO A 1 294 ? -5.790 1.212 -24.831 1.00 80.81 294 PRO A O 1
ATOM 2431 N N . GLY A 1 295 ? -5.343 -0.738 -25.853 1.00 81.00 295 GLY A N 1
ATOM 2432 C CA . GLY A 1 295 ? -6.276 -1.540 -25.054 1.00 81.00 295 GLY A CA 1
ATOM 2433 C C . GLY A 1 295 ? -5.882 -1.778 -23.593 1.00 81.00 295 GLY A C 1
ATOM 2434 O O . GLY A 1 295 ? -6.777 -1.973 -22.763 1.00 81.00 295 GLY A O 1
ATOM 2435 N N . PHE A 1 296 ? -4.587 -1.735 -23.231 1.00 92.94 296 PHE A N 1
ATOM 2436 C CA . PHE A 1 296 ? -4.162 -2.041 -21.858 1.00 92.94 296 PHE A CA 1
ATOM 2437 C C . PHE A 1 296 ? -4.183 -0.850 -20.911 1.00 92.94 296 PHE A C 1
ATOM 2439 O O . PHE A 1 296 ? -3.648 0.221 -21.193 1.00 92.94 296 PHE A O 1
ATOM 2446 N N . PHE A 1 297 ? -4.673 -1.088 -19.699 1.00 92.62 297 PHE A N 1
ATOM 2447 C CA . PHE A 1 297 ? -4.631 -0.130 -18.607 1.00 92.62 297 PHE A CA 1
ATOM 2448 C C . PHE A 1 297 ? -4.638 -0.787 -17.236 1.00 92.62 297 PHE A C 1
ATOM 2450 O O . PHE A 1 297 ? -4.741 -2.007 -17.103 1.00 92.62 297 PHE A O 1
ATOM 2457 N N . ILE A 1 298 ? -4.463 0.041 -16.206 1.00 92.62 298 ILE A N 1
ATOM 2458 C CA . ILE A 1 298 ? -4.267 -0.419 -14.839 1.00 92.62 298 ILE A CA 1
ATOM 2459 C C . ILE A 1 298 ? -5.260 0.265 -13.900 1.00 92.62 298 ILE A C 1
ATOM 2461 O O . ILE A 1 298 ? -5.412 1.484 -13.953 1.00 92.62 298 ILE A O 1
ATOM 2465 N N . LEU A 1 299 ? -5.880 -0.505 -13.002 1.00 93.81 299 LEU A N 1
ATOM 2466 C CA . LEU A 1 299 ? -6.719 0.022 -11.922 1.00 93.81 299 LEU A CA 1
ATOM 2467 C C . LEU A 1 299 ? -6.215 -0.418 -10.540 1.00 93.81 299 LEU A C 1
ATOM 2469 O O . LEU A 1 299 ? -6.049 -1.619 -10.315 1.00 93.81 299 LEU A O 1
ATOM 2473 N N . PRO A 1 300 ? -5.996 0.507 -9.591 1.00 93.69 300 PRO A N 1
ATOM 2474 C CA . PRO A 1 300 ? -5.501 0.167 -8.262 1.00 93.69 300 PRO A CA 1
ATOM 2475 C C . PRO A 1 300 ? -6.559 -0.543 -7.406 1.00 93.69 300 PRO A C 1
ATOM 2477 O O . PRO A 1 300 ? -7.756 -0.281 -7.502 1.00 93.69 300 PRO A O 1
ATOM 2480 N N . TRP A 1 301 ? -6.104 -1.411 -6.509 1.00 90.69 301 TRP A N 1
ATOM 2481 C CA . TRP A 1 301 ? -6.885 -1.981 -5.410 1.00 90.69 301 TRP A CA 1
ATOM 2482 C C . TRP A 1 301 ? -6.067 -1.933 -4.113 1.00 90.69 301 TRP A C 1
ATOM 2484 O O . TRP A 1 301 ? -4.960 -1.427 -4.130 1.00 90.69 301 TRP A O 1
ATOM 2494 N N . ASN A 1 302 ? -6.602 -2.435 -2.996 1.00 87.56 302 ASN A N 1
ATOM 2495 C CA . ASN A 1 302 ? -5.904 -2.506 -1.700 1.00 87.56 302 ASN A CA 1
ATOM 2496 C C . ASN A 1 302 ? -5.457 -1.151 -1.095 1.00 87.56 302 ASN A C 1
ATOM 2498 O O . ASN A 1 302 ? -4.281 -0.890 -0.851 1.00 87.56 302 ASN A O 1
ATOM 2502 N N . PHE A 1 303 ? -6.421 -0.287 -0.772 1.00 89.94 303 PHE A N 1
ATOM 2503 C CA . PHE A 1 303 ? -6.157 1.058 -0.238 1.00 89.94 303 PHE A CA 1
ATOM 2504 C C . PHE A 1 303 ? -5.885 1.115 1.270 1.00 89.94 303 PHE A C 1
ATOM 2506 O O . PHE A 1 303 ? -5.947 2.193 1.866 1.00 89.94 303 PHE A O 1
ATOM 2513 N N . GLU A 1 304 ? -5.585 -0.012 1.914 1.00 78.56 304 GLU A N 1
ATOM 2514 C CA . GLU A 1 304 ? -5.291 -0.035 3.350 1.00 78.56 304 GLU A CA 1
ATOM 2515 C C . GLU A 1 304 ? -4.076 0.837 3.682 1.00 78.56 304 GLU A C 1
ATOM 2517 O O . GLU A 1 304 ? -4.116 1.591 4.661 1.00 78.56 304 GLU A O 1
ATOM 2522 N N . LYS A 1 305 ? -3.072 0.825 2.792 1.00 82.56 305 LYS A N 1
ATOM 2523 C CA . LYS A 1 305 ? -1.925 1.735 2.784 1.00 82.56 305 LYS A CA 1
ATOM 2524 C C . LYS A 1 305 ? -2.211 2.977 1.932 1.00 82.56 305 LYS A C 1
ATOM 2526 O O . LYS A 1 305 ? -1.859 3.035 0.751 1.00 82.56 305 LYS A O 1
ATOM 2531 N N . SER A 1 306 ? -2.847 3.976 2.528 1.00 91.12 306 SER A N 1
ATOM 2532 C CA . SER A 1 306 ? -3.116 5.256 1.870 1.00 91.12 306 SER A CA 1
ATOM 2533 C C . SER A 1 306 ? -3.332 6.379 2.882 1.00 91.12 306 SER A C 1
ATOM 2535 O O . SER A 1 306 ? -3.596 6.129 4.059 1.00 91.12 306 SER A O 1
ATOM 2537 N N . PHE A 1 307 ? -3.218 7.624 2.417 1.00 93.38 307 PHE A N 1
ATOM 2538 C CA . PHE A 1 307 ? -3.532 8.831 3.187 1.00 93.38 307 PHE A CA 1
ATOM 2539 C C . PHE A 1 307 ? -2.811 8.919 4.546 1.00 93.38 307 PHE A C 1
ATOM 2541 O O . PHE A 1 307 ? -3.403 9.297 5.549 1.00 93.38 307 PHE A O 1
ATOM 2548 N N . GLY A 1 308 ? -1.533 8.538 4.600 1.00 89.25 308 GLY A N 1
ATOM 2549 C CA . GLY A 1 308 ? -0.738 8.617 5.833 1.00 89.25 308 GLY A CA 1
ATOM 2550 C C . GLY A 1 308 ? -0.895 7.435 6.774 1.00 89.25 308 GLY A C 1
ATOM 2551 O O . GLY A 1 308 ? -0.310 7.443 7.851 1.00 89.25 308 GLY A O 1
ATOM 2552 N N . PHE A 1 309 ? -1.611 6.390 6.367 1.00 87.62 309 PHE A N 1
ATOM 2553 C CA . PHE A 1 309 ? -1.758 5.173 7.155 1.00 87.62 309 PHE A CA 1
ATOM 2554 C C . PHE A 1 309 ? -1.093 3.972 6.484 1.00 87.62 309 PHE A C 1
ATOM 2556 O O . PHE A 1 309 ? -1.062 3.837 5.259 1.00 87.62 309 PHE A O 1
ATOM 2563 N N . TYR A 1 310 ? -0.574 3.089 7.329 1.00 77.44 310 TYR A N 1
ATOM 2564 C CA . TYR A 1 310 ? -0.239 1.699 7.038 1.00 77.44 310 TYR A CA 1
ATOM 2565 C C . TYR A 1 310 ? -1.206 0.795 7.829 1.00 77.44 310 TYR A C 1
ATOM 2567 O O . TYR A 1 310 ? -1.928 1.296 8.691 1.00 77.44 310 TYR A O 1
ATOM 2575 N N . GLU A 1 311 ? -1.215 -0.519 7.574 1.00 68.25 311 GLU A N 1
ATOM 2576 C CA . GLU A 1 311 ? -2.063 -1.500 8.286 1.00 68.25 311 GLU A CA 1
ATOM 2577 C C . GLU A 1 311 ? -2.080 -1.268 9.813 1.00 68.25 311 GLU A C 1
ATOM 2579 O O . GLU A 1 311 ? -3.156 -1.094 10.382 1.00 68.25 311 GLU A O 1
ATOM 2584 N N . ASP A 1 312 ? -0.899 -1.105 10.432 1.00 65.19 312 ASP A N 1
ATOM 2585 C CA . ASP A 1 312 ? -0.714 -0.934 11.887 1.00 65.19 312 ASP A CA 1
ATOM 2586 C C . ASP A 1 312 ? 0.100 0.323 12.269 1.00 65.19 312 ASP A C 1
ATOM 2588 O O . ASP A 1 312 ? 0.876 0.317 13.230 1.00 65.19 312 ASP A O 1
ATOM 2592 N N . GLY A 1 313 ? 0.032 1.402 11.484 1.00 75.31 313 GLY A N 1
ATOM 2593 C CA . GLY A 1 313 ? 0.850 2.579 11.786 1.00 75.31 313 GLY A CA 1
ATOM 2594 C C . GLY A 1 313 ? 0.618 3.788 10.897 1.00 75.31 313 GLY A C 1
ATOM 2595 O O . GLY A 1 313 ? -0.287 3.814 10.065 1.00 75.31 313 GLY A O 1
ATOM 2596 N N . ILE A 1 314 ? 1.475 4.790 11.084 1.00 81.31 314 ILE A N 1
ATOM 2597 C CA . ILE A 1 314 ? 1.426 6.064 10.362 1.00 81.31 314 ILE A CA 1
ATOM 2598 C C . ILE A 1 314 ? 2.633 6.161 9.430 1.00 81.31 314 ILE A C 1
ATOM 2600 O O . ILE A 1 314 ? 3.749 5.748 9.757 1.00 81.31 314 ILE A O 1
ATOM 2604 N N . ILE A 1 315 ? 2.382 6.713 8.252 1.00 81.25 315 ILE A N 1
ATOM 2605 C CA . ILE A 1 315 ? 3.359 7.010 7.214 1.00 81.25 315 ILE A CA 1
ATOM 2606 C C . ILE A 1 315 ? 3.470 8.531 7.108 1.00 81.25 315 ILE A C 1
ATOM 2608 O O . ILE A 1 315 ? 2.441 9.209 7.101 1.00 81.25 315 ILE A O 1
ATOM 2612 N N . PRO A 1 316 ? 4.681 9.081 6.973 1.00 82.88 316 PRO A N 1
ATOM 2613 C CA . PRO A 1 316 ? 4.852 10.520 6.909 1.00 82.88 316 PRO A CA 1
ATOM 2614 C C . PRO A 1 316 ? 4.375 11.106 5.575 1.00 82.88 316 PRO A C 1
ATOM 2616 O O . PRO A 1 316 ? 4.473 10.470 4.522 1.00 82.88 316 PRO A O 1
ATOM 2619 N N . SER A 1 317 ? 3.854 12.336 5.619 1.00 87.50 317 SER A N 1
ATOM 2620 C CA . SER A 1 317 ? 3.272 13.034 4.460 1.00 87.50 317 SER A CA 1
ATOM 2621 C C . SER A 1 317 ? 4.254 13.255 3.309 1.00 87.50 317 SER A C 1
ATOM 2623 O O . SER A 1 317 ? 3.837 13.362 2.155 1.00 87.50 317 SER A O 1
ATOM 2625 N N . ASP A 1 318 ? 5.548 13.267 3.611 1.00 83.19 318 ASP A N 1
ATOM 2626 C CA . ASP A 1 318 ? 6.663 13.371 2.675 1.00 83.19 318 ASP A CA 1
ATOM 2627 C C . ASP A 1 318 ? 7.138 12.002 2.153 1.00 83.19 318 ASP A C 1
ATOM 2629 O O . ASP A 1 318 ? 8.198 11.913 1.543 1.00 83.19 318 ASP A O 1
ATOM 2633 N N . LEU A 1 319 ? 6.373 10.914 2.336 1.00 82.62 319 LEU A N 1
ATOM 2634 C CA . LEU A 1 319 ? 6.734 9.601 1.792 1.00 82.62 319 LEU A CA 1
ATOM 2635 C C . LEU A 1 319 ? 7.083 9.715 0.296 1.00 82.62 319 LEU A C 1
ATOM 2637 O O . LEU A 1 319 ? 6.210 10.028 -0.518 1.00 82.62 319 LEU A O 1
ATOM 2641 N N . TRP A 1 320 ? 8.340 9.398 -0.032 1.00 81.06 320 TRP A N 1
ATOM 2642 C CA . TRP A 1 320 ? 8.971 9.507 -1.358 1.00 81.06 320 TRP A CA 1
ATOM 2643 C C . TRP A 1 320 ? 9.220 10.921 -1.890 1.00 81.06 320 TRP A C 1
ATOM 2645 O O . TRP A 1 320 ? 9.706 11.061 -3.004 1.00 81.06 320 TRP A O 1
ATOM 2655 N N . LEU A 1 321 ? 8.912 11.963 -1.134 1.00 84.88 321 LEU A N 1
ATOM 2656 C CA . LEU A 1 321 ? 9.028 13.351 -1.558 1.00 84.88 321 LEU A CA 1
ATOM 2657 C C . LEU A 1 321 ? 10.137 14.028 -0.755 1.00 84.88 321 LEU A C 1
ATOM 2659 O O . LEU A 1 321 ? 10.220 13.875 0.459 1.00 84.88 321 LEU A O 1
ATOM 2663 N N . ASN A 1 322 ? 10.994 14.780 -1.432 1.00 80.62 322 ASN A N 1
ATOM 2664 C CA . ASN A 1 322 ? 12.002 15.619 -0.806 1.00 80.62 322 ASN A CA 1
ATOM 2665 C C . ASN A 1 322 ? 11.813 17.053 -1.291 1.00 80.62 322 ASN A C 1
ATOM 2667 O O . ASN A 1 322 ? 12.292 17.415 -2.365 1.00 80.62 322 ASN A O 1
ATOM 2671 N N . GLY A 1 323 ? 11.105 17.855 -0.494 1.00 79.06 323 GLY A N 1
ATOM 2672 C CA . GLY A 1 323 ? 10.878 19.266 -0.807 1.00 79.06 323 GLY A CA 1
ATOM 2673 C C . GLY A 1 323 ? 12.170 20.088 -0.805 1.00 79.06 323 GLY A C 1
ATOM 2674 O O . GLY A 1 323 ? 12.337 20.961 -1.642 1.00 79.06 323 GLY A O 1
ATOM 2675 N N . GLU A 1 324 ? 13.141 19.770 0.060 1.00 80.69 324 GLU A N 1
ATOM 2676 C CA . GLU A 1 324 ? 14.407 20.521 0.122 1.00 80.69 324 GLU A CA 1
ATOM 2677 C C . GLU A 1 324 ? 15.244 20.369 -1.153 1.00 80.69 324 GLU A C 1
ATOM 2679 O O . GLU A 1 324 ? 15.934 21.302 -1.567 1.00 80.69 324 GLU A O 1
ATOM 2684 N N . LYS A 1 325 ? 15.192 19.186 -1.774 1.00 77.62 325 LYS A N 1
ATOM 2685 C CA . LYS A 1 325 ? 15.925 18.874 -3.008 1.00 77.62 325 LYS A CA 1
ATOM 2686 C C . LYS A 1 325 ? 15.076 18.961 -4.273 1.00 77.62 325 LYS A C 1
ATOM 2688 O O . LYS A 1 325 ? 15.620 18.800 -5.361 1.00 77.62 325 LYS A O 1
ATOM 2693 N N . ASN A 1 326 ? 13.772 19.209 -4.153 1.00 79.56 326 ASN A N 1
ATOM 2694 C CA . ASN A 1 326 ? 12.807 19.108 -5.253 1.00 79.56 326 ASN A CA 1
ATOM 2695 C C . ASN A 1 326 ? 12.863 17.746 -5.970 1.00 79.56 326 ASN A C 1
ATOM 2697 O O . ASN A 1 326 ? 12.800 17.648 -7.200 1.00 79.56 326 ASN A O 1
ATOM 2701 N N . GLU A 1 327 ? 13.007 16.682 -5.183 1.00 80.06 327 GLU A N 1
ATOM 2702 C CA . GLU A 1 327 ? 13.208 15.320 -5.668 1.00 80.06 327 GLU A CA 1
ATOM 2703 C C . GLU A 1 327 ? 12.024 14.431 -5.294 1.00 80.06 327 GLU A C 1
ATOM 2705 O O . GLU A 1 327 ? 11.495 14.484 -4.181 1.00 80.06 327 GLU A O 1
ATOM 2710 N N . ILE A 1 328 ? 11.653 13.541 -6.212 1.00 80.12 328 ILE A N 1
ATOM 2711 C CA . ILE A 1 328 ? 10.906 12.342 -5.838 1.00 80.12 328 ILE A CA 1
ATOM 2712 C C . ILE A 1 328 ? 11.969 11.292 -5.519 1.00 80.12 328 ILE A C 1
ATOM 2714 O O . ILE A 1 328 ? 12.585 10.728 -6.428 1.00 80.12 328 ILE A O 1
ATOM 2718 N N . ASN A 1 329 ? 12.213 11.103 -4.217 1.00 69.50 329 ASN A N 1
ATOM 2719 C CA . ASN A 1 329 ? 13.150 10.129 -3.660 1.00 69.50 329 ASN A CA 1
ATOM 2720 C C . ASN A 1 329 ? 12.888 8.737 -4.240 1.00 69.50 329 ASN A C 1
ATOM 2722 O O . ASN A 1 329 ? 11.789 8.452 -4.711 1.00 69.50 329 ASN A O 1
ATOM 2726 N N . SER A 1 330 ? 13.876 7.849 -4.128 1.00 58.97 330 SER A N 1
ATOM 2727 C CA . SER A 1 330 ? 13.842 6.472 -4.623 1.00 58.97 330 SER A CA 1
ATOM 2728 C C . SER A 1 330 ? 12.630 5.679 -4.105 1.00 58.97 330 SER A C 1
ATOM 2730 O O . SER A 1 330 ? 12.699 4.939 -3.120 1.00 58.97 330 SER A O 1
ATOM 2732 N N . VAL A 1 331 ? 11.504 5.823 -4.802 1.00 65.00 331 VAL A N 1
ATOM 2733 C CA . VAL A 1 331 ? 10.379 4.896 -4.795 1.00 65.00 331 VAL A CA 1
ATOM 2734 C C . VAL A 1 331 ? 10.924 3.572 -5.310 1.00 65.00 331 VAL A C 1
ATOM 2736 O O . VAL A 1 331 ? 11.776 3.535 -6.202 1.00 65.00 331 VAL A O 1
ATOM 2739 N N . VAL A 1 332 ? 10.416 2.458 -4.793 1.00 74.44 332 VAL A N 1
ATOM 2740 C CA . VAL A 1 332 ? 10.641 1.161 -5.436 1.00 74.44 332 VAL A CA 1
ATOM 2741 C C . VAL A 1 332 ? 9.801 1.108 -6.711 1.00 74.44 332 VAL A C 1
ATOM 2743 O O . VAL A 1 332 ? 8.797 0.415 -6.746 1.00 74.44 332 VAL A O 1
ATOM 2746 N N . TRP A 1 333 ? 10.162 1.891 -7.728 1.00 83.44 333 TRP A N 1
ATOM 2747 C CA . TRP A 1 333 ? 9.437 1.982 -8.992 1.00 83.44 333 TRP A CA 1
ATOM 2748 C C . TRP A 1 333 ? 9.311 0.603 -9.629 1.00 83.44 333 TRP A C 1
ATOM 2750 O O . TRP A 1 333 ? 10.324 -0.099 -9.741 1.00 83.44 333 TRP A O 1
ATOM 2760 N N . SER A 1 334 ? 8.115 0.250 -10.114 1.00 88.00 334 SER A N 1
ATOM 2761 C CA . SER A 1 334 ? 7.964 -0.895 -11.022 1.00 88.00 334 SER A CA 1
ATOM 2762 C C . SER A 1 334 ? 8.903 -0.726 -12.218 1.00 88.00 334 SER A C 1
ATOM 2764 O O . SER A 1 334 ? 9.255 0.395 -12.586 1.00 88.00 334 SER A O 1
ATOM 2766 N N . LYS A 1 335 ? 9.327 -1.814 -12.863 1.00 88.12 335 LYS A N 1
ATOM 2767 C CA . LYS A 1 335 ? 10.223 -1.742 -14.024 1.00 88.12 335 LYS A CA 1
ATOM 2768 C C . LYS A 1 335 ? 9.616 -0.893 -15.147 1.00 88.12 335 LYS A C 1
ATOM 2770 O O . LYS A 1 335 ? 10.365 -0.204 -15.834 1.00 88.12 335 LYS A O 1
ATOM 2775 N N . LEU A 1 336 ? 8.288 -0.889 -15.291 1.00 92.56 336 LEU A N 1
ATOM 2776 C CA . LEU A 1 336 ? 7.575 -0.011 -16.222 1.00 92.56 336 LEU A CA 1
ATOM 2777 C C . LEU A 1 336 ? 7.861 1.469 -15.922 1.00 92.56 336 LEU A C 1
ATOM 2779 O O . LEU A 1 336 ? 8.424 2.162 -16.768 1.00 92.56 336 LEU A O 1
ATOM 2783 N N . TYR A 1 337 ? 7.549 1.940 -14.709 1.00 91.81 337 TYR A N 1
ATOM 2784 C CA . TYR A 1 337 ? 7.825 3.329 -14.319 1.00 91.81 337 TYR A CA 1
ATOM 2785 C C . TYR A 1 337 ? 9.319 3.633 -14.302 1.00 91.81 337 TYR A C 1
ATOM 2787 O O . TYR A 1 337 ? 9.731 4.710 -14.719 1.00 91.81 337 TYR A O 1
ATOM 2795 N N . TYR A 1 338 ? 10.142 2.668 -13.894 1.00 88.50 338 TYR A N 1
ATOM 2796 C CA . TYR A 1 338 ? 11.588 2.805 -13.897 1.00 88.50 338 TYR A CA 1
ATOM 2797 C C . TYR A 1 338 ? 12.115 3.143 -15.292 1.00 88.5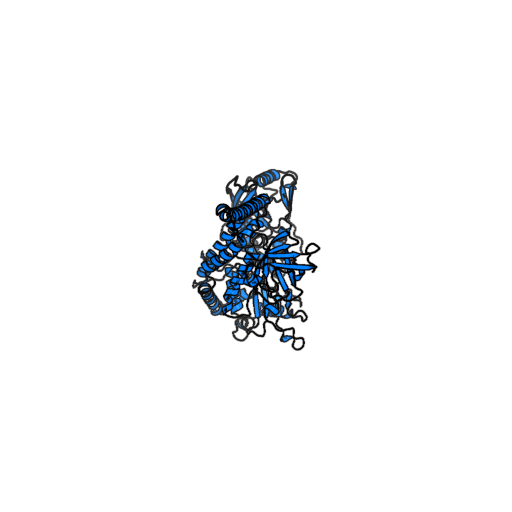0 338 TYR A C 1
ATOM 2799 O O . TYR A 1 338 ? 12.861 4.098 -15.467 1.00 88.50 338 TYR A O 1
ATOM 2807 N N . ARG A 1 339 ? 11.694 2.393 -16.312 1.00 90.12 339 ARG A N 1
ATOM 2808 C CA . ARG A 1 339 ? 12.117 2.660 -17.689 1.00 90.12 339 ARG A CA 1
ATOM 2809 C C . ARG A 1 339 ? 11.613 4.000 -18.207 1.00 90.12 339 ARG A C 1
ATOM 2811 O O . ARG A 1 339 ? 12.355 4.690 -18.894 1.00 90.12 339 ARG A O 1
ATOM 2818 N N . LEU A 1 340 ? 10.376 4.359 -17.870 1.00 92.19 340 LEU A N 1
ATOM 2819 C CA . LEU A 1 340 ? 9.755 5.613 -18.294 1.00 92.19 340 LEU A CA 1
ATOM 2820 C C . LEU A 1 340 ? 10.423 6.849 -17.672 1.00 92.19 340 LEU A C 1
ATOM 2822 O O . LEU A 1 340 ? 10.584 7.871 -18.337 1.00 92.19 340 LEU A O 1
ATOM 2826 N N . LEU A 1 341 ? 10.822 6.764 -16.404 1.00 88.56 341 LEU A N 1
ATOM 2827 C CA . LEU A 1 341 ? 11.366 7.890 -15.640 1.00 88.56 341 LEU A CA 1
ATOM 2828 C C . LEU A 1 341 ? 12.900 7.963 -15.694 1.00 88.56 341 LEU A C 1
ATOM 2830 O O . LEU A 1 341 ? 13.455 9.055 -15.579 1.00 88.56 341 LEU A O 1
ATOM 2834 N N . PHE A 1 342 ? 13.579 6.835 -15.926 1.00 84.50 342 PHE A N 1
ATOM 2835 C CA . PHE A 1 342 ? 15.041 6.716 -15.867 1.00 84.50 342 PHE A CA 1
ATOM 2836 C C . PHE A 1 342 ? 15.652 6.024 -17.095 1.00 84.50 342 PHE A C 1
ATOM 2838 O O . PHE A 1 342 ? 16.364 5.022 -16.947 1.00 84.50 342 PHE A O 1
ATOM 2845 N N . PRO A 1 343 ? 15.416 6.525 -18.320 1.00 84.25 343 PRO A N 1
ATOM 2846 C CA . PRO A 1 343 ? 16.182 6.059 -19.466 1.00 84.25 343 PRO A CA 1
ATOM 2847 C C . PRO A 1 343 ? 17.668 6.419 -19.295 1.00 84.25 343 PRO A C 1
ATOM 2849 O O . PRO A 1 343 ? 18.016 7.419 -18.664 1.00 84.25 343 PRO A O 1
ATOM 2852 N N . LYS A 1 344 ? 18.567 5.645 -19.909 1.00 82.38 344 LYS A N 1
ATOM 2853 C CA . LYS A 1 344 ? 20.014 5.917 -19.956 1.00 82.38 344 LYS A CA 1
ATOM 2854 C C . LYS A 1 344 ? 20.304 7.289 -20.557 1.00 82.38 344 LYS A C 1
ATOM 2856 O O . LYS A 1 344 ? 21.253 7.950 -20.143 1.00 82.38 344 LYS A O 1
ATOM 2861 N N . ASN A 1 345 ? 19.498 7.709 -21.534 1.00 83.62 345 ASN A N 1
ATOM 2862 C CA . ASN A 1 345 ? 19.530 9.051 -22.097 1.00 83.62 345 ASN A CA 1
ATOM 2863 C C . ASN A 1 345 ? 18.286 9.835 -21.659 1.00 83.62 345 ASN A C 1
ATOM 2865 O O . ASN A 1 345 ? 17.187 9.592 -22.161 1.00 83.62 345 ASN A O 1
ATOM 2869 N N . SER A 1 346 ? 18.481 10.817 -20.778 1.00 81.12 346 SER A N 1
ATOM 2870 C CA . SER A 1 346 ? 17.417 11.658 -20.211 1.00 81.12 346 SER A CA 1
ATOM 2871 C C . SER A 1 346 ? 16.661 12.510 -21.235 1.00 81.12 346 SER A C 1
ATOM 2873 O O . SER A 1 346 ? 15.581 13.002 -20.933 1.00 81.12 346 SER A O 1
ATOM 2875 N N . SER A 1 347 ? 17.174 12.689 -22.457 1.00 84.69 347 SER A N 1
ATOM 2876 C CA . SER A 1 347 ? 16.409 13.365 -23.518 1.00 84.69 347 SER A CA 1
ATOM 2877 C C . SER A 1 347 ? 15.209 12.542 -24.009 1.00 84.69 347 SER A C 1
ATOM 2879 O O . SER A 1 347 ? 14.216 13.115 -24.451 1.00 84.69 347 SER A O 1
ATOM 2881 N N . THR A 1 348 ? 15.256 11.214 -23.860 1.00 86.62 348 THR A N 1
ATOM 2882 C CA . THR A 1 348 ? 14.253 10.275 -24.397 1.00 86.62 348 THR A CA 1
ATOM 2883 C C . THR A 1 348 ? 12.883 10.423 -23.736 1.00 86.62 348 THR A C 1
ATOM 2885 O O . THR A 1 348 ? 11.858 10.272 -24.392 1.00 86.62 348 THR A O 1
ATOM 2888 N N . ASN A 1 349 ? 12.838 10.753 -22.442 1.00 89.12 349 ASN A N 1
ATOM 2889 C CA . ASN A 1 349 ? 11.586 10.844 -21.689 1.00 89.12 349 ASN A CA 1
ATOM 2890 C C . ASN A 1 349 ? 11.106 12.281 -21.435 1.00 89.12 349 ASN A C 1
ATOM 2892 O O . ASN A 1 349 ? 10.096 12.458 -20.757 1.00 89.12 349 ASN A O 1
ATOM 2896 N N . GLN A 1 350 ? 11.759 13.310 -21.989 1.00 88.31 350 GLN A N 1
ATOM 2897 C CA . GLN A 1 350 ? 11.392 14.715 -21.740 1.00 88.31 350 GLN A CA 1
ATOM 2898 C C . GLN A 1 350 ? 9.916 15.005 -22.036 1.00 88.31 350 GLN A C 1
ATOM 2900 O O . GLN A 1 350 ? 9.238 15.637 -21.227 1.00 88.31 350 GLN A O 1
ATOM 2905 N N . LYS A 1 351 ? 9.400 14.494 -23.163 1.00 90.25 351 LYS A N 1
ATOM 2906 C CA . LYS A 1 351 ? 7.984 14.621 -23.543 1.00 90.25 351 LYS A CA 1
ATOM 2907 C C . LYS A 1 351 ? 7.065 14.004 -22.485 1.00 90.25 351 LYS A C 1
ATOM 2909 O O . LYS A 1 351 ? 6.120 14.654 -22.056 1.00 90.25 351 LYS A O 1
ATOM 2914 N N . PHE A 1 352 ? 7.397 12.806 -22.007 1.00 91.62 352 PHE A N 1
ATOM 2915 C CA . PHE A 1 352 ? 6.629 12.108 -20.976 1.00 91.62 352 PHE A CA 1
ATOM 2916 C C . PHE A 1 352 ? 6.634 12.860 -19.634 1.00 91.62 352 PHE A C 1
ATOM 2918 O O . PHE A 1 352 ? 5.587 13.017 -19.012 1.00 91.62 352 PHE A O 1
ATOM 2925 N N . ILE A 1 353 ? 7.779 13.408 -19.209 1.00 90.00 353 ILE A N 1
ATOM 2926 C CA . ILE A 1 353 ? 7.861 14.229 -17.988 1.00 90.00 353 ILE A CA 1
ATOM 2927 C C . ILE A 1 353 ? 7.017 15.507 -18.110 1.00 90.00 353 ILE A C 1
ATOM 2929 O O . ILE A 1 353 ? 6.315 15.872 -17.168 1.00 90.00 353 ILE A O 1
ATOM 2933 N N . ILE A 1 354 ? 7.043 16.178 -19.266 1.00 91.06 354 ILE A N 1
ATOM 2934 C CA . ILE A 1 354 ? 6.202 17.358 -19.526 1.00 91.06 354 ILE A CA 1
ATOM 2935 C C . ILE A 1 354 ? 4.713 16.985 -19.466 1.00 91.06 354 ILE A C 1
ATOM 2937 O O . ILE A 1 354 ? 3.925 17.716 -18.867 1.00 91.06 354 ILE A O 1
ATOM 2941 N N . GLU A 1 355 ? 4.324 15.844 -20.040 1.00 93.94 355 GLU A N 1
ATOM 2942 C CA . GLU A 1 355 ? 2.949 15.330 -19.988 1.00 93.94 355 GLU A CA 1
ATOM 2943 C C . GLU A 1 355 ? 2.498 15.070 -18.537 1.00 93.94 355 GLU A C 1
ATOM 2945 O O . GLU A 1 355 ? 1.403 15.497 -18.166 1.00 93.94 355 GLU A O 1
ATOM 2950 N N . ILE A 1 356 ? 3.354 14.485 -17.686 1.00 93.81 356 ILE A N 1
ATOM 2951 C CA . ILE A 1 356 ? 3.082 14.305 -16.246 1.00 93.81 356 ILE A CA 1
ATOM 2952 C C . ILE A 1 356 ? 2.834 15.653 -15.558 1.00 93.81 356 ILE A C 1
ATOM 2954 O O . ILE A 1 356 ? 1.828 15.814 -14.865 1.00 93.81 356 ILE A O 1
ATOM 2958 N N . LYS A 1 357 ? 3.726 16.633 -15.757 1.00 93.00 357 LYS A N 1
ATOM 2959 C CA . LYS A 1 357 ? 3.616 17.965 -15.136 1.00 93.00 357 LYS A CA 1
ATOM 2960 C C . LYS A 1 357 ? 2.339 18.686 -15.558 1.00 93.00 357 LYS A C 1
ATOM 2962 O O . LYS A 1 357 ? 1.600 19.200 -14.721 1.00 93.00 357 LYS A O 1
ATOM 2967 N N . ASN A 1 358 ? 2.043 18.677 -16.856 1.00 93.56 358 ASN A N 1
ATOM 2968 C CA . ASN A 1 358 ? 0.834 19.291 -17.396 1.00 93.56 358 ASN A CA 1
ATOM 2969 C C . ASN A 1 358 ? -0.427 18.620 -16.847 1.00 93.56 358 ASN A C 1
ATOM 2971 O O . ASN A 1 358 ? -1.377 19.309 -16.463 1.00 93.56 358 ASN A O 1
ATOM 2975 N N . ARG A 1 359 ? -0.432 17.282 -16.770 1.00 94.12 359 ARG A N 1
ATOM 2976 C CA . ARG A 1 359 ? -1.562 16.528 -16.226 1.00 94.12 359 ARG A CA 1
ATOM 2977 C C . ARG A 1 359 ? -1.763 16.821 -14.741 1.00 94.12 359 ARG A C 1
ATOM 2979 O O . ARG A 1 359 ? -2.894 17.105 -14.355 1.00 94.12 359 ARG A O 1
ATOM 2986 N N . TRP A 1 360 ? -0.699 16.858 -13.936 1.00 94.56 360 TRP A N 1
ATOM 2987 C CA . TRP A 1 360 ? -0.775 17.251 -12.525 1.00 94.56 360 TRP A CA 1
ATOM 2988 C C . TRP A 1 360 ? -1.370 18.650 -12.348 1.00 94.56 360 TRP A C 1
ATOM 2990 O O . TRP A 1 360 ? -2.344 18.813 -11.615 1.00 94.56 360 TRP A O 1
ATOM 3000 N N . ASN A 1 361 ? -0.863 19.637 -13.090 1.00 93.88 361 ASN A N 1
ATOM 3001 C CA . ASN A 1 361 ? -1.346 21.016 -13.017 1.00 93.88 361 ASN A CA 1
ATOM 3002 C C . ASN A 1 361 ? -2.823 21.140 -13.404 1.00 93.88 361 ASN A C 1
ATOM 3004 O O . ASN A 1 361 ? -3.590 21.829 -12.726 1.00 93.88 361 ASN A O 1
ATOM 3008 N N . SER A 1 362 ? -3.254 20.423 -14.445 1.00 93.31 362 SER A N 1
ATOM 3009 C CA . SER A 1 362 ? -4.667 20.339 -14.818 1.00 93.31 362 SER A CA 1
ATOM 3010 C C . SER A 1 362 ? -5.514 19.710 -13.707 1.00 93.31 362 SER A C 1
ATOM 3012 O O . SER A 1 362 ? -6.572 20.240 -13.367 1.00 93.31 362 SER A O 1
ATOM 3014 N N . ILE A 1 363 ? -5.070 18.589 -13.130 1.00 93.25 363 ILE A N 1
ATOM 3015 C CA . ILE A 1 363 ? -5.827 17.875 -12.097 1.00 93.25 363 ILE A CA 1
ATOM 3016 C C . ILE A 1 363 ? -5.930 18.709 -10.817 1.00 93.25 363 ILE A C 1
ATOM 3018 O O . ILE A 1 363 ? -7.014 18.821 -10.247 1.00 93.25 363 ILE A O 1
ATOM 3022 N N . ARG A 1 364 ? -4.835 19.331 -10.373 1.00 93.38 364 ARG A N 1
ATOM 3023 C CA . ARG A 1 364 ? -4.813 20.178 -9.171 1.00 93.38 364 ARG A CA 1
ATOM 3024 C C . ARG A 1 364 ? -5.654 21.435 -9.322 1.00 93.38 364 ARG A C 1
ATOM 3026 O O . ARG A 1 364 ? -6.287 21.861 -8.359 1.00 93.38 364 ARG A O 1
ATOM 3033 N N . THR A 1 365 ? -5.731 21.991 -10.529 1.00 92.06 365 THR A N 1
ATOM 3034 C CA . THR A 1 365 ? -6.553 23.177 -10.803 1.00 92.06 365 THR A CA 1
ATOM 3035 C C . THR A 1 365 ? -8.052 22.865 -10.827 1.00 92.06 365 THR A C 1
ATOM 3037 O O . THR A 1 365 ? -8.849 23.730 -10.456 1.00 92.06 365 THR A O 1
ATOM 3040 N N . ASN A 1 366 ? -8.453 21.652 -11.221 1.00 90.19 366 ASN A N 1
ATOM 3041 C CA . ASN A 1 366 ? -9.861 21.330 -11.481 1.00 90.19 366 ASN A CA 1
ATOM 3042 C C . ASN A 1 366 ? -10.482 20.365 -10.461 1.00 90.19 366 ASN A C 1
ATOM 3044 O O . ASN A 1 366 ? -11.615 20.584 -10.040 1.00 90.19 366 ASN A O 1
ATOM 3048 N N . PHE A 1 367 ? -9.749 19.340 -10.021 1.00 90.12 367 PHE A N 1
ATOM 3049 C CA . PHE A 1 367 ? -10.307 18.215 -9.261 1.00 90.12 367 PHE A CA 1
ATOM 3050 C C . PHE A 1 367 ? -9.693 18.085 -7.866 1.00 90.12 367 PHE A C 1
ATOM 3052 O O . PHE A 1 367 ? -10.393 18.183 -6.861 1.00 90.12 367 PHE A O 1
ATOM 3059 N N . TRP A 1 368 ? -8.375 17.908 -7.780 1.00 94.62 368 TRP A N 1
ATOM 3060 C CA . TRP A 1 368 ? -7.688 17.533 -6.540 1.00 94.62 368 TRP A CA 1
ATOM 3061 C C . TRP A 1 368 ? -7.176 18.736 -5.747 1.00 94.62 368 TRP A C 1
ATOM 3063 O O . TRP A 1 368 ? -6.043 18.729 -5.270 1.00 94.62 368 TRP A O 1
ATOM 3073 N N . LYS A 1 369 ? -7.985 19.788 -5.589 1.00 94.50 369 LYS A N 1
ATOM 3074 C CA . LYS A 1 369 ? -7.644 20.898 -4.681 1.00 94.50 369 LYS A CA 1
ATOM 3075 C C . LYS A 1 369 ? -7.653 20.404 -3.240 1.00 94.50 369 LYS A C 1
ATOM 3077 O O . LYS A 1 369 ? -8.611 19.746 -2.840 1.00 94.50 369 LYS A O 1
ATOM 3082 N N . SER A 1 370 ? -6.633 20.761 -2.460 1.00 94.62 370 SER A N 1
ATOM 3083 C CA . SER A 1 370 ? -6.491 20.287 -1.077 1.00 94.62 370 SER A CA 1
ATOM 3084 C C . SER A 1 370 ? -7.736 20.605 -0.241 1.00 94.62 370 SER A C 1
ATOM 3086 O O . SER A 1 370 ? -8.293 19.701 0.374 1.00 94.62 370 SER A O 1
ATOM 3088 N N . ASP A 1 371 ? -8.257 21.833 -0.327 1.00 94.88 371 ASP A N 1
ATOM 3089 C CA . ASP A 1 371 ? -9.468 22.249 0.397 1.00 94.88 371 ASP A CA 1
ATOM 3090 C C . ASP A 1 371 ? -10.713 21.448 -0.008 1.00 94.88 371 ASP A C 1
ATOM 3092 O O . ASP A 1 371 ? -11.508 21.060 0.845 1.00 94.88 371 ASP A O 1
ATOM 3096 N N . ASN A 1 372 ? -10.870 21.144 -1.301 1.00 95.19 372 ASN A N 1
ATOM 3097 C CA . ASN A 1 372 ? -12.000 20.351 -1.790 1.00 95.19 372 ASN A CA 1
ATOM 3098 C C . ASN A 1 372 ? -11.914 18.902 -1.297 1.00 95.19 372 ASN A C 1
ATOM 3100 O O . ASN A 1 372 ? -12.923 18.329 -0.893 1.00 95.19 372 ASN A O 1
ATOM 3104 N N . LEU A 1 373 ? -10.715 18.312 -1.321 1.00 96.38 373 LEU A N 1
ATOM 3105 C CA . LEU A 1 373 ? -10.478 16.953 -0.834 1.00 96.38 373 LEU A CA 1
ATOM 3106 C C . LEU A 1 373 ? -10.680 16.851 0.683 1.00 96.38 373 LEU A C 1
ATOM 3108 O O . LEU A 1 373 ? -11.275 15.882 1.150 1.00 96.38 373 LEU A O 1
ATOM 3112 N N . ILE A 1 374 ? -10.233 17.856 1.440 1.00 96.50 374 ILE A N 1
ATOM 3113 C CA . ILE A 1 374 ? -10.445 17.947 2.890 1.00 96.50 374 ILE A CA 1
ATOM 3114 C C . ILE A 1 374 ? -11.935 18.107 3.204 1.00 96.50 374 ILE A C 1
ATOM 3116 O O . ILE A 1 374 ? -12.462 17.349 4.010 1.00 96.50 374 ILE A O 1
ATOM 3120 N N . ALA A 1 375 ? -12.641 19.014 2.522 1.00 96.38 375 ALA A N 1
ATOM 3121 C CA . ALA A 1 375 ? -14.082 19.186 2.704 1.00 96.38 375 ALA A CA 1
ATOM 3122 C C . ALA A 1 375 ? -14.860 17.907 2.357 1.00 96.38 375 ALA A C 1
ATOM 3124 O O . ALA A 1 375 ? -15.811 17.539 3.046 1.00 96.38 375 ALA A O 1
ATOM 3125 N N . TYR A 1 376 ? -14.443 17.197 1.304 1.00 95.75 376 TYR A N 1
ATOM 3126 C CA . TYR A 1 376 ? -15.014 15.903 0.949 1.00 95.75 376 TYR A CA 1
ATOM 3127 C C . TYR A 1 376 ? -14.801 14.859 2.053 1.00 95.75 376 TYR A C 1
ATOM 3129 O O . TYR A 1 376 ? -15.753 14.193 2.465 1.00 95.75 376 TYR A O 1
ATOM 3137 N N . PHE A 1 377 ? -13.573 14.756 2.568 1.00 96.00 377 PHE A N 1
ATOM 3138 C CA . PHE A 1 377 ? -13.249 13.895 3.699 1.00 96.00 377 PHE A CA 1
ATOM 3139 C C . PHE A 1 377 ? -14.087 14.238 4.936 1.00 96.00 377 PHE A C 1
ATOM 3141 O O . PHE A 1 377 ? -14.697 13.342 5.510 1.00 96.00 377 PHE A O 1
ATOM 3148 N N . ASP A 1 378 ? -14.179 15.513 5.316 1.00 95.00 378 ASP A N 1
ATOM 3149 C CA . ASP A 1 378 ? -14.925 15.959 6.497 1.00 95.00 378 ASP A CA 1
ATOM 3150 C C . ASP A 1 378 ? -16.425 15.641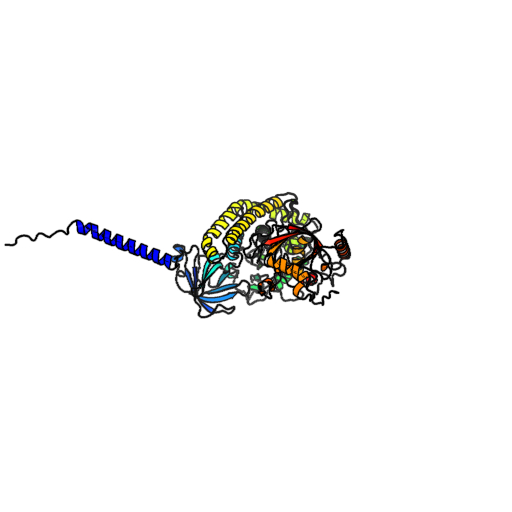 6.390 1.00 95.00 378 ASP A C 1
ATOM 3152 O O . ASP A 1 378 ? -17.056 15.235 7.372 1.00 95.00 378 ASP A O 1
ATOM 3156 N N . ASN A 1 379 ? -16.998 15.742 5.189 1.00 93.38 379 ASN A N 1
ATOM 3157 C CA . ASN A 1 379 ? -18.380 15.337 4.930 1.00 93.38 379 ASN A CA 1
ATOM 3158 C C . ASN A 1 379 ? -18.578 13.822 5.097 1.00 93.38 379 ASN A C 1
ATOM 3160 O O . ASN A 1 379 ? -19.531 13.394 5.748 1.00 93.38 379 ASN A O 1
ATOM 3164 N N . LEU A 1 380 ? -17.676 12.997 4.554 1.00 92.56 380 LEU A N 1
ATOM 3165 C CA . LEU A 1 380 ? -17.738 11.548 4.770 1.00 92.56 380 LEU A CA 1
ATOM 3166 C C . LEU A 1 380 ? -17.549 11.199 6.250 1.00 92.56 380 LEU A C 1
ATOM 3168 O O . LEU A 1 380 ? -18.314 10.412 6.803 1.00 92.56 380 LEU A O 1
ATOM 3172 N N . TYR A 1 381 ? -16.558 11.805 6.895 1.00 91.94 381 TYR A N 1
ATOM 3173 C CA . TYR A 1 381 ? -16.186 11.536 8.275 1.00 91.94 381 TYR A CA 1
ATOM 3174 C C . TYR A 1 381 ? -17.299 11.899 9.261 1.00 91.94 381 TYR A C 1
ATOM 3176 O O . TYR A 1 381 ? -17.639 11.104 10.136 1.00 91.94 381 TYR A O 1
ATOM 3184 N N . SER A 1 382 ? -17.918 13.070 9.084 1.00 89.00 382 SER A N 1
ATOM 3185 C CA . SER A 1 382 ? -19.048 13.506 9.910 1.00 89.00 382 SER A CA 1
ATOM 3186 C C . SER A 1 382 ? -20.249 12.567 9.794 1.00 89.00 382 SER A C 1
ATOM 3188 O O . SER A 1 382 ? -20.862 12.267 10.815 1.00 89.00 382 SER A O 1
ATOM 3190 N N . SER A 1 383 ? -20.528 12.026 8.601 1.00 87.94 383 SER A N 1
ATOM 3191 C CA . SER A 1 383 ? -21.646 11.090 8.383 1.00 87.94 383 SER A CA 1
ATOM 3192 C C . SER A 1 383 ? -21.510 9.755 9.122 1.00 87.94 383 SER A C 1
ATOM 3194 O O . SER A 1 383 ? -22.501 9.057 9.315 1.00 87.94 383 SER A O 1
ATOM 3196 N N . ILE A 1 384 ? -20.294 9.393 9.541 1.00 88.31 384 ILE A N 1
ATOM 3197 C CA . ILE A 1 384 ? -20.015 8.137 10.247 1.00 88.31 384 ILE A CA 1
ATOM 3198 C C . ILE A 1 384 ? -19.521 8.353 11.678 1.00 88.31 384 ILE A C 1
ATOM 3200 O O . ILE A 1 384 ? -19.165 7.389 12.353 1.00 88.31 384 ILE A O 1
ATOM 3204 N N . HIS A 1 385 ? -19.495 9.595 12.168 1.00 83.62 385 HIS A N 1
ATOM 3205 C CA . HIS A 1 385 ? -18.885 9.928 13.454 1.00 83.62 385 HIS A CA 1
ATOM 3206 C C . HIS A 1 385 ? -19.519 9.151 14.618 1.00 83.62 385 HIS A C 1
ATOM 3208 O O . HIS A 1 385 ? -18.812 8.583 15.453 1.00 83.62 385 HIS A O 1
ATOM 3214 N N . LYS A 1 386 ? -20.853 9.024 14.627 1.00 81.94 386 LYS A N 1
ATOM 3215 C CA . LYS A 1 386 ? -21.573 8.218 15.627 1.00 81.94 386 LYS A CA 1
ATOM 3216 C C . LYS A 1 386 ? -21.260 6.726 15.517 1.00 81.94 386 LYS A C 1
ATOM 3218 O O . LYS A 1 386 ? -21.064 6.066 16.538 1.00 81.94 386 LYS A O 1
ATOM 3223 N N . ALA A 1 387 ? -21.182 6.203 14.293 1.00 84.12 387 ALA A N 1
ATOM 3224 C CA . ALA A 1 387 ? -20.842 4.805 14.044 1.00 84.12 387 ALA A CA 1
ATOM 3225 C C . ALA A 1 387 ? -19.425 4.480 14.542 1.00 84.12 387 ALA A C 1
ATOM 3227 O O . ALA A 1 387 ? -19.227 3.430 15.156 1.00 84.12 387 ALA A O 1
ATOM 3228 N N . ILE A 1 388 ? -18.473 5.406 14.350 1.00 81.88 388 ILE A N 1
ATOM 3229 C CA . ILE A 1 388 ? -17.098 5.298 14.851 1.00 81.88 388 ILE A CA 1
ATOM 3230 C C . ILE A 1 388 ? -17.083 5.243 16.379 1.00 81.88 388 ILE A C 1
ATOM 3232 O O . ILE A 1 388 ? -16.486 4.317 16.921 1.00 81.88 388 ILE A O 1
ATOM 3236 N N . ILE A 1 389 ? -17.750 6.175 17.075 1.00 78.50 389 ILE A N 1
ATOM 3237 C CA . ILE A 1 389 ? -17.796 6.209 18.552 1.00 78.50 389 ILE A CA 1
ATOM 3238 C C . ILE A 1 389 ? -18.348 4.896 19.122 1.00 78.50 389 ILE A C 1
ATOM 3240 O O . ILE A 1 389 ? -17.872 4.409 20.139 1.00 78.50 389 ILE A O 1
ATOM 3244 N N . ARG A 1 390 ? -19.321 4.276 18.448 1.00 77.88 390 ARG A N 1
ATOM 3245 C CA . ARG A 1 390 ? -19.891 2.993 18.880 1.00 77.88 390 ARG A CA 1
ATOM 3246 C C . ARG A 1 390 ? -18.921 1.814 18.744 1.00 77.88 390 ARG A C 1
ATOM 3248 O O . ARG A 1 390 ? -19.074 0.819 19.447 1.00 77.88 390 ARG A O 1
ATOM 3255 N N . THR A 1 391 ? -17.976 1.895 17.809 1.00 73.44 391 THR A N 1
ATOM 3256 C CA . THR A 1 391 ? -16.970 0.848 17.551 1.00 73.44 391 THR A CA 1
ATOM 3257 C C . THR A 1 391 ? -15.609 1.112 18.190 1.00 73.44 391 THR A C 1
ATOM 3259 O O . THR A 1 391 ? -14.859 0.167 18.415 1.00 73.44 391 THR A O 1
ATOM 3262 N N . SER A 1 392 ? -15.269 2.376 18.445 1.00 66.44 392 SER A N 1
ATOM 3263 C CA . SER A 1 392 ? -13.981 2.805 18.985 1.00 66.44 392 SER A CA 1
ATOM 3264 C C . SER A 1 392 ? -14.062 2.945 20.499 1.00 66.44 392 SER A C 1
ATOM 3266 O O . SER A 1 392 ? -14.985 3.558 21.022 1.00 66.44 392 SER A O 1
ATOM 3268 N N . ASN A 1 393 ? -13.046 2.450 21.202 1.00 55.78 393 ASN A N 1
ATOM 3269 C CA . ASN A 1 393 ? -12.927 2.613 22.652 1.00 55.78 393 ASN A CA 1
ATOM 3270 C C . ASN A 1 393 ? -12.174 3.901 23.056 1.00 55.78 393 ASN A C 1
ATOM 3272 O O . ASN A 1 393 ? -11.926 4.102 24.241 1.00 55.78 393 ASN A O 1
ATOM 3276 N N . SER A 1 394 ? -11.768 4.752 22.102 1.00 66.38 394 SER A N 1
ATOM 3277 C CA . SER A 1 394 ? -10.951 5.950 22.360 1.00 66.38 394 SER A CA 1
ATOM 3278 C C . SER A 1 394 ? -11.376 7.130 21.482 1.00 66.38 394 SER A C 1
ATOM 3280 O O . SER A 1 394 ? -11.315 7.042 20.255 1.00 66.38 394 SER A O 1
ATOM 3282 N N . GLU A 1 395 ? -11.777 8.243 22.104 1.00 64.69 395 GLU A N 1
ATOM 3283 C CA . GLU A 1 395 ? -12.045 9.519 21.416 1.00 64.69 395 GLU A CA 1
ATOM 3284 C C . GLU A 1 395 ? -10.763 10.134 20.822 1.00 64.69 395 GLU A C 1
ATOM 3286 O O . GLU A 1 395 ? -10.799 10.709 19.734 1.00 64.69 395 GLU A O 1
ATOM 3291 N N . ASP A 1 396 ? -9.610 9.937 21.471 1.00 69.12 396 ASP A N 1
ATOM 3292 C CA . ASP A 1 396 ? -8.318 10.452 20.997 1.00 69.12 396 ASP A CA 1
ATOM 3293 C C . ASP A 1 396 ? -7.911 9.839 19.653 1.00 69.12 396 ASP A C 1
ATOM 3295 O O . ASP A 1 396 ? -7.426 10.541 18.765 1.00 69.12 396 ASP A O 1
ATOM 3299 N N . PHE A 1 397 ? -8.152 8.538 19.456 1.00 75.69 397 PHE A N 1
ATOM 3300 C CA . PHE A 1 397 ? -7.913 7.883 18.167 1.00 75.69 397 PHE A CA 1
ATOM 3301 C C . PHE A 1 397 ? -8.726 8.538 17.040 1.00 75.69 397 PHE A C 1
ATOM 3303 O O . PHE A 1 397 ? -8.206 8.786 15.955 1.00 75.69 397 PHE A O 1
ATOM 3310 N N . VAL A 1 398 ? -9.992 8.857 17.317 1.00 74.88 398 VAL A N 1
ATOM 3311 C CA . VAL A 1 398 ? -10.942 9.449 16.365 1.00 74.88 398 VAL A CA 1
ATOM 3312 C C . VAL A 1 398 ? -10.478 10.850 15.953 1.00 74.88 398 VAL A C 1
ATOM 3314 O O . VAL A 1 398 ? -10.452 11.182 14.767 1.00 74.88 398 VAL A O 1
ATOM 3317 N N . LEU A 1 399 ? -10.051 11.679 16.904 1.00 74.56 399 LEU A N 1
ATOM 3318 C CA . LEU A 1 399 ? -9.538 13.017 16.594 1.00 74.56 399 LEU A CA 1
ATOM 3319 C C . LEU A 1 399 ? -8.211 12.960 15.827 1.00 74.56 399 LEU A C 1
ATOM 3321 O O 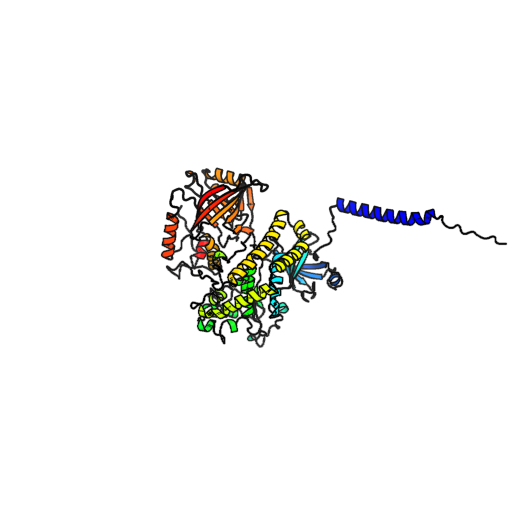. LEU A 1 399 ? -8.098 13.571 14.760 1.00 74.56 399 LEU A O 1
ATOM 3325 N N . ASN A 1 400 ? -7.257 12.161 16.310 1.00 84.06 400 ASN A N 1
ATOM 3326 C CA . ASN A 1 400 ? -5.946 12.009 15.679 1.00 84.06 400 ASN A CA 1
ATOM 3327 C C . ASN A 1 400 ? -6.060 11.447 14.257 1.00 84.06 400 ASN A C 1
ATOM 3329 O O . ASN A 1 400 ? -5.342 11.878 13.358 1.00 84.06 400 ASN A O 1
ATOM 3333 N N . PHE A 1 401 ? -6.991 10.516 14.021 1.00 87.69 401 PHE A N 1
ATOM 3334 C CA . PHE A 1 401 ? -7.233 9.961 12.695 1.00 87.69 401 PHE A CA 1
ATOM 3335 C C . PHE A 1 401 ? -7.604 11.050 11.682 1.00 87.69 401 PHE A C 1
ATOM 3337 O O . PHE A 1 401 ? -6.995 11.145 10.615 1.00 87.69 401 PHE A O 1
ATOM 3344 N N . ALA A 1 402 ? -8.585 11.889 12.021 1.00 90.19 402 ALA A N 1
ATOM 3345 C CA . ALA A 1 402 ? -9.047 12.942 11.126 1.00 90.19 402 ALA A CA 1
ATOM 3346 C C . ALA A 1 402 ? -7.968 14.001 10.884 1.00 90.19 402 ALA A C 1
ATOM 3348 O O . ALA A 1 402 ? -7.776 14.436 9.749 1.00 90.19 402 ALA A O 1
ATOM 3349 N N . GLU A 1 403 ? -7.239 14.391 11.931 1.00 91.38 403 GLU A N 1
ATOM 3350 C CA . GLU A 1 403 ? -6.124 15.328 11.808 1.00 91.38 403 GLU A CA 1
ATOM 3351 C C . GLU A 1 403 ? -5.020 14.788 10.889 1.00 91.38 403 GLU A C 1
ATOM 3353 O O . GLU A 1 403 ? -4.564 15.508 10.000 1.00 91.38 403 GLU A O 1
ATOM 3358 N N . ASN A 1 404 ? -4.662 13.507 11.012 1.00 91.06 404 ASN A N 1
ATOM 3359 C CA . ASN A 1 404 ? -3.669 12.869 10.146 1.00 91.06 404 ASN A CA 1
ATOM 3360 C C . ASN A 1 404 ? -4.072 12.906 8.665 1.00 91.06 404 ASN A C 1
ATOM 3362 O O . ASN A 1 404 ? -3.247 13.265 7.826 1.00 91.06 404 ASN A O 1
ATOM 3366 N N . ILE A 1 405 ? -5.335 12.602 8.331 1.00 93.44 405 ILE A N 1
ATOM 3367 C CA . ILE A 1 405 ? -5.820 12.674 6.940 1.00 93.44 405 ILE A CA 1
ATOM 3368 C C . ILE A 1 405 ? -5.769 14.117 6.415 1.00 93.44 405 ILE A C 1
ATOM 3370 O O . ILE A 1 405 ? -5.291 14.352 5.303 1.00 93.44 405 ILE A O 1
ATOM 3374 N N . ARG A 1 406 ? -6.227 15.101 7.202 1.00 94.38 406 ARG A N 1
ATOM 3375 C CA . ARG A 1 406 ? -6.199 16.519 6.795 1.00 94.38 406 ARG A CA 1
ATOM 3376 C C . ARG A 1 406 ? -4.773 17.008 6.566 1.00 94.38 406 ARG A C 1
ATOM 3378 O O . ARG A 1 406 ? -4.490 17.613 5.531 1.00 94.38 406 ARG A O 1
ATOM 3385 N N . ASN A 1 407 ? -3.872 16.699 7.497 1.00 93.44 407 ASN A N 1
ATOM 3386 C CA . ASN A 1 407 ? -2.460 17.050 7.399 1.00 93.44 407 ASN A CA 1
ATOM 3387 C C . ASN A 1 407 ? -1.805 16.377 6.192 1.00 93.44 407 ASN A C 1
ATOM 3389 O O . ASN A 1 407 ? -1.068 17.039 5.464 1.00 93.44 407 ASN A O 1
ATOM 3393 N N . TRP A 1 408 ? -2.116 15.104 5.925 1.00 94.69 408 TRP A N 1
ATOM 3394 C CA . TRP A 1 408 ? -1.655 14.406 4.727 1.00 94.69 408 TRP A CA 1
ATOM 3395 C C . TRP A 1 408 ? -2.069 15.140 3.452 1.00 94.69 408 TRP A C 1
ATOM 3397 O O . TRP A 1 408 ? -1.215 15.483 2.641 1.00 94.69 408 TRP A O 1
ATOM 3407 N N . LEU A 1 409 ? -3.365 15.415 3.276 1.00 95.00 409 LEU A N 1
ATOM 3408 C CA . LEU A 1 409 ? -3.891 16.050 2.062 1.00 95.00 409 LEU A CA 1
ATOM 3409 C C . LEU A 1 409 ? -3.318 17.452 1.848 1.00 95.00 409 LEU A C 1
ATOM 3411 O O . LEU A 1 409 ? -2.985 17.812 0.719 1.00 95.00 409 LEU A O 1
ATOM 3415 N N . ASN A 1 410 ? -3.181 18.224 2.928 1.00 93.38 410 ASN A N 1
ATOM 3416 C CA . ASN A 1 410 ? -2.633 19.569 2.864 1.00 93.38 410 ASN A CA 1
ATOM 3417 C C . ASN A 1 410 ? -1.136 19.553 2.517 1.00 93.38 410 ASN A C 1
ATOM 3419 O O . ASN A 1 410 ? -0.726 20.137 1.519 1.00 93.38 410 ASN A O 1
ATOM 3423 N N . ILE A 1 411 ? -0.325 18.842 3.306 1.00 92.56 411 ILE A N 1
ATOM 3424 C CA . ILE A 1 411 ? 1.135 18.823 3.146 1.00 92.56 411 ILE A CA 1
ATOM 3425 C C . ILE A 1 411 ? 1.514 18.171 1.818 1.00 92.56 411 ILE A C 1
ATOM 3427 O O . ILE A 1 411 ? 2.295 18.724 1.048 1.00 92.56 411 ILE A O 1
ATOM 3431 N N . ARG A 1 412 ? 0.950 16.999 1.523 1.00 92.25 412 ARG A N 1
ATOM 3432 C CA . ARG A 1 412 ? 1.398 16.185 0.397 1.00 92.25 412 ARG A CA 1
ATOM 3433 C C . ARG A 1 412 ? 1.026 16.777 -0.951 1.00 92.25 412 ARG A C 1
ATOM 3435 O O . ARG A 1 412 ? 1.848 16.748 -1.859 1.00 92.25 412 ARG A O 1
ATOM 3442 N N . GLY A 1 413 ? -0.181 17.331 -1.083 1.00 91.94 413 GLY A N 1
ATOM 3443 C CA . GLY A 1 413 ? -0.574 18.030 -2.305 1.00 91.94 413 GLY A CA 1
ATOM 3444 C C . GLY A 1 413 ? 0.379 19.186 -2.616 1.00 91.94 413 GLY A C 1
ATOM 3445 O O . GLY A 1 413 ? 0.836 19.306 -3.749 1.00 91.94 413 GLY A O 1
ATOM 3446 N N . ASN A 1 414 ? 0.731 19.979 -1.600 1.00 91.62 414 ASN A N 1
ATOM 3447 C CA . ASN A 1 414 ? 1.619 21.131 -1.759 1.00 91.62 414 ASN A CA 1
ATOM 3448 C C . ASN A 1 414 ? 3.063 20.706 -2.067 1.00 91.62 414 ASN A C 1
ATOM 3450 O O . ASN A 1 414 ? 3.677 21.276 -2.959 1.00 91.62 414 ASN A O 1
ATOM 3454 N N . LEU A 1 415 ? 3.578 19.655 -1.418 1.00 91.69 415 LEU A N 1
ATOM 3455 C CA . LEU A 1 415 ? 4.903 19.105 -1.738 1.00 91.69 415 LEU A CA 1
ATOM 3456 C C . LEU A 1 415 ? 4.995 18.631 -3.194 1.00 91.69 415 LEU A C 1
ATOM 3458 O O . LEU A 1 415 ? 6.000 18.862 -3.860 1.00 91.69 415 LEU A O 1
ATOM 3462 N N . ILE A 1 416 ? 3.957 17.962 -3.706 1.00 92.44 416 ILE A N 1
ATOM 3463 C CA . ILE A 1 416 ? 3.947 17.524 -5.108 1.00 92.44 416 ILE A CA 1
ATOM 3464 C C . ILE A 1 416 ? 3.855 18.738 -6.046 1.00 92.44 416 ILE A C 1
ATOM 3466 O O . ILE A 1 416 ? 4.520 18.739 -7.082 1.00 92.44 416 ILE A O 1
ATOM 3470 N N . ASP A 1 417 ? 3.092 19.779 -5.688 1.00 92.00 417 ASP A N 1
ATOM 3471 C CA . ASP A 1 417 ? 3.064 21.032 -6.453 1.00 92.00 417 ASP A CA 1
ATOM 3472 C C . ASP A 1 417 ? 4.448 21.676 -6.533 1.00 92.00 417 ASP A C 1
ATOM 3474 O O . ASP A 1 417 ? 4.864 22.058 -7.624 1.00 92.00 417 ASP A O 1
ATOM 3478 N N . GLU A 1 418 ? 5.162 21.779 -5.411 1.00 89.56 418 GLU A N 1
ATOM 3479 C CA . GLU A 1 418 ? 6.526 22.315 -5.358 1.00 89.56 418 GLU A CA 1
ATOM 3480 C C . GLU A 1 418 ? 7.456 21.495 -6.263 1.00 89.56 418 GLU A C 1
ATOM 3482 O O . GLU A 1 418 ? 8.061 22.028 -7.193 1.00 89.56 418 GLU A O 1
ATOM 3487 N N . ILE A 1 419 ? 7.481 20.173 -6.086 1.00 88.56 419 ILE A N 1
ATOM 3488 C CA . ILE A 1 419 ? 8.391 19.285 -6.818 1.00 88.56 419 ILE A CA 1
ATOM 3489 C C . ILE A 1 419 ? 8.108 19.272 -8.328 1.00 88.56 419 ILE A C 1
ATOM 3491 O O . ILE A 1 419 ? 9.045 19.309 -9.131 1.00 88.56 419 ILE A O 1
ATOM 3495 N N . LEU A 1 420 ? 6.840 19.192 -8.752 1.00 88.56 420 LEU A N 1
ATOM 3496 C CA . LEU A 1 420 ? 6.488 19.063 -10.172 1.00 88.56 420 LEU A CA 1
ATOM 3497 C C . LEU A 1 420 ? 6.495 20.399 -10.929 1.00 88.56 420 LEU A C 1
ATOM 3499 O O . LEU A 1 420 ? 6.713 20.384 -12.145 1.00 88.56 420 LEU A O 1
ATOM 3503 N N . ASN A 1 421 ? 6.302 21.537 -10.253 1.00 84.06 421 ASN A N 1
ATOM 3504 C CA . ASN A 1 421 ? 6.369 22.854 -10.898 1.00 84.06 421 ASN A CA 1
ATOM 3505 C C . ASN A 1 421 ? 7.798 23.377 -11.078 1.00 84.06 421 ASN A C 1
ATOM 3507 O O . ASN A 1 421 ? 8.029 24.230 -11.937 1.00 84.06 421 ASN A O 1
ATOM 3511 N N . GLU A 1 422 ? 8.767 22.845 -10.336 1.00 77.44 422 GLU A N 1
ATOM 3512 C CA . GLU A 1 422 ? 10.171 23.213 -10.492 1.00 77.44 422 GLU A CA 1
ATOM 3513 C C . GLU A 1 422 ? 10.758 22.749 -11.834 1.00 77.44 422 GLU A C 1
ATOM 3515 O O . GLU A 1 422 ? 10.449 21.673 -12.355 1.00 77.44 422 GLU A O 1
ATOM 3520 N N . GLN A 1 423 ? 11.641 23.557 -12.433 1.00 65.62 423 GLN A N 1
ATOM 3521 C CA . GLN A 1 423 ? 12.245 23.219 -13.734 1.00 65.62 423 GLN A CA 1
ATOM 3522 C C . GLN A 1 423 ? 13.165 21.995 -13.646 1.00 65.62 423 GLN A C 1
ATOM 3524 O O . GLN A 1 423 ? 13.239 21.214 -14.595 1.00 65.62 423 GLN A O 1
ATOM 3529 N N . ALA A 1 424 ? 13.825 21.817 -12.502 1.00 61.19 424 ALA A N 1
ATOM 3530 C CA . ALA A 1 424 ? 14.815 20.779 -12.251 1.00 61.19 424 ALA A CA 1
ATOM 3531 C C . ALA A 1 424 ? 14.254 19.593 -11.450 1.00 61.19 424 ALA A C 1
ATOM 3533 O O . ALA A 1 424 ? 14.998 19.001 -10.680 1.00 61.19 424 ALA A O 1
ATOM 3534 N N . THR A 1 425 ? 12.968 19.244 -11.595 1.00 60.22 425 THR A N 1
ATOM 3535 C CA . THR A 1 425 ? 12.414 18.026 -10.972 1.00 60.22 425 THR A CA 1
ATOM 3536 C C . THR A 1 425 ? 13.308 16.827 -11.287 1.00 60.22 425 THR A C 1
ATOM 3538 O O . THR A 1 425 ? 13.426 16.425 -12.449 1.00 60.22 425 THR A O 1
ATOM 3541 N N . ILE A 1 426 ? 13.926 16.252 -10.259 1.00 61.34 426 ILE A N 1
ATOM 3542 C CA . ILE A 1 426 ? 14.814 15.101 -10.394 1.00 61.34 426 ILE A CA 1
ATOM 3543 C C . ILE A 1 426 ? 14.090 13.895 -9.803 1.00 61.34 426 ILE A C 1
ATOM 3545 O O . ILE A 1 426 ? 13.855 13.786 -8.601 1.00 61.34 426 ILE A O 1
ATOM 3549 N N . PHE A 1 427 ? 13.722 12.964 -10.675 1.00 66.25 427 PHE A N 1
ATOM 3550 C CA . PHE A 1 427 ? 13.528 11.590 -10.243 1.00 66.25 427 PHE A CA 1
ATOM 3551 C C . PHE A 1 427 ? 14.927 11.016 -9.950 1.00 66.25 427 PHE A C 1
ATOM 3553 O O . PHE A 1 427 ? 15.838 11.213 -10.759 1.00 66.25 427 PHE A O 1
ATOM 3560 N N . THR A 1 428 ? 15.120 10.272 -8.853 1.00 58.94 428 THR A N 1
ATOM 3561 C CA . THR A 1 428 ? 16.422 9.649 -8.505 1.00 58.94 428 THR A CA 1
ATOM 3562 C C . THR A 1 428 ? 16.463 8.126 -8.736 1.00 58.94 428 THR A C 1
ATOM 3564 O O . THR A 1 428 ? 15.475 7.418 -8.531 1.00 58.94 428 THR A O 1
ATOM 3567 N N . ASN A 1 429 ? 17.614 7.608 -9.197 1.00 59.50 429 ASN A N 1
ATOM 3568 C CA . ASN A 1 429 ? 17.833 6.196 -9.553 1.00 59.50 429 ASN A CA 1
ATOM 3569 C C . ASN A 1 429 ? 18.860 5.526 -8.623 1.00 59.50 429 ASN A C 1
ATOM 3571 O O . ASN A 1 429 ? 20.057 5.633 -8.870 1.00 59.50 429 ASN A O 1
ATOM 3575 N N . ASP A 1 430 ? 18.381 4.761 -7.638 1.00 58.66 430 ASP A N 1
ATOM 3576 C CA . ASP A 1 430 ? 19.226 4.010 -6.689 1.00 58.66 430 ASP A CA 1
ATOM 3577 C C . ASP A 1 430 ? 18.890 2.502 -6.636 1.00 58.66 430 ASP A C 1
ATOM 3579 O O . ASP A 1 430 ? 19.161 1.816 -5.653 1.00 58.66 430 ASP A O 1
ATOM 3583 N N . LEU A 1 431 ? 18.268 1.949 -7.686 1.00 63.72 431 LEU A N 1
ATOM 3584 C CA . LEU A 1 431 ? 17.589 0.642 -7.628 1.00 63.72 431 LEU A CA 1
ATOM 3585 C C . LEU A 1 431 ? 18.436 -0.580 -8.050 1.00 63.72 431 LEU A C 1
ATOM 3587 O O . LEU A 1 431 ? 17.893 -1.671 -8.286 1.00 63.72 431 LEU A O 1
ATOM 3591 N N . GLU A 1 432 ? 19.756 -0.450 -8.162 1.00 66.06 432 GLU A N 1
ATOM 3592 C CA . GLU A 1 432 ? 20.628 -1.598 -8.438 1.00 66.06 432 GLU A CA 1
ATOM 3593 C C . GLU A 1 432 ? 20.975 -2.370 -7.159 1.00 66.06 432 GLU A C 1
ATOM 3595 O O . GLU A 1 432 ? 21.146 -1.799 -6.084 1.00 66.06 432 GLU A O 1
ATOM 3600 N N . ALA A 1 433 ? 21.102 -3.698 -7.269 1.00 68.19 433 ALA A N 1
ATOM 3601 C CA . ALA A 1 433 ? 21.600 -4.497 -6.156 1.00 68.19 433 ALA A CA 1
ATOM 3602 C C . ALA A 1 433 ? 23.052 -4.080 -5.834 1.00 68.19 433 ALA A C 1
ATOM 3604 O O . ALA A 1 433 ? 23.886 -4.006 -6.748 1.00 68.19 433 ALA A O 1
ATOM 3605 N N . PRO A 1 434 ? 23.398 -3.850 -4.555 1.00 71.62 434 PRO A N 1
ATOM 3606 C CA . PRO A 1 434 ? 24.774 -3.524 -4.184 1.00 71.62 434 PRO A CA 1
ATOM 3607 C C . PRO A 1 434 ? 25.704 -4.747 -4.218 1.00 71.62 434 PRO A C 1
ATOM 3609 O O . PRO A 1 434 ? 26.922 -4.600 -4.188 1.00 71.62 434 PRO A O 1
ATOM 3612 N N . TYR A 1 435 ? 25.157 -5.961 -4.313 1.00 78.25 435 TYR A N 1
ATOM 3613 C CA . TYR A 1 435 ? 25.918 -7.209 -4.259 1.00 78.25 435 TYR A CA 1
ATOM 3614 C C . TYR A 1 435 ? 26.323 -7.669 -5.663 1.00 78.25 435 TYR A C 1
ATOM 3616 O O . TYR A 1 435 ? 25.492 -8.148 -6.433 1.00 78.25 435 TYR A O 1
ATOM 3624 N N . ARG A 1 436 ? 27.608 -7.503 -6.006 1.00 71.31 436 ARG A N 1
ATOM 3625 C CA . ARG A 1 436 ? 28.139 -7.735 -7.366 1.00 71.31 436 ARG A CA 1
ATOM 3626 C C . ARG A 1 436 ? 29.261 -8.772 -7.445 1.00 71.31 436 ARG A C 1
ATOM 3628 O O . ARG A 1 436 ? 29.659 -9.126 -8.549 1.00 71.31 436 ARG A O 1
ATOM 3635 N N . ALA A 1 437 ? 29.759 -9.283 -6.313 1.00 77.00 437 ALA A N 1
ATOM 3636 C CA . ALA A 1 437 ? 30.910 -10.195 -6.295 1.00 77.00 437 ALA A CA 1
ATOM 3637 C C . ALA A 1 437 ? 30.652 -11.522 -7.037 1.00 77.00 437 ALA A C 1
ATOM 3639 O O . ALA A 1 437 ? 31.556 -12.075 -7.657 1.00 77.00 437 ALA A O 1
ATOM 3640 N N . ASN A 1 438 ? 29.416 -12.029 -6.979 1.00 84.31 438 ASN A N 1
ATOM 3641 C CA . ASN A 1 438 ? 28.946 -13.165 -7.769 1.00 84.31 438 ASN A CA 1
ATOM 3642 C C . ASN A 1 438 ? 27.428 -13.031 -7.992 1.00 84.31 438 ASN A C 1
ATOM 3644 O O . ASN A 1 438 ? 26.662 -13.384 -7.091 1.00 84.31 438 ASN A O 1
ATOM 3648 N N . PRO A 1 439 ? 26.978 -12.537 -9.158 1.00 80.50 439 PRO A N 1
ATOM 3649 C CA . PRO A 1 439 ? 25.563 -12.280 -9.414 1.00 80.50 439 PRO A CA 1
ATOM 3650 C C . PRO A 1 439 ? 24.726 -13.560 -9.531 1.00 80.50 439 PRO A C 1
ATOM 3652 O O . PRO A 1 439 ? 23.504 -13.474 -9.507 1.00 80.50 439 PRO A O 1
ATOM 3655 N N . GLU A 1 440 ? 25.333 -14.746 -9.654 1.00 84.81 440 GLU A N 1
ATOM 3656 C CA . GLU A 1 440 ? 24.602 -16.023 -9.632 1.00 84.81 440 GLU A CA 1
ATOM 3657 C C . GLU A 1 440 ? 24.256 -16.491 -8.219 1.00 84.81 440 GLU A C 1
ATOM 3659 O O . GLU A 1 440 ? 23.305 -17.245 -8.027 1.00 84.81 440 GLU A O 1
ATOM 3664 N N . VAL A 1 441 ? 24.997 -16.020 -7.218 1.00 86.19 441 VAL A N 1
ATOM 3665 C CA . VAL A 1 441 ? 24.783 -16.381 -5.812 1.00 86.19 441 VAL A CA 1
ATOM 3666 C C . VAL A 1 441 ? 24.084 -15.250 -5.069 1.00 86.19 441 VAL A C 1
ATOM 3668 O O . VAL A 1 441 ? 23.097 -15.477 -4.363 1.00 86.19 441 VAL A O 1
ATOM 3671 N N . PHE A 1 442 ? 24.596 -14.031 -5.228 1.00 88.56 442 PHE A N 1
ATOM 3672 C CA . PHE A 1 442 ? 24.124 -12.859 -4.512 1.00 88.56 442 PHE A CA 1
ATOM 3673 C C . PHE A 1 442 ? 23.098 -12.076 -5.320 1.00 88.56 442 PHE A C 1
ATOM 3675 O O . PHE A 1 442 ? 23.188 -11.957 -6.541 1.00 88.56 442 PHE A O 1
ATOM 3682 N N . GLY A 1 443 ? 22.123 -11.526 -4.611 1.00 85.81 443 GLY A N 1
ATOM 3683 C CA . GLY A 1 443 ? 21.002 -10.799 -5.187 1.00 85.81 443 GLY A CA 1
ATOM 3684 C C . GLY A 1 443 ? 19.729 -11.027 -4.388 1.00 85.81 443 GLY A C 1
ATOM 3685 O O . GLY A 1 443 ? 19.711 -11.786 -3.423 1.00 85.81 443 GLY A O 1
ATOM 3686 N N . PHE A 1 444 ? 18.656 -10.363 -4.793 1.00 87.06 444 PHE A N 1
ATOM 3687 C CA . PHE A 1 444 ? 17.357 -10.531 -4.154 1.00 87.06 444 PHE A CA 1
ATOM 3688 C C . PHE A 1 444 ? 16.758 -11.900 -4.503 1.00 87.06 444 PHE A C 1
ATOM 3690 O O . PHE A 1 444 ? 16.786 -12.306 -5.663 1.00 87.06 444 PHE A O 1
ATOM 3697 N N . SER A 1 445 ? 16.180 -12.587 -3.517 1.00 86.44 445 SER A N 1
ATOM 3698 C CA . SER A 1 445 ? 15.493 -13.873 -3.714 1.00 86.44 445 SER A CA 1
ATOM 3699 C C . SER A 1 445 ? 14.154 -13.744 -4.449 1.00 86.44 445 SER A C 1
ATOM 3701 O O . SER A 1 445 ? 13.644 -14.717 -4.994 1.00 86.44 445 SER A O 1
ATOM 3703 N N . SER A 1 446 ? 13.550 -12.553 -4.422 1.00 80.56 446 SER A N 1
ATOM 3704 C CA . SER A 1 446 ? 12.235 -12.256 -4.999 1.00 80.56 446 SER A CA 1
ATOM 3705 C C . SER A 1 446 ? 12.040 -10.749 -5.205 1.00 80.56 446 SER A C 1
ATOM 3707 O O . SER A 1 446 ? 12.746 -9.929 -4.607 1.00 80.56 446 SER A O 1
ATOM 3709 N N . SER A 1 447 ? 11.026 -10.376 -5.991 1.00 75.19 447 SER A N 1
ATOM 3710 C CA . SER A 1 447 ? 10.529 -8.994 -6.128 1.00 75.19 447 SER A CA 1
ATOM 3711 C C . SER A 1 447 ? 10.202 -8.359 -4.773 1.00 75.19 447 SER A C 1
ATOM 3713 O O . SER A 1 447 ? 10.628 -7.247 -4.458 1.00 75.19 447 SER A O 1
ATOM 3715 N N . THR A 1 448 ? 9.524 -9.111 -3.902 1.00 78.50 448 THR A N 1
ATOM 3716 C CA . THR A 1 448 ? 9.176 -8.668 -2.546 1.00 78.50 448 THR A CA 1
ATOM 3717 C C . THR A 1 448 ? 10.415 -8.370 -1.703 1.00 78.50 448 THR A C 1
ATOM 3719 O O . THR A 1 448 ? 10.447 -7.379 -0.972 1.00 78.50 448 THR A O 1
ATOM 3722 N N . ALA A 1 449 ? 11.456 -9.200 -1.815 1.00 84.25 449 ALA A N 1
ATOM 3723 C CA . ALA A 1 449 ? 12.719 -8.990 -1.117 1.00 84.25 449 ALA A CA 1
ATOM 3724 C C . ALA A 1 449 ? 13.435 -7.720 -1.604 1.00 84.25 449 ALA A C 1
ATOM 3726 O O . ALA A 1 449 ? 13.822 -6.889 -0.781 1.00 84.25 449 ALA A O 1
ATOM 3727 N N . ARG A 1 450 ? 13.533 -7.530 -2.928 1.00 83.75 450 ARG A N 1
ATOM 3728 C CA . ARG A 1 450 ? 14.076 -6.315 -3.563 1.00 83.75 450 ARG A CA 1
ATOM 3729 C C . ARG A 1 450 ? 13.394 -5.058 -3.033 1.00 83.75 450 ARG A C 1
ATOM 3731 O O . ARG A 1 450 ? 14.058 -4.126 -2.587 1.00 83.75 450 ARG A O 1
ATOM 3738 N N . ARG A 1 451 ? 12.063 -5.049 -3.024 1.00 79.88 451 ARG A N 1
ATOM 3739 C CA . ARG A 1 451 ? 11.282 -3.917 -2.525 1.00 79.88 451 ARG A CA 1
ATOM 3740 C C . ARG A 1 451 ? 11.554 -3.619 -1.061 1.00 79.88 451 ARG A C 1
ATOM 3742 O O . ARG A 1 451 ? 11.848 -2.481 -0.704 1.00 79.88 451 ARG A O 1
ATOM 3749 N N . ASN A 1 452 ? 11.412 -4.629 -0.208 1.00 85.56 452 ASN A N 1
ATOM 3750 C CA . ASN A 1 452 ? 11.557 -4.441 1.229 1.00 85.56 452 ASN A CA 1
ATOM 3751 C C . ASN A 1 452 ? 12.981 -3.981 1.591 1.00 85.56 452 ASN A C 1
ATOM 3753 O O . ASN A 1 452 ? 13.143 -3.198 2.524 1.00 85.56 452 ASN A O 1
ATOM 3757 N N . TYR A 1 453 ? 13.994 -4.387 0.816 1.00 87.44 453 TYR A N 1
ATOM 3758 C CA . TYR A 1 453 ? 15.350 -3.861 0.939 1.00 87.44 453 TYR A CA 1
ATOM 3759 C C . TYR A 1 453 ? 15.416 -2.353 0.676 1.00 87.44 453 TYR A C 1
ATOM 3761 O O . TYR A 1 453 ? 15.909 -1.617 1.531 1.00 87.44 453 TYR A O 1
ATOM 3769 N N . PHE A 1 454 ? 14.921 -1.884 -0.474 1.00 82.31 454 PHE A N 1
ATOM 3770 C CA . PHE A 1 454 ? 14.996 -0.465 -0.840 1.00 82.31 454 PHE A CA 1
ATOM 3771 C C . PHE A 1 454 ? 14.141 0.413 0.067 1.00 82.31 454 PHE A C 1
ATOM 3773 O O . PHE A 1 454 ? 14.597 1.468 0.497 1.00 82.31 454 PHE A O 1
ATOM 3780 N N . LYS A 1 455 ? 12.951 -0.050 0.460 1.00 82.12 455 LYS A N 1
ATOM 3781 C CA . LYS A 1 455 ? 12.121 0.694 1.411 1.00 82.12 455 LYS A CA 1
ATOM 3782 C C . LYS A 1 455 ? 12.803 0.902 2.760 1.00 82.12 455 LYS A C 1
ATOM 3784 O O . LYS A 1 455 ? 12.665 1.968 3.344 1.00 82.12 455 LYS A O 1
ATOM 3789 N N . SER A 1 456 ? 13.540 -0.090 3.258 1.00 88.00 456 SER A N 1
ATOM 3790 C CA . SER A 1 456 ? 14.259 0.057 4.521 1.00 88.00 456 SER A CA 1
ATOM 3791 C C . SER A 1 456 ? 15.618 0.739 4.367 1.00 88.00 456 SER A C 1
ATOM 3793 O O . SER A 1 456 ? 16.277 0.966 5.376 1.00 88.00 456 SER A O 1
ATOM 3795 N N . ALA A 1 457 ? 16.088 1.004 3.142 1.00 85.31 457 ALA A N 1
ATOM 3796 C CA . ALA A 1 457 ? 17.399 1.608 2.907 1.00 85.31 457 ALA A CA 1
ATOM 3797 C C . ALA A 1 457 ? 17.484 3.030 3.476 1.00 85.31 457 ALA A C 1
ATOM 3799 O O . ALA A 1 457 ? 18.550 3.422 3.940 1.00 85.31 457 ALA A O 1
ATOM 3800 N N . VAL A 1 458 ? 16.350 3.740 3.534 1.00 82.50 458 VAL A N 1
ATOM 3801 C CA . VAL A 1 458 ? 16.246 5.074 4.144 1.00 82.50 458 VAL A CA 1
ATOM 3802 C C . VAL A 1 458 ? 16.708 5.082 5.602 1.00 82.50 458 VAL A C 1
ATOM 3804 O O . VAL A 1 458 ? 17.357 6.025 6.018 1.00 82.50 458 VAL A O 1
ATOM 3807 N N . LEU A 1 459 ? 16.484 3.993 6.350 1.00 89.62 459 LEU A N 1
ATOM 3808 C CA . LEU A 1 459 ? 16.908 3.859 7.752 1.00 89.62 459 LEU A CA 1
ATOM 3809 C C . LEU A 1 459 ? 18.422 3.683 7.915 1.00 89.62 459 LEU A C 1
ATOM 3811 O O . LEU A 1 459 ? 18.937 3.689 9.032 1.00 89.62 459 LEU A O 1
ATOM 3815 N N . PHE A 1 460 ? 19.130 3.431 6.817 1.00 90.81 460 PHE A N 1
ATOM 3816 C CA . PHE A 1 460 ? 20.565 3.178 6.800 1.00 90.81 460 PHE A CA 1
ATOM 3817 C C . PHE A 1 460 ? 21.320 4.232 5.990 1.00 90.81 460 PHE A C 1
ATOM 3819 O O . PHE A 1 460 ? 22.448 3.986 5.559 1.00 90.81 460 PHE A O 1
ATOM 3826 N N . SER A 1 461 ? 20.704 5.396 5.775 1.00 85.44 461 SER A N 1
ATOM 3827 C CA . SER A 1 461 ? 21.385 6.540 5.190 1.00 85.44 461 SER A CA 1
ATOM 3828 C C . SER A 1 461 ? 22.526 6.975 6.108 1.00 85.44 461 SER A C 1
ATOM 3830 O O . SER A 1 461 ? 22.368 7.124 7.316 1.00 85.44 461 SER A O 1
ATOM 3832 N N . THR A 1 462 ? 23.708 7.180 5.535 1.00 84.69 462 THR A N 1
ATOM 3833 C CA . THR A 1 462 ? 24.860 7.744 6.255 1.00 84.69 462 THR A CA 1
ATOM 3834 C C . THR A 1 462 ? 24.970 9.257 6.070 1.00 84.69 462 THR A C 1
ATOM 3836 O O . THR A 1 462 ? 25.947 9.850 6.518 1.00 84.69 462 THR A O 1
ATOM 3839 N N . GLN A 1 463 ? 24.013 9.876 5.369 1.00 83.56 463 GLN A N 1
ATOM 3840 C CA . GLN A 1 463 ? 23.983 11.322 5.111 1.00 83.56 463 GLN A CA 1
ATOM 3841 C C . GLN A 1 463 ? 23.349 12.111 6.262 1.00 83.56 463 GLN A C 1
ATOM 3843 O O . GLN A 1 463 ? 23.511 13.326 6.341 1.00 83.56 463 GLN A O 1
ATOM 3848 N N . GLU A 1 464 ? 22.656 11.428 7.169 1.00 85.56 464 GLU A N 1
ATOM 3849 C CA . GLU A 1 464 ? 21.973 12.023 8.310 1.00 85.56 464 GLU A CA 1
ATOM 3850 C C . GLU A 1 464 ? 22.110 11.140 9.556 1.00 85.56 464 GLU A C 1
ATOM 3852 O O . GLU A 1 464 ? 22.530 9.983 9.489 1.00 85.56 464 GLU A O 1
ATOM 3857 N N . ILE A 1 465 ? 21.801 11.711 10.721 1.00 94.06 465 ILE A N 1
ATOM 3858 C CA . ILE A 1 465 ? 21.722 10.964 11.978 1.00 94.06 465 ILE A CA 1
ATOM 3859 C C . ILE A 1 465 ? 20.245 10.778 12.294 1.00 94.06 465 ILE A C 1
ATOM 3861 O O . ILE A 1 465 ? 19.576 11.747 12.652 1.00 94.06 465 ILE A O 1
ATOM 3865 N N . HIS A 1 466 ? 19.783 9.535 12.224 1.00 95.56 466 HIS A N 1
ATOM 3866 C CA . HIS A 1 466 ? 18.391 9.182 12.476 1.00 95.56 466 HIS A CA 1
ATOM 3867 C C . HIS A 1 466 ? 17.994 9.419 13.935 1.00 95.56 466 HIS A C 1
ATOM 3869 O O . HIS A 1 466 ? 18.822 9.359 14.852 1.00 95.56 466 HIS A O 1
ATOM 3875 N N . GLU A 1 467 ? 16.709 9.587 14.194 1.00 97.38 467 GLU A N 1
ATOM 3876 C CA . GLU A 1 467 ? 16.158 9.641 15.543 1.00 97.38 467 GLU A CA 1
ATOM 3877 C C . GLU A 1 467 ? 15.296 8.412 15.822 1.00 97.38 467 GLU A C 1
ATOM 3879 O O . GLU A 1 467 ? 14.325 8.153 15.126 1.00 97.38 467 GLU A O 1
ATOM 3884 N N . VAL A 1 468 ? 15.618 7.665 16.878 1.00 98.31 468 VAL A N 1
ATOM 3885 C CA . VAL A 1 468 ? 14.786 6.561 17.362 1.00 98.31 468 VAL A CA 1
ATOM 3886 C C . VAL A 1 468 ? 14.186 6.961 18.702 1.00 98.31 468 VAL A C 1
ATOM 3888 O O . VAL A 1 468 ? 14.901 7.133 19.688 1.00 98.31 468 VAL A O 1
ATOM 3891 N N . SER A 1 469 ? 12.864 7.077 18.749 1.00 98.00 469 SER A N 1
ATOM 3892 C CA . SER A 1 469 ? 12.093 7.318 19.965 1.00 98.00 469 SER A CA 1
ATOM 3893 C C . SER A 1 469 ? 11.331 6.057 20.365 1.00 98.00 469 SER A C 1
ATOM 3895 O O . SER A 1 469 ? 10.620 5.460 19.560 1.00 98.00 469 SER A O 1
ATOM 3897 N N . VAL A 1 470 ? 11.480 5.657 21.625 1.00 98.19 470 VAL A N 1
ATOM 3898 C CA . VAL A 1 470 ? 10.797 4.508 22.227 1.00 98.19 470 VAL A CA 1
ATOM 3899 C C . VAL A 1 470 ? 9.848 5.015 23.302 1.00 98.19 470 VAL A C 1
ATOM 3901 O O . VAL A 1 470 ? 10.272 5.752 24.191 1.00 98.19 470 VAL A O 1
ATOM 3904 N N . VAL A 1 471 ? 8.587 4.595 23.249 1.00 98.00 471 VAL A N 1
ATOM 3905 C CA . VAL A 1 471 ? 7.630 4.764 24.350 1.00 98.00 471 VAL A CA 1
ATOM 3906 C C . VAL A 1 471 ? 7.322 3.388 24.922 1.00 98.00 471 VAL A C 1
ATOM 3908 O O . VAL A 1 471 ? 6.917 2.486 24.188 1.00 98.00 471 VAL A O 1
ATOM 3911 N N . ILE A 1 472 ? 7.553 3.205 26.217 1.00 97.56 472 ILE A N 1
ATOM 3912 C CA . ILE A 1 472 ? 7.403 1.914 26.896 1.00 97.56 472 ILE A CA 1
ATOM 3913 C C . ILE A 1 472 ? 6.832 2.112 28.300 1.00 97.56 472 ILE A C 1
ATOM 3915 O O . ILE A 1 472 ? 7.124 3.114 28.949 1.00 97.56 472 ILE A O 1
ATOM 3919 N N . GLN A 1 473 ? 6.029 1.162 28.784 1.00 97.06 473 GLN A N 1
ATOM 3920 C CA . GLN A 1 473 ? 5.578 1.192 30.174 1.00 97.06 473 GLN A CA 1
ATOM 3921 C C . GLN A 1 473 ? 6.771 1.057 31.123 1.00 97.06 473 GLN A C 1
ATOM 3923 O O . GLN A 1 473 ? 7.663 0.230 30.907 1.00 97.06 473 GLN A O 1
ATOM 3928 N N . ARG A 1 474 ? 6.781 1.857 32.187 1.00 96.06 474 ARG A N 1
ATOM 3929 C CA . ARG A 1 474 ? 7.863 1.876 33.172 1.00 96.06 474 ARG A CA 1
ATOM 3930 C C . ARG A 1 474 ? 8.112 0.508 33.795 1.00 96.06 474 ARG A C 1
ATOM 3932 O O . ARG A 1 474 ? 9.257 0.076 33.825 1.00 96.06 474 ARG A O 1
ATOM 3939 N N . ASP A 1 475 ? 7.059 -0.197 34.202 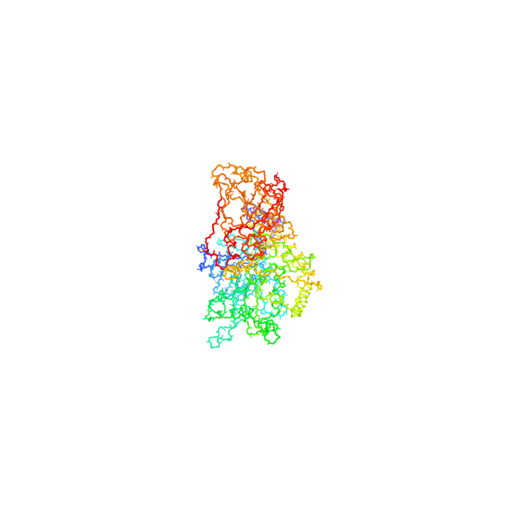1.00 94.81 475 ASP A N 1
ATOM 3940 C CA . ASP A 1 475 ? 7.192 -1.520 34.826 1.00 94.81 475 ASP A CA 1
ATOM 3941 C C . ASP A 1 475 ? 7.867 -2.523 33.882 1.00 94.81 475 ASP A C 1
ATOM 3943 O O . ASP A 1 475 ? 8.702 -3.323 34.302 1.00 94.81 475 ASP A O 1
ATOM 3947 N N . TYR A 1 476 ? 7.579 -2.428 32.578 1.00 95.06 476 TYR A N 1
ATOM 3948 C CA . TYR A 1 476 ? 8.251 -3.240 31.568 1.00 95.06 476 TYR A CA 1
ATOM 3949 C C . TYR A 1 476 ? 9.729 -2.858 31.455 1.00 95.06 476 TYR A C 1
ATOM 3951 O O . TYR A 1 476 ? 10.607 -3.721 31.436 1.00 95.06 476 TYR A O 1
ATOM 3959 N N . PHE A 1 477 ? 10.032 -1.562 31.402 1.00 93.50 477 PHE A N 1
ATOM 3960 C CA . PHE A 1 477 ? 11.413 -1.103 31.313 1.00 93.50 477 PHE A CA 1
ATOM 3961 C C . PHE A 1 477 ? 12.241 -1.507 32.545 1.00 93.50 477 PHE A C 1
ATOM 3963 O O . PHE A 1 477 ? 13.353 -2.018 32.388 1.00 93.50 477 PHE A O 1
ATOM 3970 N N . ASP A 1 478 ? 11.685 -1.358 33.746 1.00 92.19 478 ASP A N 1
ATOM 3971 C CA . ASP A 1 478 ? 12.323 -1.725 35.011 1.00 92.19 478 ASP A CA 1
ATOM 3972 C C . ASP A 1 478 ? 12.561 -3.244 35.098 1.00 92.19 478 ASP A C 1
ATOM 3974 O O . ASP A 1 478 ? 13.688 -3.674 35.366 1.00 92.19 478 ASP A O 1
ATOM 3978 N N . ASP A 1 479 ? 11.565 -4.078 34.778 1.00 90.88 479 ASP A N 1
ATOM 3979 C CA . ASP A 1 479 ? 11.731 -5.540 34.731 1.00 90.88 479 ASP A CA 1
ATOM 3980 C C . ASP A 1 479 ? 12.793 -5.966 33.700 1.00 90.88 479 ASP A C 1
ATOM 3982 O O . ASP A 1 479 ? 13.644 -6.819 33.975 1.00 90.88 479 ASP A O 1
ATOM 3986 N N . MET A 1 480 ? 12.821 -5.330 32.528 1.00 89.94 480 MET A N 1
ATOM 3987 C CA . MET A 1 480 ? 13.850 -5.579 31.520 1.00 89.94 480 MET A CA 1
ATOM 3988 C C . MET A 1 480 ? 15.261 -5.258 32.035 1.00 89.94 480 MET A C 1
ATOM 3990 O O . MET A 1 480 ? 16.198 -6.023 31.776 1.00 89.94 480 MET A O 1
ATOM 3994 N N . VAL A 1 481 ? 15.425 -4.151 32.764 1.00 88.06 481 VAL A N 1
ATOM 3995 C CA . VAL A 1 481 ? 16.700 -3.763 33.388 1.00 88.06 481 VAL A CA 1
ATOM 3996 C C . VAL A 1 481 ? 17.089 -4.744 34.496 1.00 88.06 481 VAL A C 1
ATOM 3998 O O . VAL A 1 481 ? 18.254 -5.134 34.569 1.00 88.06 481 VAL A O 1
ATOM 4001 N N . LEU A 1 482 ? 16.141 -5.210 35.313 1.00 86.50 482 LEU A N 1
ATOM 4002 C CA . LEU A 1 482 ? 16.395 -6.219 36.348 1.00 86.50 482 LEU A CA 1
ATOM 4003 C C . LEU A 1 482 ? 16.856 -7.551 35.736 1.00 86.50 482 LEU A C 1
ATOM 4005 O O . LEU A 1 482 ? 17.870 -8.120 36.155 1.00 86.50 482 LEU A O 1
ATOM 4009 N N . ARG A 1 483 ? 16.184 -8.015 34.675 1.00 83.94 483 ARG A N 1
ATOM 4010 C CA . ARG A 1 483 ? 16.526 -9.258 33.962 1.00 83.94 483 ARG A CA 1
ATOM 4011 C C . ARG A 1 483 ? 17.885 -9.230 33.271 1.00 83.94 483 ARG A C 1
ATOM 4013 O O . ARG A 1 483 ? 18.454 -10.295 33.031 1.00 83.94 483 ARG A O 1
ATOM 4020 N N . LYS A 1 484 ? 18.461 -8.054 32.992 1.00 79.69 484 LYS A N 1
ATOM 4021 C CA . LYS A 1 484 ? 19.843 -7.927 32.482 1.00 79.69 484 LYS A CA 1
ATOM 4022 C C . LYS A 1 484 ? 20.852 -8.674 33.365 1.00 79.69 484 LYS A C 1
ATOM 4024 O O . LYS A 1 484 ? 21.865 -9.166 32.860 1.00 79.69 484 LYS A O 1
ATOM 4029 N N . LEU A 1 485 ? 20.587 -8.757 34.670 1.00 77.19 485 LEU A N 1
ATOM 4030 C CA . LEU A 1 485 ? 21.453 -9.399 35.659 1.00 77.19 485 LEU A CA 1
ATOM 4031 C C . LEU A 1 485 ? 21.094 -10.871 35.932 1.00 77.19 485 LEU A C 1
ATOM 4033 O O . LEU A 1 485 ? 21.781 -11.515 36.723 1.00 77.19 485 LEU A O 1
ATOM 4037 N N . ASP A 1 486 ? 20.087 -11.432 35.251 1.00 75.81 486 ASP A N 1
ATOM 4038 C CA . ASP A 1 486 ? 19.648 -12.818 35.440 1.00 75.81 486 ASP A CA 1
ATOM 4039 C C . ASP A 1 486 ? 20.791 -13.813 35.114 1.00 75.81 486 ASP A C 1
ATOM 4041 O O . ASP A 1 486 ? 21.347 -13.789 34.002 1.00 75.81 486 ASP A O 1
ATOM 4045 N N . PRO A 1 487 ? 21.191 -14.693 36.053 1.00 70.19 487 PRO A N 1
ATOM 4046 C CA . PRO A 1 487 ? 22.240 -15.681 35.815 1.00 70.19 487 PRO A CA 1
ATOM 4047 C C . PRO A 1 487 ? 21.855 -16.749 34.775 1.00 70.19 487 PRO A C 1
ATOM 4049 O O . PRO A 1 487 ? 22.747 -17.275 34.108 1.00 70.19 487 PRO A O 1
ATOM 4052 N N . TYR A 1 488 ? 20.564 -17.040 34.581 1.00 69.81 488 TYR A N 1
ATOM 4053 C CA . TYR A 1 488 ? 20.082 -18.128 33.719 1.00 69.81 488 TYR A CA 1
ATOM 4054 C C . TYR A 1 488 ? 19.922 -17.735 32.243 1.00 69.81 488 TYR A C 1
ATOM 4056 O O . TYR A 1 488 ? 19.764 -18.610 31.393 1.00 69.81 488 TYR A O 1
ATOM 4064 N N . ARG A 1 489 ? 20.005 -16.438 31.904 1.00 67.44 489 ARG A N 1
ATOM 4065 C CA . ARG A 1 489 ? 19.952 -15.866 30.534 1.00 67.44 489 ARG A CA 1
ATOM 4066 C C . ARG A 1 489 ? 18.691 -16.158 29.708 1.00 67.44 489 ARG A C 1
ATOM 4068 O O . ARG A 1 489 ? 18.535 -15.575 28.639 1.00 67.44 489 ARG A O 1
ATOM 4075 N N . TRP A 1 490 ? 17.789 -17.038 30.137 1.00 66.06 490 TRP A N 1
ATOM 4076 C CA . TRP A 1 490 ? 16.574 -17.355 29.378 1.00 66.06 490 TRP A CA 1
ATOM 4077 C C . TRP A 1 490 ? 15.629 -16.159 29.322 1.00 66.06 490 TRP A C 1
ATOM 4079 O O . TRP A 1 490 ? 15.146 -15.803 28.246 1.00 66.06 490 TRP A O 1
ATOM 4089 N N . ASN A 1 491 ? 15.475 -15.460 30.446 1.00 69.81 491 ASN A N 1
ATOM 4090 C CA . ASN A 1 491 ? 14.550 -14.341 30.535 1.00 69.81 491 ASN A CA 1
ATOM 4091 C C . ASN A 1 491 ? 15.091 -13.072 29.863 1.00 69.81 491 ASN A C 1
ATOM 4093 O O . ASN A 1 491 ? 14.302 -12.229 29.462 1.00 69.81 491 ASN A O 1
ATOM 4097 N N . GLU A 1 492 ? 16.404 -12.928 29.632 1.00 72.69 492 GLU A N 1
ATOM 4098 C CA . GLU A 1 492 ? 16.998 -11.727 28.999 1.00 72.69 492 GLU A CA 1
ATOM 4099 C C . GLU A 1 492 ? 16.554 -11.528 27.528 1.00 72.69 492 GLU A C 1
ATOM 4101 O O . GLU A 1 492 ? 16.794 -10.483 26.917 1.00 72.69 492 GLU A O 1
ATOM 4106 N N . ARG A 1 493 ? 15.937 -12.551 26.920 1.00 82.44 493 ARG A N 1
ATOM 4107 C CA . ARG A 1 493 ? 15.551 -12.565 25.500 1.00 82.44 493 ARG A CA 1
ATOM 4108 C C . ARG A 1 493 ? 14.073 -12.285 25.248 1.00 82.44 493 ARG A C 1
ATOM 4110 O O . ARG A 1 493 ? 13.692 -12.236 24.079 1.00 82.44 493 ARG A O 1
ATOM 4117 N N . LEU A 1 494 ? 13.284 -12.086 26.300 1.00 90.00 494 LEU A N 1
ATOM 4118 C CA . LEU A 1 494 ? 11.859 -11.782 26.201 1.00 90.00 494 LEU A CA 1
ATOM 4119 C C . LEU A 1 494 ? 11.655 -10.342 25.718 1.00 90.00 494 LEU A C 1
ATOM 4121 O O . LEU A 1 494 ? 12.341 -9.429 26.186 1.00 90.00 494 LEU A O 1
ATOM 4125 N N . PHE A 1 495 ? 10.741 -10.165 24.766 1.00 94.44 495 PHE A N 1
ATOM 4126 C CA . PHE A 1 495 ? 10.377 -8.872 24.194 1.00 94.44 495 PHE A CA 1
ATOM 4127 C C . PHE A 1 495 ? 9.157 -8.298 24.908 1.00 94.44 495 PHE A C 1
ATOM 4129 O O . PHE A 1 495 ? 8.184 -9.008 25.149 1.00 94.44 495 PHE A O 1
ATOM 4136 N N . MET A 1 496 ? 9.212 -7.005 25.202 1.00 95.31 496 MET A N 1
ATOM 4137 C CA . MET A 1 496 ? 8.111 -6.251 25.797 1.00 95.31 496 MET A CA 1
ATOM 4138 C C . MET A 1 496 ? 7.469 -5.336 24.766 1.00 95.31 496 MET A C 1
ATOM 4140 O O . MET A 1 496 ? 8.152 -4.937 23.820 1.00 95.31 496 MET A O 1
ATOM 4144 N N . PRO A 1 497 ? 6.177 -5.015 24.912 1.00 95.81 497 PRO A N 1
ATOM 4145 C CA . PRO A 1 497 ? 5.494 -4.164 23.958 1.00 95.81 497 PRO A CA 1
ATOM 4146 C C . PRO A 1 497 ? 5.937 -2.709 24.145 1.00 95.81 497 PRO A C 1
ATOM 4148 O O . PRO A 1 497 ? 6.050 -2.207 25.264 1.00 95.81 497 PRO A O 1
ATOM 4151 N N . SER A 1 498 ? 6.180 -2.025 23.034 1.00 96.38 498 SER A N 1
ATOM 4152 C CA . SER A 1 498 ? 6.522 -0.605 23.000 1.00 96.38 498 SER A CA 1
ATOM 4153 C C . SER A 1 498 ? 5.964 0.059 21.744 1.00 96.38 498 SER A C 1
ATOM 4155 O O . SER A 1 498 ? 5.648 -0.615 20.762 1.00 96.38 498 SER A O 1
ATOM 4157 N N . ILE A 1 499 ? 5.929 1.387 21.730 1.00 95.44 499 ILE A N 1
ATOM 4158 C CA . ILE A 1 499 ? 5.748 2.176 20.508 1.00 95.44 499 ILE A CA 1
ATOM 4159 C C . ILE A 1 499 ? 7.131 2.623 20.046 1.00 95.44 499 ILE A C 1
ATOM 4161 O O . ILE A 1 499 ? 7.928 3.118 20.847 1.00 95.44 499 ILE A O 1
ATOM 4165 N N . ILE A 1 500 ? 7.433 2.409 18.769 1.00 96.06 500 ILE A N 1
ATOM 4166 C CA . ILE A 1 500 ? 8.701 2.798 18.159 1.00 96.06 500 ILE A CA 1
ATOM 4167 C C . ILE A 1 500 ? 8.422 3.813 17.066 1.00 96.06 500 ILE A C 1
ATOM 4169 O O . ILE A 1 500 ? 7.673 3.535 16.132 1.00 96.06 500 ILE A O 1
ATOM 4173 N N . THR A 1 501 ? 9.105 4.946 17.154 1.00 95.12 501 THR A N 1
ATOM 4174 C CA . THR A 1 501 ? 9.176 5.938 16.086 1.00 95.12 501 THR A CA 1
ATOM 4175 C C . THR A 1 501 ? 10.622 6.039 15.619 1.00 95.12 501 THR A C 1
ATOM 4177 O O . THR A 1 501 ? 11.515 6.231 16.444 1.00 95.12 501 THR A O 1
ATOM 4180 N N . ILE A 1 502 ? 10.862 5.868 14.319 1.00 93.81 502 ILE A N 1
ATOM 4181 C CA . ILE A 1 502 ? 12.160 6.106 13.680 1.00 93.81 502 ILE A CA 1
ATOM 4182 C C . ILE A 1 502 ? 11.965 7.214 12.653 1.00 93.81 502 ILE A C 1
ATOM 4184 O O . ILE A 1 502 ? 11.208 7.038 11.697 1.00 93.81 502 ILE A O 1
ATOM 4188 N N . ASP A 1 503 ? 12.618 8.347 12.883 1.00 90.50 503 ASP A N 1
ATOM 4189 C CA . ASP A 1 503 ? 12.391 9.603 12.174 1.00 90.50 503 ASP A CA 1
ATOM 4190 C C . ASP A 1 503 ? 10.893 9.949 12.175 1.00 90.50 503 ASP A C 1
ATOM 4192 O O . ASP A 1 503 ? 10.307 10.139 13.242 1.00 90.50 503 ASP A O 1
ATOM 4196 N N . ASN A 1 504 ? 10.250 9.953 11.005 1.00 81.19 504 ASN A N 1
ATOM 4197 C CA . ASN A 1 504 ? 8.828 10.264 10.861 1.00 81.19 504 ASN A CA 1
ATOM 4198 C C . ASN A 1 504 ? 7.936 9.009 10.723 1.00 81.19 504 ASN A C 1
ATOM 4200 O O . ASN A 1 504 ? 6.736 9.125 10.481 1.00 81.19 504 ASN A O 1
ATOM 4204 N N . TYR A 1 505 ? 8.496 7.802 10.863 1.00 85.00 505 TYR A N 1
ATOM 4205 C CA . TYR A 1 505 ? 7.763 6.535 10.764 1.00 85.00 505 TYR A CA 1
ATOM 4206 C C . TYR A 1 505 ? 7.469 5.975 12.151 1.00 85.00 505 TYR A C 1
ATOM 4208 O O . TYR A 1 505 ? 8.391 5.799 12.946 1.00 85.00 505 TYR A O 1
ATOM 4216 N N . SER A 1 506 ? 6.212 5.628 12.436 1.00 88.44 506 SER A N 1
ATOM 4217 C CA . SER A 1 506 ? 5.815 5.094 13.745 1.00 88.44 506 SER A CA 1
ATOM 4218 C C . SER A 1 506 ? 5.053 3.777 13.632 1.00 88.44 506 SER A C 1
ATOM 4220 O O . SER A 1 506 ? 4.268 3.574 12.705 1.00 88.44 506 SER A O 1
ATOM 4222 N N . MET A 1 507 ? 5.306 2.876 14.581 1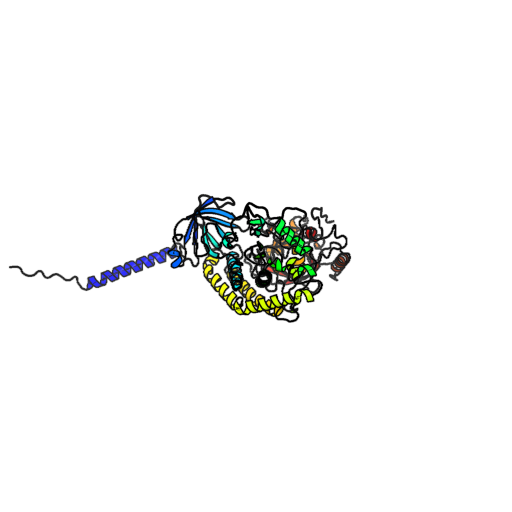.00 88.25 507 MET A N 1
ATOM 4223 C CA . MET A 1 507 ? 4.633 1.586 14.709 1.00 88.25 507 MET A CA 1
ATOM 4224 C C . MET A 1 507 ? 4.459 1.226 16.185 1.00 88.25 507 MET A C 1
ATOM 4226 O O . MET A 1 507 ? 5.387 1.358 16.991 1.00 88.25 507 MET A O 1
ATOM 4230 N N . ASP A 1 508 ? 3.272 0.738 16.530 1.00 90.12 508 ASP A N 1
ATOM 4231 C CA . ASP A 1 508 ? 2.933 0.287 17.875 1.00 90.12 508 ASP A CA 1
ATOM 4232 C C . ASP A 1 508 ? 3.182 -1.218 18.075 1.00 90.12 508 ASP A C 1
ATOM 4234 O O . ASP A 1 508 ? 3.606 -1.939 17.164 1.00 90.12 508 ASP A O 1
ATOM 4238 N N . ASN A 1 509 ? 2.930 -1.705 19.296 1.00 91.50 509 ASN A N 1
ATOM 4239 C CA . ASN A 1 509 ? 3.066 -3.114 19.671 1.00 91.50 509 ASN A CA 1
ATOM 4240 C C . ASN A 1 509 ? 4.402 -3.720 19.205 1.00 91.50 509 ASN A C 1
ATOM 4242 O O . ASN A 1 509 ? 4.438 -4.848 18.732 1.00 91.50 509 ASN A O 1
ATOM 4246 N N . VAL A 1 510 ? 5.505 -2.976 19.227 1.00 95.81 510 VAL A N 1
ATOM 4247 C CA . VAL A 1 510 ? 6.813 -3.456 18.765 1.00 95.81 510 VAL A CA 1
ATOM 4248 C C . VAL A 1 510 ? 7.532 -4.132 19.918 1.00 95.81 510 VAL A C 1
ATOM 4250 O O . VAL A 1 510 ? 7.519 -3.641 21.040 1.00 95.81 510 VAL A O 1
ATOM 4253 N N . GLY A 1 511 ? 8.194 -5.254 19.646 1.00 96.81 511 GLY A N 1
ATOM 4254 C CA . GLY A 1 511 ? 9.009 -5.929 20.645 1.00 96.81 511 GLY A CA 1
ATOM 4255 C C . GLY A 1 511 ? 10.268 -5.131 20.938 1.00 96.81 511 GLY A C 1
ATOM 4256 O O . GLY A 1 511 ? 11.120 -4.994 20.059 1.00 96.81 511 GLY A O 1
ATOM 4257 N N . PHE A 1 512 ? 10.433 -4.689 22.177 1.00 96.81 512 PHE A N 1
ATOM 4258 C CA . PHE A 1 512 ? 11.626 -4.018 22.679 1.00 96.81 512 PHE A CA 1
ATOM 4259 C C . PHE A 1 512 ? 12.309 -4.870 23.742 1.00 96.81 512 PHE A C 1
ATOM 4261 O O . PHE A 1 512 ? 11.655 -5.408 24.637 1.00 96.81 512 PHE A O 1
ATOM 4268 N N . ARG A 1 513 ? 13.632 -5.032 23.637 1.00 93.44 513 ARG A N 1
ATOM 4269 C CA . ARG A 1 513 ? 14.427 -5.664 24.698 1.00 93.44 513 ARG A CA 1
ATOM 4270 C C . ARG A 1 513 ? 15.877 -5.204 24.730 1.00 93.44 513 ARG A C 1
ATOM 4272 O O . ARG A 1 513 ? 16.440 -4.849 23.692 1.00 93.44 513 ARG A O 1
ATOM 4279 N N . ILE A 1 514 ? 16.526 -5.351 25.882 1.00 90.50 514 ILE A N 1
ATOM 4280 C CA . ILE A 1 514 ? 17.985 -5.257 25.998 1.00 90.50 514 ILE A CA 1
ATOM 4281 C C . ILE A 1 514 ? 18.648 -6.413 25.228 1.00 90.50 514 ILE A C 1
ATOM 4283 O O . ILE A 1 514 ? 18.177 -7.554 25.170 1.00 90.50 514 ILE A O 1
ATOM 4287 N N . ARG A 1 515 ? 19.781 -6.100 24.605 1.00 84.06 515 ARG A N 1
ATOM 4288 C CA . ARG A 1 515 ? 20.665 -7.017 23.889 1.00 84.06 515 ARG A CA 1
ATOM 4289 C C . ARG A 1 515 ? 22.045 -6.983 24.542 1.00 84.06 515 ARG A C 1
ATOM 4291 O O . ARG A 1 515 ? 22.668 -5.926 24.553 1.00 84.06 515 ARG A O 1
ATOM 4298 N N . SER A 1 516 ? 22.554 -8.145 24.973 1.00 67.81 516 SER A N 1
ATOM 4299 C CA . SER A 1 516 ? 23.974 -8.580 24.937 1.00 67.81 516 SER A CA 1
ATOM 4300 C C . SER A 1 516 ? 24.362 -9.477 26.123 1.00 67.81 516 SER A C 1
ATOM 4302 O O . SER A 1 516 ? 23.842 -9.330 27.222 1.00 67.81 516 SER A O 1
ATOM 4304 N N . ASN A 1 517 ? 25.367 -10.326 25.867 1.00 56.78 517 ASN A N 1
ATOM 4305 C CA . ASN A 1 517 ? 26.148 -11.106 26.832 1.00 56.78 517 ASN A CA 1
ATOM 4306 C C . ASN A 1 517 ? 27.278 -10.287 27.517 1.00 56.78 517 ASN A C 1
ATOM 4308 O O . ASN A 1 517 ? 27.676 -10.631 28.623 1.00 56.78 517 ASN A O 1
ATOM 4312 N N . TYR A 1 518 ? 27.810 -9.233 26.873 1.00 55.34 518 TYR A N 1
ATOM 4313 C CA . TYR A 1 518 ? 28.984 -8.443 27.321 1.00 55.34 518 TYR A CA 1
ATOM 4314 C C . TYR A 1 518 ? 28.625 -7.070 27.936 1.00 55.34 518 TYR A C 1
ATOM 4316 O O . TYR A 1 518 ? 29.439 -6.482 28.644 1.00 55.34 518 TYR A O 1
ATOM 4324 N N . ASN A 1 519 ? 27.404 -6.560 27.712 1.00 56.91 519 ASN A N 1
ATOM 4325 C CA . ASN A 1 519 ? 26.973 -5.234 28.200 1.00 56.91 519 ASN A CA 1
ATOM 4326 C C . ASN A 1 519 ? 26.648 -5.193 29.703 1.00 56.91 519 ASN A C 1
ATOM 4328 O O . ASN A 1 519 ? 26.349 -4.122 30.222 1.00 56.91 519 ASN A O 1
ATOM 4332 N N . ARG A 1 520 ? 26.706 -6.320 30.430 1.00 63.62 520 ARG A N 1
ATOM 4333 C CA . ARG A 1 520 ? 26.437 -6.335 31.883 1.00 63.62 520 ARG A CA 1
ATOM 4334 C C . ARG A 1 520 ? 27.370 -5.400 32.655 1.00 63.62 520 ARG A C 1
ATOM 4336 O O . ARG A 1 520 ? 26.940 -4.782 33.619 1.00 63.62 520 ARG A O 1
ATOM 4343 N N . ASN A 1 521 ? 28.604 -5.259 32.175 1.00 68.50 521 ASN A N 1
ATOM 4344 C CA . ASN A 1 521 ? 29.639 -4.456 32.822 1.00 68.50 521 ASN A CA 1
ATOM 4345 C C . ASN A 1 521 ? 29.673 -2.999 32.339 1.00 68.50 521 ASN A C 1
ATOM 4347 O O . ASN A 1 521 ? 30.452 -2.211 32.869 1.00 68.50 521 ASN A O 1
ATOM 4351 N N . TYR A 1 522 ? 28.865 -2.637 31.336 1.00 76.12 522 TYR A N 1
ATOM 4352 C CA . TYR A 1 522 ? 28.847 -1.290 30.775 1.00 76.12 522 TYR A CA 1
ATOM 4353 C C . TYR A 1 522 ? 27.533 -0.575 31.113 1.00 76.12 522 TYR A C 1
ATOM 4355 O O . TYR A 1 522 ? 26.459 -1.182 31.044 1.00 76.12 522 TYR A O 1
ATOM 4363 N N . PRO A 1 523 ? 27.593 0.726 31.450 1.00 79.44 523 PRO A N 1
ATOM 4364 C CA . PRO A 1 523 ? 26.414 1.497 31.842 1.00 79.44 523 PRO A CA 1
ATOM 4365 C C . PRO A 1 523 ? 25.457 1.767 30.673 1.00 79.44 523 PRO A C 1
ATOM 4367 O O . PRO A 1 523 ? 24.304 2.116 30.900 1.00 79.44 523 PRO A O 1
ATOM 4370 N N . LYS A 1 524 ? 25.919 1.615 29.425 1.00 87.88 524 LYS A N 1
ATOM 4371 C CA . LYS A 1 524 ? 25.135 1.890 28.219 1.00 87.88 524 LYS A CA 1
ATOM 4372 C C . LYS A 1 524 ? 24.693 0.594 27.541 1.00 87.88 524 LYS A C 1
ATOM 4374 O O . LYS A 1 524 ? 25.514 -0.144 26.993 1.00 87.88 524 LYS A O 1
ATOM 4379 N N . ASP A 1 525 ? 23.392 0.338 27.571 1.00 89.25 525 ASP A N 1
ATOM 4380 C CA . ASP A 1 525 ? 22.783 -0.877 27.035 1.00 89.25 525 ASP A CA 1
ATOM 4381 C C . ASP A 1 525 ? 22.523 -0.805 25.541 1.00 89.25 525 ASP A C 1
ATOM 4383 O O . ASP A 1 525 ? 22.146 0.229 25.021 1.00 89.25 525 ASP A O 1
ATOM 4387 N N . SER A 1 526 ? 22.695 -1.927 24.843 1.00 91.69 526 SER A N 1
ATOM 4388 C CA . SER A 1 526 ? 22.215 -2.083 23.465 1.00 91.69 526 SER A CA 1
ATOM 4389 C C . SER A 1 526 ? 20.810 -2.667 23.476 1.00 91.69 526 SER A C 1
ATOM 4391 O O . SER A 1 526 ? 20.478 -3.441 24.370 1.00 91.69 526 SER A O 1
ATOM 4393 N N . PHE A 1 527 ? 20.019 -2.379 22.449 1.00 94.50 527 PHE A N 1
ATOM 4394 C CA . PHE A 1 527 ? 18.632 -2.826 22.355 1.00 94.50 527 PHE A CA 1
ATOM 4395 C C . PHE A 1 527 ? 18.365 -3.571 21.049 1.00 94.50 527 PHE A C 1
ATOM 4397 O O . PHE A 1 527 ? 19.094 -3.441 20.060 1.00 94.50 527 PHE A O 1
ATOM 4404 N N . LYS A 1 528 ? 17.311 -4.383 21.053 1.00 95.62 528 LYS A N 1
ATOM 4405 C CA . LYS A 1 528 ? 16.782 -5.059 19.872 1.00 95.62 528 LYS A CA 1
ATOM 4406 C C . LYS A 1 528 ? 15.305 -4.727 19.714 1.00 95.62 528 LYS A C 1
ATOM 4408 O O . LYS A 1 528 ? 14.547 -4.844 20.673 1.00 95.62 528 LYS A O 1
ATOM 4413 N N . LEU A 1 529 ? 14.937 -4.368 18.489 1.00 97.31 529 LEU A N 1
ATOM 4414 C CA . LEU A 1 529 ? 13.571 -4.099 18.057 1.00 97.31 529 LEU A CA 1
ATOM 4415 C C . LEU A 1 529 ? 13.080 -5.299 17.240 1.00 97.31 529 LEU A C 1
ATOM 4417 O O . LEU A 1 529 ? 13.807 -5.792 16.369 1.00 97.31 529 LEU A O 1
ATOM 4421 N N . LYS A 1 530 ? 11.869 -5.790 17.500 1.00 96.56 530 LYS A N 1
ATOM 4422 C CA . LYS A 1 530 ? 11.227 -6.868 16.737 1.00 96.56 530 LYS A CA 1
ATOM 4423 C C . LYS A 1 530 ? 9.793 -6.472 16.400 1.00 96.56 530 LYS A C 1
ATOM 4425 O O . LYS A 1 530 ? 8.894 -6.575 17.222 1.00 96.56 530 LYS A O 1
ATOM 4430 N N . PHE A 1 531 ? 9.592 -6.062 15.154 1.00 94.88 531 PHE A N 1
ATOM 4431 C CA . PHE A 1 531 ? 8.296 -5.629 14.627 1.00 94.88 531 PHE A CA 1
ATOM 4432 C C . PHE A 1 531 ? 7.335 -6.801 14.417 1.00 94.88 531 PHE A C 1
ATOM 4434 O O . PHE A 1 531 ? 6.131 -6.634 14.552 1.00 94.88 531 PHE A O 1
ATOM 4441 N N . SER A 1 532 ? 7.873 -7.998 14.163 1.00 94.25 532 SER A N 1
ATOM 4442 C CA . SER A 1 532 ? 7.095 -9.238 13.997 1.00 94.25 532 SER A CA 1
ATOM 4443 C C . SER A 1 532 ? 7.020 -10.090 15.269 1.00 94.25 532 SER A C 1
ATOM 4445 O O . SER A 1 532 ? 7.147 -11.315 15.210 1.00 94.25 532 SER A O 1
ATOM 4447 N N . GLU A 1 533 ? 6.965 -9.455 16.443 1.00 95.50 533 GLU A N 1
ATOM 4448 C CA . GLU A 1 533 ? 6.760 -10.175 17.702 1.00 95.50 533 GLU A CA 1
ATOM 4449 C C . GLU A 1 533 ? 5.280 -10.490 17.883 1.00 95.50 533 GLU A C 1
ATOM 4451 O O . GLU A 1 533 ? 4.459 -9.580 17.885 1.00 95.50 533 GLU A O 1
ATOM 4456 N N . THR A 1 534 ? 4.958 -11.774 18.011 1.00 94.56 534 THR A N 1
ATOM 4457 C CA . THR A 1 534 ? 3.581 -12.247 18.192 1.00 94.56 534 THR A CA 1
ATOM 4458 C C . THR A 1 534 ? 3.253 -12.504 19.649 1.00 94.56 534 THR A C 1
ATOM 4460 O O . THR A 1 534 ? 2.088 -12.640 19.980 1.00 94.56 534 THR A O 1
ATOM 4463 N N . GLU A 1 535 ? 4.258 -12.593 20.515 1.00 95.00 535 GLU A N 1
ATOM 4464 C CA . GLU A 1 535 ? 4.071 -12.873 21.931 1.00 95.00 535 GLU A CA 1
ATOM 4465 C C . GLU A 1 535 ? 4.903 -11.889 22.756 1.00 95.00 535 GLU A C 1
ATOM 4467 O O . GLU A 1 535 ? 6.135 -11.920 22.748 1.00 95.00 535 GLU A O 1
ATOM 4472 N N . PHE A 1 536 ? 4.216 -10.980 23.445 1.00 95.06 536 PHE A N 1
ATOM 4473 C CA . PHE A 1 536 ? 4.830 -9.992 24.323 1.00 95.06 536 PHE A CA 1
ATOM 4474 C C . PHE A 1 536 ? 4.821 -10.479 25.756 1.00 95.06 536 PHE A C 1
ATOM 4476 O O . PHE A 1 536 ? 3.782 -10.894 26.259 1.00 95.06 536 PHE A O 1
ATOM 4483 N N . TYR A 1 537 ? 5.955 -10.356 26.428 1.00 94.00 537 TYR A N 1
ATOM 4484 C CA . TYR A 1 537 ? 6.050 -10.574 27.861 1.00 94.00 537 TYR A CA 1
ATOM 4485 C C . TYR A 1 537 ? 5.606 -9.316 28.612 1.00 94.00 537 TYR A C 1
ATOM 4487 O O . TYR A 1 537 ? 6.063 -8.219 28.287 1.00 94.00 537 TYR A O 1
ATOM 4495 N N . LEU A 1 538 ? 4.734 -9.479 29.607 1.00 91.88 538 LEU A N 1
ATOM 4496 C CA . LEU A 1 538 ? 4.168 -8.380 30.399 1.00 91.88 538 LEU A CA 1
ATOM 4497 C C . LEU A 1 538 ? 4.705 -8.325 31.842 1.00 91.88 538 LEU A C 1
ATOM 4499 O O . LEU A 1 538 ? 4.243 -7.500 32.622 1.00 91.88 538 LEU A O 1
ATOM 4503 N N . GLY A 1 539 ? 5.656 -9.194 32.206 1.00 86.88 539 GLY A N 1
ATOM 4504 C CA . GLY A 1 539 ? 6.075 -9.399 33.600 1.00 86.88 539 GLY A CA 1
ATOM 4505 C C . GLY A 1 539 ? 5.383 -10.603 34.248 1.00 86.88 539 GLY A C 1
ATOM 4506 O O . GLY A 1 539 ? 4.377 -11.090 33.739 1.00 86.88 539 GLY A O 1
ATOM 4507 N N . ASP A 1 540 ? 5.951 -11.123 35.339 1.00 85.25 540 ASP A N 1
ATOM 4508 C CA . ASP A 1 540 ? 5.382 -12.197 36.173 1.00 85.25 540 ASP A CA 1
ATOM 4509 C C . ASP A 1 540 ? 4.839 -13.429 35.416 1.00 85.25 540 ASP A C 1
ATOM 4511 O O . ASP A 1 540 ? 3.788 -13.974 35.751 1.00 85.25 540 ASP A O 1
ATOM 4515 N N . ASN A 1 541 ? 5.556 -13.899 34.386 1.00 84.19 541 ASN A N 1
ATOM 4516 C CA . ASN A 1 541 ? 5.116 -15.003 33.507 1.00 84.19 541 ASN A CA 1
ATOM 4517 C C . ASN A 1 541 ? 3.789 -14.748 32.757 1.00 84.19 541 ASN A C 1
ATOM 4519 O O . ASN A 1 541 ? 3.168 -15.695 32.274 1.00 84.19 541 ASN A O 1
ATOM 4523 N N . SER A 1 542 ? 3.373 -13.489 32.621 1.00 91.06 542 SER A N 1
ATOM 4524 C CA . SER A 1 542 ? 2.214 -13.067 31.835 1.00 91.06 542 SER A CA 1
ATOM 4525 C C . SER A 1 542 ? 2.606 -12.701 30.401 1.00 91.06 542 SER A C 1
ATOM 4527 O O . SER A 1 542 ? 3.671 -12.120 30.158 1.00 91.06 542 SER A O 1
ATOM 4529 N N . TYR A 1 543 ? 1.730 -13.029 29.445 1.00 93.25 543 TYR A N 1
ATOM 4530 C CA . TYR A 1 543 ? 1.968 -12.841 28.015 1.00 93.25 543 TYR A CA 1
ATOM 4531 C C . TYR A 1 543 ? 0.744 -12.276 27.286 1.00 93.25 543 TYR A C 1
ATOM 4533 O O . TYR A 1 543 ? -0.390 -12.679 27.543 1.00 93.25 543 TYR A O 1
ATOM 4541 N N . LYS A 1 544 ? 0.987 -11.393 26.312 1.00 93.31 544 LYS A N 1
ATOM 4542 C CA . LYS A 1 544 ? -0.004 -10.911 25.338 1.00 93.31 544 LYS A CA 1
ATOM 4543 C C . LYS A 1 544 ? 0.313 -11.497 23.967 1.00 93.31 544 LYS A C 1
ATOM 4545 O O . LYS A 1 544 ? 1.349 -11.175 23.387 1.00 93.31 544 LYS A O 1
ATOM 4550 N N . ASN A 1 545 ? -0.592 -12.319 23.443 1.00 94.06 545 ASN A N 1
ATOM 4551 C CA . ASN A 1 545 ? -0.494 -12.841 22.083 1.00 94.06 545 ASN A CA 1
ATOM 4552 C C . ASN A 1 545 ? -1.166 -11.886 21.083 1.00 94.06 545 ASN A C 1
ATOM 4554 O O . ASN A 1 545 ? -2.303 -11.472 21.291 1.00 94.06 545 ASN A O 1
ATOM 4558 N N . ILE A 1 546 ? -0.448 -11.559 20.009 1.00 88.31 546 ILE A N 1
ATOM 4559 C CA . ILE A 1 546 ? -0.887 -10.764 18.853 1.00 88.31 546 ILE A CA 1
ATOM 4560 C C . ILE A 1 546 ? -0.469 -11.529 17.583 1.00 88.31 546 ILE A C 1
ATOM 4562 O O . ILE A 1 546 ? 0.580 -11.239 16.994 1.00 88.31 546 ILE A O 1
ATOM 4566 N N . PRO A 1 547 ? -1.203 -12.589 17.190 1.00 86.62 547 PRO A N 1
ATOM 4567 C CA . PRO A 1 547 ? -0.865 -13.414 16.027 1.00 86.62 547 PRO A CA 1
ATOM 4568 C C . PRO A 1 547 ? -0.747 -12.622 14.718 1.00 86.62 547 PRO A C 1
ATOM 4570 O O . PRO A 1 547 ? 0.032 -13.000 13.841 1.00 86.62 547 PRO A O 1
ATOM 4573 N N . GLU A 1 548 ? -1.470 -11.509 14.614 1.00 80.25 548 GLU A N 1
ATOM 4574 C CA . GLU A 1 548 ? -1.488 -10.589 13.474 1.00 80.25 548 GLU A CA 1
ATOM 4575 C C . GLU A 1 548 ? -0.080 -10.041 13.175 1.00 80.25 548 GLU A C 1
ATOM 4577 O O . GLU A 1 548 ? 0.297 -9.847 12.021 1.00 80.25 548 GLU A O 1
ATOM 4582 N N . ASN A 1 549 ? 0.782 -9.931 14.194 1.00 87.75 549 ASN A N 1
ATOM 4583 C CA . ASN A 1 549 ? 2.150 -9.441 14.029 1.00 87.75 549 ASN A CA 1
ATOM 4584 C C . ASN A 1 549 ? 3.082 -10.404 13.273 1.00 87.75 549 ASN A C 1
ATOM 4586 O O . ASN A 1 549 ? 4.212 -10.024 12.947 1.00 87.75 549 ASN A O 1
ATOM 4590 N N . LYS A 1 550 ? 2.681 -11.655 13.002 1.00 87.38 550 LYS A N 1
ATOM 4591 C CA . LYS A 1 550 ? 3.570 -12.706 12.464 1.00 87.38 550 LYS A CA 1
ATOM 4592 C C . LYS A 1 550 ? 4.328 -12.262 11.216 1.00 87.38 550 LYS A C 1
ATOM 4594 O O . LYS A 1 550 ? 5.526 -12.557 11.089 1.00 87.38 550 LYS A O 1
ATOM 4599 N N . ASP A 1 551 ? 3.659 -11.526 10.333 1.00 83.69 551 ASP A N 1
ATOM 4600 C CA . ASP A 1 551 ? 4.230 -11.023 9.087 1.00 83.69 551 ASP A CA 1
ATOM 4601 C C . ASP A 1 551 ? 4.394 -9.507 9.012 1.00 83.69 551 ASP A C 1
ATOM 4603 O O . ASP A 1 551 ? 4.874 -8.988 8.005 1.00 83.69 551 ASP A O 1
ATOM 4607 N N . ARG A 1 552 ? 4.209 -8.819 10.140 1.00 87.62 552 ARG A N 1
ATOM 4608 C CA . ARG A 1 552 ? 4.407 -7.377 10.246 1.00 87.62 552 ARG A CA 1
ATOM 4609 C C . ARG A 1 552 ? 5.856 -6.967 9.965 1.00 87.62 552 ARG A C 1
ATOM 4611 O O . ARG A 1 552 ? 6.814 -7.681 10.305 1.00 87.62 552 ARG A O 1
ATOM 4618 N N . ARG A 1 553 ? 6.030 -5.826 9.296 1.00 88.25 553 ARG A N 1
ATOM 4619 C CA . ARG A 1 553 ? 7.329 -5.273 8.878 1.00 88.25 553 ARG A CA 1
ATOM 4620 C C . ARG A 1 553 ? 7.357 -3.765 9.098 1.00 88.25 553 ARG A C 1
ATOM 4622 O O . ARG A 1 553 ? 6.405 -3.083 8.749 1.00 88.25 553 ARG A O 1
ATOM 4629 N N . PHE A 1 554 ? 8.487 -3.240 9.555 1.00 88.81 554 PHE A N 1
ATOM 4630 C CA . PHE A 1 554 ? 8.759 -1.803 9.575 1.00 88.81 554 PHE A CA 1
ATOM 4631 C C . PHE A 1 554 ? 9.635 -1.449 8.376 1.00 88.81 554 PHE A C 1
ATOM 4633 O O . PHE A 1 554 ? 10.785 -1.887 8.297 1.00 88.81 554 PHE A O 1
ATOM 4640 N N . LEU A 1 555 ? 9.060 -0.750 7.392 1.00 85.06 555 LEU A N 1
ATOM 4641 C CA . LEU A 1 555 ? 9.700 -0.445 6.102 1.00 85.06 555 LEU A CA 1
ATOM 4642 C C . LEU A 1 555 ? 10.297 -1.670 5.384 1.00 85.06 555 LEU A C 1
ATOM 4644 O O . LEU A 1 555 ? 11.245 -1.549 4.623 1.00 85.06 555 LEU A O 1
ATOM 4648 N N . GLY A 1 556 ? 9.737 -2.862 5.609 1.00 87.38 556 GLY A N 1
ATOM 4649 C CA . GLY A 1 556 ? 10.232 -4.123 5.045 1.00 87.38 556 GLY A CA 1
ATOM 4650 C C . GLY A 1 556 ? 11.066 -4.973 6.011 1.00 87.38 556 GLY A C 1
ATOM 4651 O O . GLY A 1 556 ? 11.237 -6.166 5.779 1.00 87.38 556 GLY A O 1
ATOM 4652 N N . LEU A 1 557 ? 11.519 -4.425 7.142 1.00 92.12 557 LEU A N 1
ATOM 4653 C CA . LEU A 1 557 ? 12.317 -5.156 8.130 1.00 92.12 557 LEU A CA 1
ATOM 4654 C C . LEU A 1 557 ? 11.466 -5.826 9.205 1.00 92.12 557 LEU A C 1
ATOM 4656 O O . LEU A 1 557 ? 10.502 -5.265 9.720 1.00 92.12 557 LEU A O 1
ATOM 4660 N N . ARG A 1 558 ? 11.878 -7.026 9.621 1.00 94.94 558 ARG A N 1
ATOM 4661 C CA . ARG A 1 558 ? 11.288 -7.729 10.773 1.00 94.94 558 ARG A CA 1
ATOM 4662 C C . ARG A 1 558 ? 11.864 -7.271 12.103 1.00 94.94 558 ARG A C 1
ATOM 4664 O O . ARG A 1 558 ? 11.191 -7.397 13.131 1.00 94.94 558 ARG A O 1
ATOM 4671 N N . ARG A 1 559 ? 13.130 -6.848 12.094 1.00 95.50 559 ARG A N 1
ATOM 4672 C CA . ARG A 1 559 ? 13.954 -6.589 13.277 1.00 95.50 559 ARG A CA 1
ATOM 4673 C C . ARG A 1 559 ? 15.029 -5.555 12.973 1.00 95.50 559 ARG A C 1
ATOM 4675 O O . ARG A 1 559 ? 15.547 -5.506 11.862 1.00 95.50 559 ARG A O 1
ATOM 4682 N N . LEU A 1 560 ? 15.399 -4.805 14.002 1.00 96.88 560 LEU A N 1
ATOM 4683 C CA . LEU A 1 560 ? 16.505 -3.849 14.003 1.00 96.88 560 LEU A CA 1
ATOM 4684 C C . LEU A 1 560 ? 17.288 -3.975 15.310 1.00 96.88 560 LEU A C 1
ATOM 4686 O O . LEU A 1 560 ? 16.787 -4.499 16.309 1.00 96.88 560 LEU A O 1
ATOM 4690 N N . ASN A 1 561 ? 18.526 -3.494 15.320 1.00 96.00 561 ASN A N 1
ATOM 4691 C CA . ASN A 1 561 ? 19.342 -3.443 16.526 1.00 96.00 561 ASN A CA 1
ATOM 4692 C C . ASN A 1 561 ? 19.895 -2.034 16.742 1.00 96.00 561 ASN A C 1
ATOM 4694 O O . ASN A 1 561 ? 20.401 -1.416 15.811 1.00 96.00 561 ASN A O 1
ATOM 4698 N N . LEU A 1 562 ? 19.871 -1.587 17.996 1.00 95.94 562 LEU A N 1
ATOM 4699 C CA . LEU A 1 562 ? 20.471 -0.339 18.459 1.00 95.94 562 LEU A CA 1
ATOM 4700 C C . LEU A 1 562 ? 21.709 -0.695 19.277 1.00 95.94 562 LEU A C 1
ATOM 4702 O O . LEU A 1 562 ? 21.594 -1.203 20.395 1.00 95.94 562 LEU A O 1
ATOM 4706 N N . ARG A 1 563 ? 22.906 -0.493 18.725 1.00 92.62 563 ARG A N 1
ATOM 4707 C CA . ARG A 1 563 ? 24.154 -0.900 19.385 1.00 92.62 563 ARG A CA 1
ATOM 4708 C C . ARG A 1 563 ? 24.814 0.274 20.085 1.00 92.62 563 ARG A C 1
ATOM 4710 O O . ARG A 1 563 ? 25.065 1.309 19.480 1.00 92.62 563 ARG A O 1
ATOM 4717 N N . ALA A 1 564 ? 25.116 0.076 21.364 1.00 91.94 564 ALA A N 1
ATOM 4718 C CA . ALA A 1 564 ? 25.730 1.086 22.222 1.00 91.94 564 ALA A CA 1
ATOM 4719 C C . ALA A 1 564 ? 27.212 1.337 21.910 1.00 91.94 564 ALA A C 1
ATOM 4721 O O . ALA A 1 564 ? 27.727 2.375 22.317 1.00 91.94 564 ALA A O 1
ATOM 4722 N N . ALA A 1 565 ? 27.872 0.377 21.243 1.00 88.44 565 ALA A N 1
ATOM 4723 C CA . ALA A 1 565 ? 29.298 0.389 20.913 1.00 88.44 565 ALA A CA 1
ATOM 4724 C C . ALA A 1 565 ? 30.207 0.791 22.105 1.00 88.44 565 ALA A C 1
ATOM 4726 O O . ALA A 1 565 ? 31.042 1.681 21.971 1.00 88.44 565 ALA A O 1
ATOM 4727 N N . PRO A 1 566 ? 30.078 0.155 23.291 1.00 84.38 566 PRO A N 1
ATOM 4728 C CA . PRO A 1 566 ? 30.687 0.660 24.530 1.00 84.38 566 PRO A CA 1
ATOM 4729 C C . PRO A 1 566 ? 32.224 0.666 24.531 1.00 84.38 566 PRO A C 1
ATOM 4731 O O . PRO A 1 566 ? 32.830 1.362 25.339 1.00 84.38 566 PRO A O 1
ATOM 4734 N N . THR A 1 567 ? 32.853 -0.114 23.649 1.00 85.69 567 THR A N 1
ATOM 4735 C CA . THR A 1 567 ? 34.312 -0.202 23.493 1.00 85.69 567 THR A CA 1
ATOM 4736 C C . THR A 1 567 ? 34.831 0.507 22.242 1.00 85.69 567 THR A C 1
ATOM 4738 O O . THR A 1 567 ? 36.041 0.587 22.060 1.00 85.69 567 THR A O 1
ATOM 4741 N N . ASP A 1 568 ? 33.945 0.992 21.368 1.00 88.62 568 ASP A N 1
ATOM 4742 C CA . ASP A 1 568 ? 34.309 1.712 20.148 1.00 88.62 568 ASP A CA 1
ATOM 4743 C C . ASP A 1 568 ? 33.912 3.184 20.278 1.00 88.62 568 ASP A C 1
ATOM 4745 O O . ASP A 1 568 ? 32.830 3.602 19.870 1.00 88.62 568 ASP A O 1
ATOM 4749 N N . PHE A 1 569 ? 34.822 3.983 20.833 1.00 83.75 569 PHE A N 1
ATOM 4750 C CA . PHE A 1 569 ? 34.614 5.421 21.021 1.00 83.75 569 PHE A CA 1
ATOM 4751 C C . PHE A 1 569 ? 34.430 6.190 19.709 1.00 83.75 569 PHE A C 1
ATOM 4753 O O . PHE A 1 569 ? 33.919 7.306 19.735 1.00 83.75 569 PHE A O 1
ATOM 4760 N N . SER A 1 570 ? 34.843 5.615 18.575 1.00 90.88 570 SER A N 1
ATOM 4761 C CA . SER A 1 570 ? 34.697 6.263 17.273 1.00 90.88 570 SER A CA 1
ATOM 4762 C C . SER A 1 570 ? 33.289 6.122 16.700 1.00 90.88 570 SER A C 1
ATOM 4764 O O . SER A 1 570 ? 32.883 6.970 15.915 1.00 90.88 570 SER A O 1
ATOM 4766 N N . PHE A 1 571 ? 32.547 5.064 17.059 1.00 90.75 571 PHE A N 1
ATOM 4767 C CA . PHE A 1 571 ? 31.341 4.629 16.337 1.00 90.75 571 PHE A CA 1
ATOM 4768 C C . PHE A 1 571 ? 31.578 4.382 14.830 1.00 90.75 571 PHE A C 1
ATOM 4770 O O . PHE A 1 571 ? 30.622 4.335 14.057 1.00 90.75 571 PHE A O 1
ATOM 4777 N N . MET A 1 572 ? 32.835 4.232 14.398 1.00 92.38 572 MET A N 1
ATOM 4778 C CA . MET A 1 572 ? 33.217 4.101 12.990 1.00 92.38 572 MET A CA 1
ATOM 4779 C C . MET A 1 572 ? 33.766 2.722 12.649 1.00 92.38 572 MET A C 1
ATOM 4781 O O . MET A 1 572 ? 33.757 2.366 11.475 1.00 92.38 572 MET A O 1
ATOM 4785 N N . ASN A 1 573 ? 34.254 1.932 13.612 1.00 93.06 573 ASN A N 1
ATOM 4786 C CA . ASN A 1 573 ? 34.962 0.692 13.279 1.00 93.06 573 ASN A CA 1
ATOM 4787 C C . ASN A 1 573 ? 34.029 -0.333 12.622 1.00 93.06 573 ASN A C 1
ATOM 4789 O O . ASN A 1 573 ? 34.370 -0.909 11.589 1.00 93.06 573 ASN A O 1
ATOM 4793 N N . GLU A 1 574 ? 32.830 -0.526 13.180 1.00 91.12 574 GLU A N 1
ATOM 4794 C CA . GLU A 1 574 ? 31.834 -1.433 12.595 1.00 91.12 574 GLU A CA 1
ATOM 4795 C C . GLU A 1 574 ? 31.317 -0.911 11.242 1.00 91.12 574 GLU A C 1
ATOM 4797 O O . GLU A 1 574 ? 31.184 -1.683 10.294 1.00 91.12 574 GLU A O 1
ATOM 4802 N N . VAL A 1 575 ? 31.109 0.405 11.128 1.00 92.69 575 VAL A N 1
ATOM 4803 C CA . VAL A 1 575 ? 30.657 1.055 9.888 1.00 92.69 575 VAL A CA 1
ATOM 4804 C C . VAL A 1 575 ? 31.686 0.892 8.774 1.00 92.69 575 VAL A C 1
ATOM 4806 O O . VAL A 1 575 ? 31.364 0.394 7.701 1.00 92.69 575 VAL A O 1
ATOM 4809 N N . THR A 1 576 ? 32.944 1.230 9.055 1.00 93.25 576 THR A N 1
ATOM 4810 C CA . THR A 1 576 ? 34.060 1.103 8.108 1.00 93.25 576 THR A CA 1
ATOM 4811 C C . THR A 1 576 ? 34.237 -0.347 7.671 1.00 93.25 576 THR A C 1
ATOM 4813 O O . THR A 1 576 ? 34.437 -0.619 6.489 1.00 93.25 576 THR A O 1
ATOM 4816 N N . GLY A 1 577 ? 34.114 -1.291 8.610 1.00 93.56 577 GLY A N 1
ATOM 4817 C CA . GLY A 1 577 ? 34.153 -2.717 8.310 1.00 93.56 577 GLY A CA 1
ATOM 4818 C C . GLY A 1 577 ? 33.088 -3.122 7.291 1.00 93.56 577 GLY A C 1
ATOM 4819 O O . GLY A 1 577 ? 33.420 -3.756 6.293 1.00 93.56 577 GLY A O 1
ATOM 4820 N N . TYR A 1 578 ? 31.827 -2.733 7.493 1.00 92.56 578 TYR A N 1
ATOM 4821 C CA . TYR A 1 578 ? 30.753 -3.069 6.554 1.00 92.56 578 TYR A CA 1
ATOM 4822 C C . TYR A 1 578 ? 30.849 -2.323 5.217 1.00 92.56 578 TYR A C 1
ATOM 4824 O O . TYR A 1 578 ? 30.573 -2.929 4.182 1.00 92.56 578 TYR A O 1
ATOM 4832 N N . GLU A 1 579 ? 31.324 -1.076 5.195 1.00 89.75 579 GLU A N 1
ATOM 4833 C CA . GLU A 1 579 ? 31.570 -0.352 3.940 1.00 89.75 579 GLU A CA 1
ATOM 4834 C C . GLU A 1 579 ? 32.660 -1.027 3.086 1.00 89.75 579 GLU A C 1
ATOM 4836 O O . GLU A 1 579 ? 32.539 -1.072 1.863 1.00 89.75 579 GLU A O 1
ATOM 4841 N N . ILE A 1 580 ? 33.676 -1.655 3.692 1.00 92.44 580 ILE A N 1
ATOM 4842 C CA . ILE A 1 580 ? 34.648 -2.467 2.935 1.00 92.44 580 ILE A CA 1
ATOM 4843 C C . ILE A 1 580 ? 33.949 -3.648 2.245 1.00 92.44 580 ILE A C 1
ATOM 4845 O O . ILE A 1 580 ? 34.172 -3.883 1.059 1.00 92.44 580 ILE A O 1
ATOM 4849 N N . TYR A 1 581 ? 33.075 -4.379 2.946 1.00 91.50 581 TYR A N 1
ATOM 4850 C CA . TYR A 1 581 ? 32.332 -5.496 2.341 1.00 91.50 581 TYR A CA 1
ATOM 4851 C C . TYR A 1 581 ? 31.406 -5.029 1.213 1.00 91.50 581 TYR A C 1
ATOM 4853 O O . TYR A 1 581 ? 31.310 -5.701 0.184 1.00 91.50 581 TYR A O 1
ATOM 4861 N N . LYS A 1 582 ? 30.777 -3.863 1.380 1.00 87.94 582 LYS A N 1
ATOM 4862 C CA . LYS A 1 582 ? 29.960 -3.212 0.352 1.00 87.94 582 LYS A CA 1
ATOM 4863 C C . LYS A 1 582 ? 30.760 -2.915 -0.911 1.00 87.94 582 LYS A C 1
ATOM 4865 O O . LYS A 1 582 ? 30.329 -3.290 -1.995 1.00 87.94 582 LYS A O 1
ATOM 4870 N N . ILE A 1 583 ? 31.944 -2.309 -0.775 1.00 88.31 583 ILE A N 1
ATOM 4871 C CA . ILE A 1 583 ? 32.857 -2.028 -1.900 1.00 88.31 583 ILE A CA 1
ATOM 4872 C C . ILE A 1 583 ? 33.262 -3.325 -2.607 1.00 88.31 583 ILE A C 1
ATOM 4874 O O . ILE A 1 583 ? 33.335 -3.371 -3.833 1.00 88.31 583 ILE A O 1
ATOM 4878 N N . LEU A 1 584 ? 33.488 -4.394 -1.842 1.00 89.56 584 LEU A N 1
ATOM 4879 C CA . LEU A 1 584 ? 33.803 -5.717 -2.382 1.00 89.56 584 LEU A CA 1
ATOM 4880 C C . LEU A 1 584 ? 32.587 -6.426 -3.005 1.00 89.56 584 LEU A C 1
ATOM 4882 O O . LEU A 1 584 ? 32.750 -7.497 -3.584 1.00 89.56 584 LEU A O 1
ATOM 4886 N N . GLY A 1 585 ? 31.379 -5.863 -2.899 1.00 87.00 585 GLY A N 1
ATOM 4887 C CA . GLY A 1 585 ? 30.149 -6.449 -3.428 1.00 87.00 585 GLY A CA 1
ATOM 4888 C C . GLY A 1 585 ? 29.711 -7.723 -2.701 1.00 87.00 585 GLY A C 1
ATOM 4889 O O . GLY A 1 585 ? 29.060 -8.569 -3.319 1.00 87.00 585 GLY A O 1
ATOM 4890 N N . ILE A 1 586 ? 30.088 -7.877 -1.427 1.00 89.94 586 ILE A N 1
ATOM 4891 C CA . ILE A 1 586 ? 29.777 -9.030 -0.571 1.00 89.94 586 ILE A CA 1
ATOM 4892 C C . ILE A 1 586 ? 28.604 -8.668 0.354 1.00 89.94 586 ILE A C 1
ATOM 4894 O O . ILE A 1 586 ? 28.575 -7.548 0.868 1.00 89.94 586 ILE A O 1
ATOM 4898 N N . PRO A 1 587 ? 27.661 -9.594 0.624 1.00 91.25 587 PRO A N 1
ATOM 4899 C CA . PRO A 1 587 ? 26.628 -9.400 1.636 1.00 91.25 587 PRO A CA 1
ATOM 4900 C C . PRO A 1 587 ? 27.169 -8.862 2.960 1.00 91.25 587 PRO A C 1
ATOM 4902 O O . PRO A 1 587 ? 28.076 -9.439 3.562 1.00 91.25 587 PRO A O 1
ATOM 4905 N N . HIS A 1 588 ? 26.578 -7.772 3.432 1.00 91.75 588 HIS A N 1
ATOM 4906 C CA . HIS A 1 588 ? 26.933 -7.126 4.688 1.00 91.75 588 HIS A CA 1
ATOM 4907 C C . HIS A 1 588 ? 25.687 -6.547 5.348 1.00 91.75 588 HIS A C 1
ATOM 4909 O O . HIS A 1 588 ? 24.724 -6.175 4.676 1.00 91.75 588 HIS A O 1
ATOM 4915 N N . THR A 1 589 ? 25.729 -6.430 6.671 1.00 92.31 589 THR A N 1
ATOM 4916 C CA . THR A 1 589 ? 24.713 -5.717 7.447 1.00 92.31 589 THR A CA 1
ATOM 4917 C C . THR A 1 589 ? 24.706 -4.241 7.049 1.00 92.31 589 THR A C 1
ATOM 4919 O O . THR A 1 589 ? 25.771 -3.622 6.990 1.00 92.31 589 THR A O 1
ATOM 4922 N N . ARG A 1 590 ? 23.533 -3.654 6.800 1.00 93.56 590 ARG A N 1
ATOM 4923 C CA . ARG A 1 590 ? 23.413 -2.195 6.661 1.00 93.56 590 ARG A CA 1
ATOM 4924 C C . ARG A 1 590 ? 23.450 -1.505 8.021 1.00 93.56 590 ARG A C 1
ATOM 4926 O O . ARG A 1 590 ? 22.967 -2.051 9.020 1.00 93.56 590 ARG A O 1
ATOM 4933 N N . ILE A 1 591 ? 24.055 -0.323 8.061 1.00 94.75 591 ILE A N 1
ATOM 4934 C CA . ILE A 1 591 ? 24.363 0.383 9.301 1.00 94.75 591 ILE A CA 1
ATOM 4935 C C . ILE A 1 591 ? 24.301 1.900 9.110 1.00 94.75 591 ILE A C 1
ATOM 4937 O O . ILE A 1 591 ? 24.753 2.412 8.092 1.00 94.75 591 ILE A O 1
ATOM 4941 N N . SER A 1 592 ? 23.769 2.599 10.107 1.00 95.50 592 SER A N 1
ATOM 4942 C CA . SER A 1 592 ? 23.749 4.063 10.219 1.00 95.50 592 SER A CA 1
ATOM 4943 C C . SER A 1 592 ? 23.888 4.484 11.686 1.00 95.50 592 SER A C 1
ATOM 4945 O O . SER A 1 592 ? 24.025 3.643 12.587 1.00 95.50 592 SER A O 1
ATOM 4947 N N . TRP A 1 593 ? 23.863 5.790 11.947 1.00 97.06 593 TRP A N 1
ATOM 4948 C CA . TRP A 1 593 ? 23.870 6.342 13.300 1.00 97.06 593 TRP A CA 1
ATOM 4949 C C . TRP A 1 593 ? 22.488 6.817 13.705 1.00 97.06 593 TRP A C 1
ATOM 4951 O O . TRP A 1 593 ? 21.735 7.346 12.892 1.00 97.06 593 TRP A O 1
ATOM 4961 N N . THR A 1 594 ? 22.180 6.680 14.993 1.00 97.56 594 THR A N 1
ATOM 4962 C CA . THR A 1 594 ? 20.923 7.178 15.540 1.00 97.56 594 THR A CA 1
ATOM 4963 C C . THR A 1 594 ? 21.051 7.761 16.941 1.00 97.56 594 THR A C 1
ATOM 4965 O O . THR A 1 594 ? 21.821 7.275 17.771 1.00 97.56 594 THR A O 1
ATOM 4968 N N . LYS A 1 595 ? 20.266 8.798 17.228 1.00 98.12 595 LYS A N 1
ATOM 4969 C CA . LYS A 1 595 ? 19.993 9.281 18.582 1.00 98.12 595 LYS A CA 1
ATOM 4970 C C . LYS A 1 595 ? 18.852 8.462 19.175 1.00 98.12 595 LYS A C 1
ATOM 4972 O O . LYS A 1 595 ? 17.769 8.425 18.603 1.00 98.12 595 LYS A O 1
ATOM 4977 N N . LEU A 1 596 ? 19.078 7.841 20.332 1.00 97.94 596 LEU A N 1
ATOM 4978 C CA . LEU A 1 596 ? 18.028 7.103 21.036 1.00 97.94 596 LEU A CA 1
ATOM 4979 C C . LEU A 1 596 ? 17.373 7.975 22.105 1.00 97.94 596 LEU A C 1
ATOM 4981 O O . LEU A 1 596 ? 18.064 8.524 22.967 1.00 97.94 596 LEU A O 1
ATOM 4985 N N . TYR A 1 597 ? 16.047 8.011 22.101 1.00 98.38 597 TYR A N 1
ATOM 4986 C CA . TYR A 1 597 ? 15.222 8.603 23.142 1.00 98.38 597 TYR A CA 1
ATOM 4987 C C . TYR A 1 597 ? 14.276 7.560 23.737 1.00 98.38 597 TYR A C 1
ATOM 4989 O O . TYR A 1 597 ? 13.707 6.753 23.005 1.00 98.38 597 TYR A O 1
ATOM 4997 N N . ILE A 1 598 ? 14.093 7.579 25.057 1.00 98.06 598 ILE A N 1
ATOM 4998 C CA . ILE A 1 598 ? 13.144 6.699 25.753 1.00 98.06 598 ILE A CA 1
ATOM 4999 C C . ILE A 1 598 ? 12.201 7.552 26.599 1.00 98.06 598 ILE A C 1
ATOM 5001 O O . ILE A 1 598 ? 12.654 8.376 27.389 1.00 98.06 598 ILE A O 1
ATOM 5005 N N . THR A 1 599 ? 10.902 7.343 26.420 1.00 98.38 599 THR A N 1
ATOM 5006 C CA . THR A 1 599 ? 9.824 7.893 27.247 1.00 98.38 599 THR A CA 1
ATOM 5007 C C . THR A 1 599 ? 9.200 6.739 28.019 1.00 98.38 599 THR A C 1
ATOM 5009 O O . THR A 1 599 ? 8.875 5.710 27.423 1.00 98.38 599 THR A O 1
ATOM 5012 N N . GLU A 1 600 ? 9.042 6.901 29.329 1.00 98.00 600 GLU A N 1
ATOM 5013 C CA . GLU A 1 600 ? 8.414 5.889 30.179 1.00 98.00 600 GLU A CA 1
ATOM 5014 C C . GLU A 1 600 ? 7.000 6.358 30.543 1.00 98.00 600 GLU A C 1
ATOM 5016 O O . GLU A 1 600 ? 6.816 7.501 30.981 1.00 98.00 600 GLU A O 1
ATOM 5021 N N . ILE A 1 601 ? 6.011 5.486 30.347 1.00 97.62 601 ILE A N 1
ATOM 5022 C CA . ILE A 1 601 ? 4.591 5.735 30.646 1.00 97.62 601 ILE A CA 1
ATOM 5023 C C . ILE A 1 601 ? 4.078 4.805 31.754 1.00 97.62 601 ILE A C 1
ATOM 5025 O O . ILE A 1 601 ? 4.686 3.767 32.021 1.00 97.62 601 ILE A O 1
ATOM 5029 N N . ASP A 1 602 ? 2.986 5.174 32.417 1.00 95.31 602 ASP A N 1
ATOM 5030 C CA . ASP A 1 602 ? 2.232 4.262 33.284 1.00 95.31 602 ASP A CA 1
ATOM 5031 C C . ASP A 1 602 ? 1.270 3.367 32.473 1.00 95.31 602 ASP A C 1
ATOM 5033 O O . ASP A 1 602 ? 1.182 3.462 31.247 1.00 95.31 602 ASP A O 1
ATOM 5037 N N . GLU A 1 603 ? 0.546 2.484 33.164 1.00 89.94 603 GLU A N 1
ATOM 5038 C CA . GLU A 1 603 ? -0.467 1.591 32.575 1.00 89.94 603 GLU A CA 1
ATOM 5039 C C . GLU A 1 603 ? -1.634 2.328 31.892 1.00 89.94 603 GLU A C 1
ATOM 5041 O O . GLU A 1 603 ? -2.295 1.763 31.023 1.00 89.94 603 GLU A O 1
ATOM 5046 N N . ASN A 1 604 ? -1.864 3.594 32.253 1.00 88.00 604 ASN A N 1
ATOM 5047 C CA . ASN A 1 604 ? -2.913 4.446 31.696 1.00 88.00 604 ASN A CA 1
ATOM 5048 C C . ASN A 1 604 ? -2.397 5.324 30.541 1.00 88.00 604 ASN A C 1
ATOM 5050 O O . ASN A 1 604 ? -3.154 6.119 29.991 1.00 88.00 604 ASN A O 1
ATOM 5054 N N . GLY A 1 605 ? -1.117 5.199 30.171 1.00 87.69 605 GLY A N 1
ATOM 5055 C CA . GLY A 1 605 ? -0.492 5.972 29.100 1.00 87.69 605 GLY A CA 1
ATOM 5056 C C . GLY A 1 605 ? 0.064 7.335 29.519 1.00 87.69 605 GLY A C 1
ATOM 5057 O O . GLY A 1 605 ? 0.587 8.058 28.669 1.00 87.69 605 GLY A O 1
ATOM 5058 N N . ASN A 1 606 ? 0.012 7.703 30.801 1.00 93.62 606 ASN A N 1
ATOM 5059 C CA . ASN A 1 606 ? 0.557 8.979 31.258 1.00 93.62 606 ASN A CA 1
ATOM 5060 C C . ASN A 1 606 ? 2.081 8.925 31.308 1.00 93.62 606 ASN A C 1
ATOM 5062 O O . ASN A 1 606 ? 2.673 7.962 31.792 1.00 93.62 606 ASN A O 1
ATOM 5066 N N . ILE A 1 607 ? 2.731 10.002 30.871 1.00 95.31 607 ILE A N 1
ATOM 5067 C CA . ILE A 1 607 ? 4.188 10.132 30.926 1.00 95.31 607 ILE A CA 1
ATOM 5068 C C . ILE A 1 607 ? 4.640 10.200 32.391 1.00 95.31 607 ILE A C 1
ATOM 5070 O O . ILE A 1 607 ? 4.451 11.214 33.061 1.00 95.31 607 ILE A O 1
ATOM 5074 N N . VAL A 1 608 ? 5.300 9.142 32.870 1.00 97.31 608 VAL A N 1
ATOM 5075 C CA . VAL A 1 608 ? 5.958 9.113 34.190 1.00 97.31 608 VAL A CA 1
ATOM 5076 C C . VAL A 1 608 ? 7.411 9.558 34.108 1.00 97.31 608 VAL A C 1
ATOM 5078 O O . VAL A 1 608 ? 7.966 10.071 35.082 1.00 97.31 608 VAL A O 1
ATOM 5081 N N . LYS A 1 609 ? 8.027 9.399 32.934 1.00 96.31 609 LYS A N 1
ATOM 5082 C CA . LYS A 1 609 ? 9.340 9.950 32.634 1.00 96.31 609 LYS A CA 1
ATOM 5083 C C . LYS A 1 609 ? 9.361 10.502 31.214 1.00 96.31 609 LYS A C 1
ATOM 5085 O O . LYS A 1 609 ? 9.144 9.742 30.267 1.00 96.31 609 LYS A O 1
ATOM 5090 N N . PRO A 1 610 ? 9.618 11.809 31.049 1.00 96.12 610 PRO A N 1
ATOM 5091 C CA . PRO A 1 610 ? 9.610 12.429 29.736 1.00 96.12 610 PRO A CA 1
ATOM 5092 C C . PRO A 1 610 ? 10.750 11.897 28.870 1.00 96.12 610 PRO A C 1
ATOM 5094 O O . PRO A 1 610 ? 11.710 11.309 29.370 1.00 96.12 610 PRO A O 1
ATOM 5097 N N . LYS A 1 611 ? 10.636 12.161 27.566 1.00 94.81 611 LYS A N 1
ATOM 5098 C CA . LYS A 1 611 ? 11.593 11.794 26.520 1.00 94.81 611 LYS A CA 1
ATOM 5099 C C . LYS A 1 611 ? 13.044 12.060 26.944 1.00 94.81 611 LYS A C 1
ATOM 5101 O O . LYS A 1 611 ? 13.521 13.193 26.921 1.00 94.81 611 LYS A O 1
ATOM 5106 N N . GLU A 1 612 ? 13.757 10.997 27.305 1.00 97.00 612 GLU A N 1
ATOM 5107 C CA . GLU A 1 612 ? 15.130 11.045 27.803 1.00 97.00 612 GLU A CA 1
ATOM 5108 C C . GLU A 1 612 ? 16.110 10.615 26.711 1.00 97.00 612 GLU A C 1
ATOM 5110 O O . GLU A 1 612 ? 16.008 9.513 26.170 1.00 97.00 612 GLU A O 1
ATOM 5115 N N . TYR A 1 613 ? 17.103 11.455 26.421 1.00 97.44 613 TYR A N 1
ATOM 5116 C CA . TYR A 1 613 ? 18.176 11.112 25.492 1.00 97.44 613 TYR A CA 1
ATOM 5117 C C . TYR A 1 613 ? 19.140 10.083 26.100 1.00 97.44 613 TYR A C 1
ATOM 5119 O O . TYR A 1 613 ? 19.782 10.337 27.117 1.00 97.44 613 TYR A O 1
ATOM 5127 N N . LYS A 1 614 ? 19.294 8.930 25.440 1.00 95.06 614 LYS A N 1
ATOM 5128 C CA . LYS A 1 614 ? 20.166 7.817 25.862 1.00 95.06 614 LYS A CA 1
ATOM 5129 C C . LYS A 1 614 ? 21.532 7.799 25.168 1.00 95.06 614 LYS A C 1
ATOM 5131 O O . LYS A 1 614 ? 22.336 6.896 25.418 1.00 95.06 614 LYS A O 1
ATOM 5136 N N . GLY A 1 615 ? 21.809 8.767 24.297 1.00 94.25 615 GLY A N 1
ATOM 5137 C CA . GLY A 1 615 ? 23.067 8.880 23.557 1.00 94.25 615 GLY A CA 1
ATOM 5138 C C . GLY A 1 615 ? 22.981 8.435 22.093 1.00 94.25 615 GLY A C 1
ATOM 5139 O O . GLY A 1 615 ? 21.917 8.076 21.592 1.00 94.25 615 GLY A O 1
ATOM 5140 N N . LEU A 1 616 ? 24.140 8.444 21.427 1.00 95.31 616 LEU A N 1
ATOM 5141 C CA . LEU A 1 616 ? 24.327 7.982 20.047 1.00 95.31 616 LEU A CA 1
ATOM 5142 C C . LEU A 1 616 ? 24.447 6.452 19.982 1.00 95.31 616 LEU A C 1
ATOM 5144 O O . LEU A 1 616 ? 25.142 5.859 20.804 1.00 95.31 616 LEU A O 1
ATOM 5148 N N . TYR A 1 617 ? 23.810 5.816 19.012 1.00 96.00 617 TYR A N 1
ATOM 5149 C CA . TYR A 1 617 ? 23.822 4.373 18.779 1.00 96.00 617 TYR A CA 1
ATOM 5150 C C . TYR A 1 617 ? 24.135 4.077 17.316 1.00 96.00 617 TYR A C 1
ATOM 5152 O O . TYR A 1 617 ? 23.914 4.916 16.446 1.00 96.00 617 TYR A O 1
ATOM 5160 N N . LEU A 1 618 ? 24.604 2.860 17.045 1.00 95.94 618 LEU A N 1
ATOM 5161 C CA . LEU A 1 618 ? 24.602 2.309 15.691 1.00 95.94 618 LEU A CA 1
ATOM 5162 C C . LEU A 1 618 ? 23.254 1.632 15.443 1.00 95.94 618 LEU A C 1
ATOM 5164 O O . LEU A 1 618 ? 22.909 0.668 16.138 1.00 95.94 618 LEU A O 1
ATOM 5168 N N . LEU A 1 619 ? 22.504 2.125 14.464 1.00 97.00 619 LEU A N 1
ATOM 5169 C CA . LEU A 1 619 ? 21.308 1.470 13.956 1.00 97.00 619 LEU A CA 1
ATOM 5170 C C . LEU A 1 619 ? 21.751 0.417 12.940 1.00 97.00 619 LEU A C 1
ATOM 5172 O O . LEU A 1 619 ? 22.352 0.739 11.923 1.00 97.00 619 LEU A O 1
ATOM 5176 N N . THR A 1 620 ? 21.512 -0.858 13.243 1.00 95.69 620 THR A N 1
ATOM 5177 C CA . THR A 1 620 ? 22.009 -1.981 12.432 1.00 95.69 620 THR A CA 1
ATOM 5178 C C . THR A 1 620 ? 20.887 -2.916 12.018 1.00 95.69 620 THR A C 1
ATOM 5180 O O . THR A 1 620 ? 20.038 -3.298 12.834 1.00 95.69 620 THR A O 1
ATOM 5183 N N . GLU A 1 621 ? 20.929 -3.332 10.756 1.00 95.44 621 GLU A N 1
ATOM 5184 C CA . GLU A 1 621 ? 20.107 -4.417 10.230 1.00 95.44 621 GLU A CA 1
ATOM 5185 C C . GLU A 1 621 ? 20.338 -5.713 11.035 1.00 95.44 621 GLU A C 1
ATOM 5187 O O . GLU A 1 621 ? 21.427 -5.976 11.557 1.00 95.44 621 GLU A O 1
ATOM 5192 N N . ASP A 1 622 ? 19.295 -6.522 11.220 1.00 94.06 622 ASP A N 1
ATOM 5193 C CA . ASP A 1 622 ? 19.437 -7.836 11.853 1.00 94.06 622 ASP A CA 1
ATOM 5194 C C . ASP A 1 622 ? 19.745 -8.889 10.784 1.00 94.06 622 ASP A C 1
ATOM 5196 O O . ASP A 1 622 ? 19.072 -8.954 9.760 1.00 94.06 622 ASP A O 1
ATOM 5200 N N . ILE A 1 623 ? 20.730 -9.750 11.039 1.00 92.88 623 ILE A N 1
ATOM 5201 C CA . ILE A 1 623 ? 21.001 -10.904 10.175 1.00 92.88 623 ILE A CA 1
ATOM 5202 C C . ILE A 1 623 ? 19.977 -11.992 10.521 1.00 92.88 623 ILE A C 1
ATOM 5204 O O . ILE A 1 623 ? 20.150 -12.744 11.483 1.00 92.88 623 ILE A O 1
ATOM 5208 N N . ASP A 1 624 ? 18.878 -12.031 9.772 1.00 91.81 624 ASP A N 1
ATOM 5209 C CA . ASP A 1 624 ? 17.797 -13.009 9.899 1.00 91.81 624 ASP A CA 1
ATOM 5210 C C . ASP A 1 624 ? 17.308 -13.505 8.519 1.00 91.81 624 ASP A C 1
ATOM 5212 O O . ASP A 1 624 ? 17.972 -13.307 7.503 1.00 91.81 624 ASP A O 1
ATOM 5216 N N . LYS A 1 625 ? 16.146 -14.172 8.457 1.00 91.31 625 LYS A N 1
ATOM 5217 C CA . LYS A 1 625 ? 15.563 -14.627 7.179 1.00 91.31 625 LYS A CA 1
ATOM 5218 C C . LYS A 1 625 ? 15.345 -13.479 6.186 1.00 91.31 625 LYS A C 1
ATOM 5220 O O . LYS A 1 625 ? 15.437 -13.687 4.983 1.00 91.31 625 LYS A O 1
ATOM 5225 N N . THR A 1 626 ? 15.047 -12.279 6.675 1.00 92.56 626 THR A N 1
ATOM 5226 C CA . THR A 1 626 ? 14.864 -11.075 5.856 1.00 92.56 626 THR A CA 1
ATOM 5227 C C . THR A 1 626 ? 16.179 -10.701 5.180 1.00 92.56 626 THR A C 1
ATOM 5229 O O . THR A 1 626 ? 16.218 -10.534 3.966 1.00 92.56 626 THR A O 1
ATOM 5232 N N . PHE A 1 627 ? 17.274 -10.689 5.946 1.00 93.38 627 PHE A N 1
ATOM 5233 C CA . PHE A 1 627 ? 18.617 -10.456 5.418 1.00 93.38 627 PHE A CA 1
ATOM 5234 C C . PHE A 1 627 ? 18.988 -11.465 4.325 1.00 93.38 627 PHE A C 1
ATOM 5236 O O . PHE A 1 627 ? 19.476 -11.070 3.270 1.00 93.38 627 PHE A O 1
ATOM 5243 N N . LEU A 1 628 ? 18.720 -12.760 4.538 1.00 92.88 628 LEU A N 1
ATOM 5244 C CA . LEU A 1 628 ? 19.008 -13.787 3.530 1.00 92.88 628 LEU A CA 1
ATOM 5245 C C . LEU A 1 628 ? 18.253 -13.532 2.222 1.00 92.88 628 LEU A C 1
ATOM 5247 O O . LEU A 1 628 ? 18.857 -13.561 1.156 1.00 92.88 628 LEU A O 1
ATOM 5251 N N . ASN A 1 629 ? 16.962 -13.204 2.313 1.00 91.12 629 ASN A N 1
ATOM 5252 C CA . ASN A 1 629 ? 16.145 -12.863 1.148 1.00 91.12 629 ASN A CA 1
ATOM 5253 C C . ASN A 1 629 ? 16.686 -11.651 0.375 1.00 91.12 629 ASN A C 1
ATOM 5255 O O . ASN A 1 629 ? 16.551 -11.580 -0.843 1.00 91.12 629 ASN A O 1
ATOM 5259 N N . TYR A 1 630 ? 17.302 -10.691 1.063 1.00 90.19 630 TYR A N 1
ATOM 5260 C CA . TYR A 1 630 ? 17.852 -9.500 0.416 1.00 90.19 630 TYR A CA 1
ATOM 5261 C C . TYR A 1 630 ? 19.183 -9.739 -0.293 1.00 90.19 630 TYR A C 1
ATOM 5263 O O . TYR A 1 630 ? 19.527 -9.004 -1.214 1.00 90.19 630 TYR A O 1
ATOM 5271 N N . ASN A 1 631 ? 19.944 -10.728 0.169 1.00 90.62 631 ASN A N 1
ATOM 5272 C CA . ASN A 1 631 ? 21.351 -10.875 -0.182 1.00 90.62 631 ASN A CA 1
ATOM 5273 C C . ASN A 1 631 ? 21.641 -12.112 -1.040 1.00 90.62 631 ASN A C 1
ATOM 5275 O O . ASN A 1 631 ? 22.677 -12.141 -1.703 1.00 90.62 631 ASN A O 1
ATOM 5279 N N . PHE A 1 632 ? 20.770 -13.125 -1.033 1.00 90.69 632 PHE A N 1
ATOM 5280 C CA . PHE A 1 632 ? 20.979 -14.391 -1.734 1.00 90.69 632 PHE A CA 1
ATOM 5281 C C . PHE A 1 632 ? 19.808 -14.726 -2.659 1.00 90.69 632 PHE A C 1
ATOM 5283 O O . PHE A 1 632 ? 18.657 -14.759 -2.222 1.00 90.69 632 PHE A O 1
ATOM 5290 N N . LYS A 1 633 ? 20.117 -15.089 -3.914 1.00 88.25 633 LYS A N 1
ATOM 5291 C CA . LYS A 1 633 ? 19.119 -15.593 -4.876 1.00 88.25 633 LYS A CA 1
ATOM 5292 C C . LYS A 1 633 ? 18.394 -16.837 -4.348 1.00 88.25 633 LYS A C 1
ATOM 5294 O O . LYS A 1 633 ? 17.209 -17.012 -4.603 1.00 88.25 633 LYS A O 1
ATOM 5299 N N . ASN A 1 634 ? 19.098 -17.675 -3.583 1.00 90.31 634 ASN A N 1
ATOM 5300 C CA . ASN A 1 634 ? 18.523 -18.804 -2.857 1.00 90.31 634 ASN A CA 1
ATOM 5301 C C . ASN A 1 634 ? 18.691 -18.608 -1.334 1.00 90.31 634 ASN A C 1
ATOM 5303 O O . ASN A 1 634 ? 19.803 -18.777 -0.824 1.00 90.31 634 ASN A O 1
ATOM 5307 N N . PRO A 1 635 ? 17.614 -18.268 -0.601 1.00 90.31 635 PRO A N 1
ATOM 5308 C CA . PRO A 1 635 ? 17.666 -17.989 0.831 1.00 90.31 635 PRO A CA 1
ATOM 5309 C C . PRO A 1 635 ? 17.457 -19.226 1.727 1.00 90.31 635 PRO A C 1
ATOM 5311 O O . PRO A 1 635 ? 17.565 -19.092 2.945 1.00 90.31 635 PRO A O 1
ATOM 5314 N N . GLU A 1 636 ? 17.189 -20.420 1.177 1.00 89.94 636 GLU A N 1
ATOM 5315 C CA . GLU A 1 636 ? 16.798 -21.638 1.928 1.00 89.94 636 GLU A CA 1
ATOM 5316 C C . GLU A 1 636 ? 17.961 -22.333 2.673 1.00 89.94 636 GLU A C 1
ATOM 5318 O O . GLU A 1 636 ? 17.879 -23.492 3.083 1.00 89.94 636 GLU A O 1
ATOM 5323 N N . GLY A 1 637 ? 19.082 -21.632 2.846 1.00 85.69 637 GLY A N 1
ATOM 5324 C CA . GLY A 1 637 ? 20.268 -22.133 3.530 1.00 85.69 637 GLY A CA 1
ATOM 5325 C C . GLY A 1 637 ? 20.206 -22.037 5.059 1.00 85.69 637 GLY A C 1
ATOM 5326 O O . GLY A 1 637 ? 19.321 -21.428 5.661 1.00 85.69 637 GLY A O 1
ATOM 5327 N N . ASN A 1 638 ? 21.222 -22.607 5.708 1.00 89.62 638 ASN A N 1
ATOM 5328 C CA . ASN A 1 638 ? 21.402 -22.493 7.153 1.00 89.62 638 ASN A CA 1
ATOM 5329 C C . ASN A 1 638 ? 22.143 -21.200 7.523 1.00 89.62 638 ASN A C 1
ATOM 5331 O O . ASN A 1 638 ? 23.210 -20.915 6.980 1.00 89.62 638 ASN A O 1
ATOM 5335 N N . LEU A 1 639 ? 21.630 -20.468 8.515 1.00 88.75 639 LEU A N 1
ATOM 5336 C CA . LEU A 1 639 ? 22.283 -19.292 9.092 1.00 88.75 639 LEU A CA 1
ATOM 5337 C C . LEU A 1 639 ? 22.831 -19.622 10.483 1.00 88.75 639 LEU A C 1
ATOM 5339 O O . LEU A 1 639 ? 22.073 -19.772 11.442 1.00 88.75 639 LEU A O 1
ATOM 5343 N N . TYR A 1 640 ? 24.155 -19.686 10.600 1.00 89.38 640 TYR A N 1
ATOM 5344 C CA . TYR A 1 640 ? 24.841 -19.908 11.870 1.00 89.38 640 TYR A CA 1
ATOM 5345 C C . TYR A 1 640 ? 25.470 -18.613 12.369 1.00 89.38 640 TYR A C 1
ATOM 5347 O O . TYR A 1 640 ? 26.099 -17.874 11.614 1.00 89.38 640 TYR A O 1
ATOM 5355 N N . LYS A 1 641 ? 25.336 -18.357 13.669 1.00 85.00 641 LYS A N 1
ATOM 5356 C CA . LYS A 1 641 ? 26.031 -17.273 14.358 1.00 85.00 641 LYS A CA 1
ATOM 5357 C C . LYS A 1 641 ? 26.946 -17.887 15.410 1.00 85.00 641 LYS A C 1
ATOM 5359 O O . LYS A 1 641 ? 26.462 -18.602 16.284 1.00 85.00 641 LYS A O 1
ATOM 5364 N N . THR A 1 642 ? 28.239 -17.584 15.352 1.00 81.81 642 THR A N 1
ATOM 5365 C CA . THR A 1 642 ? 29.178 -17.960 16.416 1.00 81.81 642 THR A CA 1
ATOM 5366 C C . THR A 1 642 ? 28.822 -17.211 17.704 1.00 81.81 642 THR A C 1
ATOM 5368 O O . THR A 1 642 ? 28.493 -16.020 17.658 1.00 81.81 642 THR A O 1
ATOM 5371 N N . CYS A 1 643 ? 28.811 -17.926 18.829 1.00 54.53 643 CYS A N 1
ATOM 5372 C CA . CYS A 1 643 ? 28.387 -17.395 20.126 1.00 54.53 643 CYS A CA 1
ATOM 5373 C C . CYS A 1 643 ? 29.408 -16.460 20.768 1.00 54.53 643 CYS A C 1
ATOM 5375 O O . CYS A 1 643 ? 30.617 -16.759 20.667 1.00 54.53 643 CYS A O 1
#

Radius of gyration: 30.45 Å; chains: 1; bounding box: 135×48×70 Å

Organism: NCBI:txid412755

Foldseek 3Di:
DDDDDDDDDDPPVVVVVVVVVVVVVVVVVVVVVVVVCVVVVPPPDPALFKAKEKEAPDDAAQDKGKIWIAIAGDDPVQCPAPRHGDTFIWIKHADPPQRWIKIFTPAFDCPPVQDRGRTKIWHDLAPQGLQLLQQLLQVLLQLLCPPDVLAGHWDWGKYWYHYNNHTPFITIITDDPACVSNVFDDQDPPCNVQHKWKWAFPFQLQLLADQDPDPAAPIHTRPPPPDDPRVVSNVVSCCLHPPDLCQQLPPPRHPCQQEPLVQVLSQVVSCLLWVHCVQLRHQWMWIAGPVDGNGTHIDGHDSCRTLQDDNFWGDDLCQQFDLVVLESHDDNGRSNVCSLQDPPDNVSNPVVLVVSLVSLVVCCVPPLPLVVSLVVSVVSLVSCVVSCVVVDPDPVSSVVSSVSNSCSSVVSSVRCVSSSVDPPNDYDDDQDQLFDLPPQWWFFQDSLLSQLCVLCVVLQDQVDAKAKEKEEAPVVVVVLVVCLPPPVCPVQPAFAWIWIDIHNIIGGRKTKHWDDPPCSPPPATKMKIFQLDQWHDPPPPDIDGRNVSNPGDDSNARMKIWAPPRVDPPLCPLVVVQVVCSVSSHQDKRKYKYWYWYFHAHPVRHTPDPTDTSDMTIIIGDPDLSSLSGITNDSPDDDDDDD